Protein 6GAP (pdb70)

Foldseek 3Di:
DVVVVVVVVVVVVVVVVVVVVVVVVVVVVVVVVVVVVVVVVVVVVVVVVVVVVVVVVVVVVVVVVVVVVVVVVVVVVVVVVVVVVVVVVVVVVVVVVVVVVVVVVVVVVVVVVVVVVVVVVVVVCVVCCVVVVVVVVVCVVPPDDADDPLWGDDPNDIDGDDDQQWDDDPNDIDGDDPDCDQWDQDPNGIDGHDDPQQWDADPNDIDGDPCNCVVVVD/DVVVVVVVVVVVVVVVVVVVVVVVVVVVVVVVVVVVVVVVVVVVVVVVVVVVVVVVVVVVVVVVVVVVVVVVVVVVVVVVVVVVVVVVVVVVVVVVVVVVVVVVVVVVVVVVVVVVVVVVVVVVVVVCCVVVVVVVVVCVVPPDDADDPLWGDDPNDIDGDDDQQWDDDDNDIDGDDPDPDQWDQPPNGTDGHDDPVQWDADPNDIDGDPVVVD/DVVVVVVVVVVVVVVCVVVVVVVVVVVVVVVVVVVVVVVVVVVVVVVVVVVVVVVVVVVVVVVVVVVVVVVVVVVVVVVVVVVVVVVVVVVVVVVVVVVVVVVVVVVVVVVVVVVVVVVVVVVVVVVVCVVVVVVVVVCVVPPDDADDPLWGDDPNDIDGDDDQQWDDDPNDIDGDDPDCDQWDQPPPGIDGHDDPQQWDADPNDTDGDPPPD

B-factor: mean 48.28, std 22.19, range [15.74, 144.57]

Radius of gyration: 81.85 Å; Cα contacts (8 Å, |Δi|>4): 802; chains: 3; bounding box: 256×29×128 Å

InterPro domains:
  IPR002592 Outer capsid protein sigma-1, C-terminal domain [PF01664] (242-451)
  IPR008982 Adenovirus pIV-like, attachment domain [SSF49835] (313-455)
  IPR009013 Attachment protein shaft domain superfamily [SSF51225] (250-312)

Solvent-accessible surface area: 33181 Å² total; per-residue (Å²): 86,52,67,62,68,0,49,57,12,59,153,42,19,107,101,10,35,58,35,10,104,162,9,59,123,22,26,72,63,0,56,121,73,0,90,53,7,30,100,19,62,74,80,10,76,58,32,9,47,94,8,84,115,9,10,63,142,9,68,80,35,10,27,60,10,76,94,74,5,104,35,10,67,72,49,10,95,51,8,22,64,83,0,29,137,8,62,88,21,25,63,65,0,70,52,50,8,68,102,5,29,59,80,4,52,82,9,66,67,68,9,36,69,14,62,92,45,18,70,93,6,36,130,69,1,64,70,19,62,61,69,4,69,67,46,0,45,85,7,63,99,52,0,0,51,41,19,8,36,4,6,65,51,117,131,32,109,0,61,21,24,43,47,83,0,9,48,81,49,73,121,42,0,8,11,110,31,8,59,92,20,0,6,48,57,50,118,36,0,0,15,4,49,35,40,94,113,38,1,60,40,67,123,23,36,0,15,11,78,128,81,35,88,76,100,88,126,124,86,52,90,59,74,0,47,58,13,61,106,43,17,104,105,10,29,59,37,12,123,170,7,65,137,24,16,78,63,4,46,126,62,0,81,46,6,38,106,29,51,81,100,12,71,56,24,6,50,96,8,82,119,8,10,59,135,5,75,82,34,8,32,60,12,75,102,70,3,106,41,10,63,73,41,11,94,58,10,19,64,81,0,26,128,5,64,86,17,25,61,108,2,71,89,46,7,73,93,7,26,57,92,4,51,71,10,64,177,60,6,39,56,19,71,87,68,9,55,87,9,50,129,75,5,60,67,12,63,65,69,3,70,64,46,0,30,62,8,65,149,50,0,0,45,40,18,12,48,2,4,62,51,197,130,28,106,0,63,15,26,48,45,83,1,9,52,74,57,69,112,52,0,8,11,109,26,9,59,99,17,0,4,49,50,47,110,24,0,1,14,3,62,32,42,102,109,41,1,70,40,63,132,20,37,0,14,24,64,123,83,35,98,154,87,50,103,68,70,0,47,57,11,62,100,44,19,104,98,11,40,56,33,12,112,148,10,46,99,20,15,75,72,1,46,118,82,0,81,52,6,34,106,24,53,80,100,9,71,57,23,8,47,93,7,81,113,10,10,60,145,8,78,81,29,7,31,61,10,78,102,74,4,110,37,10,64,66,43,13,94,55,12,25,71,84,0,25,94,7,62,89,20,25,63,95,1,99,53,50,11,56,101,5,37,54,91,3,76,75,11,73,117,72,10,38,54,9,67,85,102,17,72,87,6,52,66,70,1,66,73,10,57,62,67,3,64,64,46,0,35,59,6,63,155,46,0,0,48,40,19,10,38,3,5,63,48,192,122,33,110,0,58,19,23,48,41,80,0,8,49,75,54,69,114,46,0,10,11,101,37,14,65,97,22,0,6,46,58,47,116,37,0,1,11,3,65,33,42,96,111,41,1,60,42,79,114,19,35,0,13,25,64,122,106,91,148

Sequence (645 aa):
GLESRVSALEKTSQIHSDTILRITQGLDDANKRIIALEQSRDDLVASVSDAQLAISRLESSIGALQTVVNGLDSSVTQLGARVGQLETGLAELRVDHDNLVARVDTAERNIGSLTTELSTLTLRVTSIQADFESRISTLERTAVTSAGAPLSIRNNRMTMGLNDGLTLSGNNLAIRRLPGNTGLNIQNGGLQFRFNTDQFQIVNNNLTLKTTVFDSINSGLESRVSALEKTSQIHSDTILRITQGLDDANKRIIALEQSRDDLVASVSDAQLAISRLESSIGALQTVVNGLDSSVTQLGARVGQLETGLAELRVDHDNLVARVDTAERNIGSLTTELSTLTLRVTSIQADFESRISTLERTAVTSAGAPLSIRNNRMTMGLNDGLTLSGNNLAIRLPGNTGLNIQNGGLQFRFNTDQFQIVNNNLTLKTTVFDGLESRVSALEKTSQIHSDTILRITQGLDDANKRIIALEQSRDDLVASVSDAQLAISRLESSIGALQTVVNGLDSSVTQLGARVGQLETGLAELRVDHDNLVARVDTAERNIGSLTTELSTLTLRVTSIQADFESRISTLERTAVTSAGAPLSIRNNRMTMGLNDGLTLSGNNLAIRLPGNTGLNIQNGGLQFRFNTDQFQIVNNNLTLKTTVF

Organism: Reovirus type 3 (strain Dearing) (NCBI:txid10886)

Nearest PDB structures (foldseek):
  6gap-assembly1_A  TM=1.005E+00  e=4.876E-28  Mammalian orthoreovirus 3 Dearing
  3s6y-assembly1_C  TM=9.859E-01  e=1.947E-11  Mammalian orthoreovirus 3 Dearing
  2vrs-assembly1_C  TM=7.709E-01  e=2.234E-01  Avian orthoreovirus
  6gap-assembly1_A  TM=9.789E-01  e=6.962E-26  Mammalian orthoreovirus 3 Dearing
  3s6y-assembly1_C  TM=9.889E-01  e=3.464E-10  Mammalian orthoreovirus 3 Dearing

Secondary structure (DSSP, 8-state):
-HHHHHHHHHHHHHHHHHHHHHHHHHHHHHHHHHHHHHHHHHHHHHHHHHHHHHHHHHHHHHHHHHHHHHHHHHHHHHHHHHHHHHHHHHHHHHHHHHHHHHHHHHHHHHHHHHHHHHHHHHHHHHHHHHHHHHHHHHHHHHS--EE-TTEEEETTEEEE-B-TTEEEETTEEEE---S-SSEEEETTEEEE-B-TTTEEEETTEEEE-TTTTHHHH-/-HHHHHHHHHHHHHHHHHHHHHHHHHHHHHHHHHHHHHHHHHHHHHHHHHHHHHHHHHHHHHHHHHHHHHHHHHHHHHHHHHHHHHHHHHHHHHHHHHHHHHHHHHHHHHHHHHHHHHHHHHHHHHHHHHHHHHHHHHHHHHS--EE-TTEEEETTEEEE-B-TTEEEETTEEEE---S-SSEEEETTEEEE-B-TTTEEEETTEEEE-GGGT-/-HHHHHHHHHHHHHHHHHHHHHHHHHHHHHHHHHHHHHHHHHHHHHHHHHHHHHHHHHHHHHHHHHHHHHHHHHHHHHHHHHHHHHHHHHHHHHHHHHHHHHHHHHHHHHHHHHHHHHHHHHHHHHHHHHHHHHHHHHHHHHS--EE-TTEEEETTEEEE-B-TTEEEETTEEEE---S-SSEEEETTEEEE-B-TTTEEEETTEEEE-S---

Structure (mmCIF, N/CA/C/O backbone):
data_6GAP
#
_entry.id   6GAP
#
_cell.length_a   350.710
_cell.length_b   41.530
_cell.length_c   63.320
_cell.angle_alpha   90.00
_cell.angle_beta   94.98
_cell.angle_gamma   90.00
#
_symmetry.space_group_name_H-M   'C 1 2 1'
#
loop_
_entity.id
_entity.type
_entity.pdbx_description
1 polymer 'Outer capsid protein sigma-1'
2 water water
#
loop_
_atom_site.group_PDB
_atom_site.id
_atom_site.type_symbol
_atom_site.label_atom_id
_atom_site.label_alt_id
_atom_site.label_comp_id
_a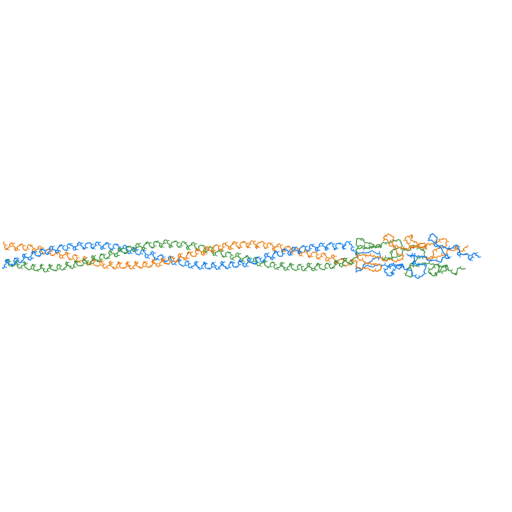tom_site.label_asym_id
_atom_site.label_entity_id
_atom_site.label_seq_id
_atom_site.pdbx_PDB_ins_code
_atom_site.Cartn_x
_atom_site.Cartn_y
_atom_site.Cartn_z
_atom_site.occupancy
_atom_site.B_iso_or_equiv
_atom_site.auth_seq_id
_atom_site.auth_comp_id
_atom_site.auth_asym_id
_atom_site.auth_atom_id
_atom_site.pdbx_PDB_model_num
ATOM 1 N N . GLY A 1 26 ? 204.234 33.904 86.236 1.00 70.03 27 GLY A N 1
ATOM 2 C CA . GLY A 1 26 ? 204.006 32.474 86.404 1.00 69.56 27 GLY A CA 1
ATOM 3 C C . GLY A 1 26 ? 205.236 31.657 86.070 1.00 72.52 27 GLY A C 1
ATOM 4 O O . GLY A 1 26 ? 206.240 31.733 86.784 1.00 71.38 27 GLY A O 1
ATOM 5 N N . LEU A 1 27 ? 205.163 30.879 84.967 1.00 68.58 28 LEU A N 1
ATOM 6 C CA . LEU A 1 27 ? 206.262 30.041 84.486 1.00 67.61 28 LEU A CA 1
ATOM 7 C C . LEU A 1 27 ? 207.343 30.901 83.854 1.00 69.90 28 LEU A C 1
ATOM 8 O O . LEU A 1 27 ? 208.528 30.567 83.970 1.00 69.63 28 LEU A O 1
ATOM 13 N N . GLU A 1 28 ? 206.937 32.013 83.195 1.00 64.51 29 GLU A N 1
ATOM 14 C CA . GLU A 1 28 ? 207.849 32.971 82.570 1.00 63.27 29 GLU A CA 1
ATOM 15 C C . GLU A 1 28 ? 208.696 33.640 83.662 1.00 64.46 29 GLU A C 1
ATOM 16 O O . GLU A 1 28 ? 209.899 33.827 83.464 1.00 63.85 29 GLU A O 1
ATOM 19 N N . SER A 1 29 ? 208.070 33.941 84.830 1.00 59.17 30 SER A N 1
ATOM 20 C CA . SER A 1 29 ? 208.707 34.545 86.006 1.00 58.06 30 SER A CA 1
ATOM 21 C C . SER A 1 29 ? 209.767 33.599 86.602 1.00 61.16 30 SER A C 1
ATOM 22 O O . SER A 1 29 ? 210.884 34.037 86.893 1.00 60.72 30 SER A O 1
ATOM 24 N N . ARG A 1 30 ? 209.416 32.300 86.750 1.00 56.66 31 ARG A N 1
ATOM 25 C CA . ARG A 1 30 ? 210.297 31.248 87.264 1.00 55.31 31 ARG A CA 1
ATOM 26 C C . ARG A 1 30 ? 211.501 31.013 86.343 1.00 56.32 31 ARG A C 1
ATOM 27 O O . ARG A 1 30 ? 212.612 30.853 86.847 1.00 55.23 31 ARG A O 1
ATOM 35 N N . VAL A 1 31 ? 211.292 31.051 85.005 1.00 50.86 32 VAL A N 1
ATOM 36 C CA . VAL A 1 31 ? 212.375 30.918 84.018 1.00 49.73 32 VAL A CA 1
ATOM 37 C C . VAL A 1 31 ? 213.317 32.132 84.124 1.00 54.20 32 VAL A C 1
ATOM 38 O O . VAL A 1 31 ? 214.530 31.952 84.228 1.00 53.59 32 VAL A O 1
ATOM 42 N N . SER A 1 32 ? 212.747 33.357 84.136 1.00 50.34 33 SER A N 1
ATOM 43 C CA . SER A 1 32 ? 213.498 34.610 84.241 1.00 49.37 33 SER A CA 1
ATOM 44 C C . SER A 1 32 ? 214.383 34.641 85.499 1.00 50.15 33 SER A C 1
ATOM 45 O O . SER A 1 32 ? 215.526 35.088 85.416 1.00 48.06 33 SER A O 1
ATOM 48 N N . ALA A 1 33 ? 213.870 34.106 86.630 1.00 46.20 34 ALA A N 1
ATOM 49 C CA . ALA A 1 33 ? 214.594 34.020 87.898 1.00 46.13 34 ALA A CA 1
ATOM 50 C C . ALA A 1 33 ? 215.766 33.042 87.778 1.00 49.84 34 ALA A C 1
ATOM 51 O O . ALA A 1 33 ? 216.831 33.314 88.332 1.00 50.47 34 ALA A O 1
ATOM 53 N N . LEU A 1 34 ? 215.582 31.940 87.009 1.00 44.92 35 LEU A N 1
ATOM 54 C CA . LEU A 1 34 ? 216.611 30.936 86.760 1.00 44.08 35 LEU A CA 1
ATOM 55 C C . LEU A 1 34 ? 217.729 31.499 85.894 1.00 47.41 35 LEU A C 1
ATOM 56 O O . LEU A 1 34 ? 218.904 31.254 86.186 1.00 46.65 35 LEU A O 1
ATOM 61 N N . GLU A 1 35 ? 217.362 32.253 84.836 1.00 42.91 36 GLU A N 1
ATOM 62 C CA . GLU A 1 35 ? 218.281 32.892 83.894 1.00 42.63 36 GLU A CA 1
ATOM 63 C C . GLU A 1 35 ? 219.146 33.905 84.615 1.00 45.28 36 GLU A C 1
ATOM 64 O O . GLU A 1 35 ? 220.342 34.000 84.334 1.00 44.10 36 GLU A O 1
ATOM 70 N N . LYS A 1 36 ? 218.537 34.633 85.567 1.00 41.76 37 LYS A N 1
ATOM 71 C CA . LYS A 1 36 ? 219.188 35.638 86.394 1.00 41.38 37 LYS A CA 1
ATOM 72 C C . LYS A 1 36 ? 220.244 34.955 87.275 1.00 44.61 37 LYS A C 1
ATOM 73 O O . LYS A 1 36 ? 221.394 35.397 87.293 1.00 44.99 37 LYS A O 1
ATOM 79 N N . THR A 1 37 ? 219.851 33.872 87.985 1.00 39.50 38 THR A N 1
ATOM 80 C CA . THR A 1 37 ? 220.729 33.105 88.868 1.00 38.89 38 THR A CA 1
ATOM 81 C C . THR A 1 37 ? 221.853 32.409 88.088 1.00 39.57 38 THR A C 1
ATOM 82 O O . THR A 1 37 ? 223.008 32.427 88.527 1.00 38.18 38 THR A O 1
ATOM 86 N N . SER A 1 38 ? 221.506 31.834 86.918 1.00 34.45 39 SER A N 1
ATOM 87 C CA . SER A 1 38 ? 222.422 31.118 86.035 1.00 32.83 39 SER A CA 1
ATOM 88 C C . SER A 1 38 ? 223.559 32.057 85.574 1.00 34.82 39 SER A C 1
ATOM 89 O O . SER A 1 38 ? 224.720 31.660 85.617 1.00 32.91 39 SER A O 1
ATOM 92 N N . GLN A 1 39 ? 223.231 33.310 85.215 1.00 31.37 40 GLN A N 1
ATOM 93 C CA . GLN A 1 39 ? 224.243 34.307 84.835 1.00 31.44 40 GLN A CA 1
ATOM 94 C C . GLN A 1 39 ? 225.224 34.601 86.015 1.00 34.42 40 GLN A C 1
ATOM 95 O O . GLN A 1 39 ? 226.434 34.671 85.796 1.00 32.90 40 GLN A O 1
ATOM 101 N N . ILE A 1 40 ? 224.682 34.753 87.253 1.00 31.00 41 ILE A N 1
ATOM 102 C CA . ILE A 1 40 ? 225.452 34.986 88.477 1.00 30.94 41 ILE A CA 1
ATOM 103 C C . ILE A 1 40 ? 226.389 33.777 88.731 1.00 33.87 41 ILE A C 1
ATOM 104 O O . ILE A 1 40 ? 227.581 33.958 89.009 1.00 32.52 41 ILE A O 1
ATOM 109 N N . HIS A 1 41 ? 225.835 32.555 88.615 1.00 30.12 42 HIS A N 1
ATOM 110 C CA . HIS A 1 41 ? 226.559 31.306 88.783 1.00 29.63 42 HIS A CA 1
ATOM 111 C C . HIS A 1 41 ? 227.715 31.229 87.806 1.00 32.10 42 HIS A C 1
ATOM 112 O O . HIS A 1 41 ? 228.838 30.956 88.219 1.00 30.77 42 HIS A O 1
ATOM 119 N N . SER A 1 42 ? 227.456 31.580 86.539 1.00 28.50 43 SER A N 1
ATOM 120 C CA . SER A 1 42 ? 228.438 31.583 85.468 1.00 28.56 43 SER A CA 1
ATOM 121 C C . SER A 1 42 ? 229.604 32.553 85.808 1.00 33.82 43 SER A C 1
ATOM 122 O O . SER A 1 42 ? 230.769 32.139 85.804 1.00 34.76 43 SER A O 1
ATOM 125 N N . ASP A 1 43 ? 229.277 33.818 86.181 1.00 29.51 44 ASP A N 1
ATOM 126 C CA . ASP A 1 43 ? 230.256 34.833 86.560 1.00 27.80 44 ASP A CA 1
ATOM 127 C C . ASP A 1 43 ? 231.060 34.436 87.798 1.00 29.30 44 ASP A C 1
ATOM 128 O O . ASP A 1 43 ? 232.278 34.608 87.803 1.00 27.73 44 ASP A O 1
ATOM 133 N N . THR A 1 44 ? 230.386 33.888 88.835 1.00 25.12 45 THR A N 1
ATOM 134 C CA . THR A 1 44 ? 231.057 33.421 90.045 1.00 24.90 45 THR A CA 1
ATOM 135 C C . THR A 1 44 ? 231.971 32.212 89.734 1.00 26.49 45 THR A C 1
ATOM 136 O O . THR A 1 44 ? 233.117 32.205 90.174 1.00 25.32 45 THR A O 1
ATOM 140 N N . ILE A 1 45 ? 231.505 31.250 88.923 1.00 23.74 46 ILE A N 1
ATOM 141 C CA . ILE A 1 45 ? 232.359 30.093 88.550 1.00 23.44 46 ILE A CA 1
ATOM 142 C C . ILE A 1 45 ? 233.687 30.585 87.884 1.00 26.87 46 ILE A C 1
ATOM 143 O O . ILE A 1 45 ? 234.761 30.133 88.272 1.00 25.47 46 ILE A O 1
ATOM 148 N N . LEU A 1 46 ? 233.595 31.551 86.925 1.00 25.14 47 LEU A N 1
ATOM 149 C CA . LEU A 1 46 ? 234.755 32.126 86.233 1.00 26.13 47 LEU A CA 1
ATOM 150 C C . LEU A 1 46 ? 235.712 32.841 87.177 1.00 28.79 47 LEU A C 1
ATOM 151 O O . LEU A 1 46 ? 236.917 32.755 86.991 1.00 26.93 47 LEU A O 1
ATOM 156 N N . ARG A 1 47 ? 235.176 33.522 88.207 1.00 25.95 48 ARG A N 1
ATOM 157 C CA . ARG A 1 47 ? 235.986 34.191 89.210 1.00 25.73 48 ARG A CA 1
ATOM 158 C C . ARG A 1 47 ? 236.708 33.163 90.090 1.00 28.19 48 ARG A C 1
ATOM 159 O O . ARG A 1 47 ? 237.918 33.298 90.320 1.00 27.71 48 ARG A O 1
ATOM 167 N N . ILE A 1 48 ? 235.982 32.109 90.537 1.00 24.17 49 ILE A N 1
ATOM 168 C CA . ILE A 1 48 ? 236.567 31.026 91.339 1.00 23.59 49 ILE A CA 1
ATOM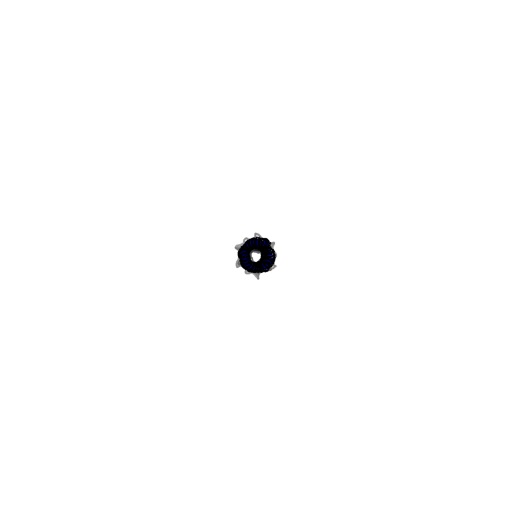 169 C C . ILE A 1 48 ? 237.698 30.363 90.532 1.00 26.33 49 ILE A C 1
ATOM 170 O O . ILE A 1 48 ? 238.766 30.110 91.087 1.00 26.75 49 ILE A O 1
ATOM 175 N N . THR A 1 49 ? 237.476 30.143 89.216 1.00 23.46 50 THR A N 1
ATOM 176 C CA . THR A 1 49 ? 238.466 29.518 88.323 1.00 23.51 50 THR A CA 1
ATOM 177 C C . THR A 1 49 ? 239.738 30.353 88.236 1.00 27.17 50 THR A C 1
ATOM 178 O O . THR A 1 49 ? 240.831 29.806 88.379 1.00 26.02 50 THR A O 1
ATOM 182 N N . GLN A 1 50 ? 239.599 31.687 88.051 1.00 24.63 51 GLN A N 1
ATOM 183 C CA . GLN A 1 50 ? 240.757 32.596 88.045 1.00 23.88 51 GLN A CA 1
ATOM 184 C C . GLN A 1 50 ? 241.481 32.542 89.404 1.00 26.55 51 GLN A C 1
ATOM 185 O O . GLN A 1 50 ? 242.709 32.473 89.434 1.00 25.26 51 GLN A O 1
ATOM 191 N N . GLY A 1 51 ? 240.718 32.555 90.510 1.00 23.88 52 GLY A N 1
ATOM 192 C CA . GLY A 1 51 ? 241.300 32.468 91.843 1.00 23.01 52 GLY A CA 1
ATOM 193 C C . GLY A 1 51 ? 242.020 31.152 92.097 1.00 27.20 52 GLY A C 1
ATOM 194 O O . GLY A 1 51 ? 243.095 31.131 92.700 1.00 25.57 52 GLY A O 1
ATOM 195 N N . LEU A 1 52 ? 241.436 30.036 91.630 1.00 26.61 53 LEU A N 1
ATOM 196 C CA . LEU A 1 52 ? 242.034 28.707 91.786 1.00 27.39 53 LEU A CA 1
ATOM 197 C C . LEU A 1 52 ? 243.316 28.582 90.971 1.00 29.24 53 LEU A C 1
ATOM 198 O O . LEU A 1 52 ? 244.297 28.008 91.457 1.00 26.90 53 LEU A O 1
ATOM 203 N N . ASP A 1 53 ? 243.338 29.203 89.772 1.00 27.70 54 ASP A N 1
ATOM 204 C CA . ASP A 1 53 ? 244.525 29.222 88.913 1.00 28.91 54 ASP A CA 1
ATOM 205 C C . ASP A 1 53 ? 245.682 29.987 89.639 1.00 32.35 54 ASP A C 1
ATOM 206 O O . ASP A 1 53 ? 246.807 29.478 89.697 1.00 30.48 54 ASP A O 1
ATOM 211 N N . ASP A 1 54 ? 245.370 31.178 90.225 1.00 28.69 55 ASP A N 1
ATOM 212 C CA . ASP A 1 54 ? 246.322 31.992 90.993 1.00 27.90 55 ASP A CA 1
ATOM 213 C C . ASP A 1 54 ? 246.863 31.193 92.199 1.00 25.62 55 ASP A C 1
ATOM 214 O O . ASP A 1 54 ? 248.072 31.174 92.425 1.00 25.73 55 ASP A O 1
ATOM 219 N N . ALA A 1 55 ? 245.980 30.509 92.938 1.00 20.68 56 ALA A N 1
ATOM 220 C CA . ALA A 1 55 ? 246.387 29.679 94.091 1.00 20.74 56 ALA A CA 1
ATOM 221 C C . ALA A 1 55 ? 247.360 28.545 93.681 1.00 25.20 56 ALA A C 1
ATOM 222 O O . ALA A 1 55 ? 248.378 28.343 94.347 1.00 23.79 56 ALA A O 1
ATOM 224 N N . ASN A 1 56 ? 247.078 27.864 92.540 1.00 23.96 57 ASN A N 1
ATOM 225 C CA . ASN A 1 56 ? 247.915 26.792 91.991 1.00 23.01 57 ASN A CA 1
ATOM 226 C C . ASN A 1 56 ? 249.317 27.282 91.651 1.00 26.32 57 ASN A C 1
ATOM 227 O O . ASN A 1 56 ? 250.284 26.596 91.975 1.00 25.78 57 ASN A O 1
ATOM 232 N N . LYS A 1 57 ? 249.437 28.476 91.034 1.00 24.32 58 LYS A N 1
ATOM 233 C CA . LYS A 1 57 ? 250.732 29.051 90.662 1.00 25.02 58 LYS A CA 1
ATOM 234 C C . LYS A 1 57 ? 251.565 29.383 91.881 1.00 29.70 58 LYS A C 1
ATOM 235 O O . LYS A 1 57 ? 252.765 29.083 91.922 1.00 28.90 58 LYS A O 1
ATOM 241 N N . ARG A 1 58 ? 250.899 29.950 92.901 1.00 25.64 59 ARG A N 1
ATOM 242 C CA . ARG A 1 58 ? 251.495 30.292 94.185 1.00 23.80 59 ARG A CA 1
ATOM 243 C C . ARG A 1 58 ? 251.925 29.033 94.945 1.00 24.94 59 ARG A C 1
ATOM 244 O O . ARG A 1 58 ? 252.979 29.046 95.566 1.00 24.46 59 ARG A O 1
ATOM 252 N N . ILE A 1 59 ? 251.174 27.928 94.823 1.00 21.60 60 ILE A N 1
ATOM 253 C CA . ILE A 1 59 ? 251.564 26.640 95.427 1.00 21.91 60 ILE A CA 1
ATOM 254 C C . ILE A 1 59 ? 252.853 26.097 94.767 1.00 27.00 60 ILE A C 1
ATOM 255 O O . ILE A 1 59 ? 253.785 25.746 95.475 1.00 25.78 60 ILE A O 1
ATOM 260 N N . ILE A 1 60 ? 252.936 26.133 93.418 1.00 27.28 61 ILE A N 1
ATOM 261 C CA . ILE A 1 60 ? 254.126 25.719 92.644 1.00 26.27 61 ILE A CA 1
ATOM 262 C C . ILE A 1 60 ? 255.353 26.553 93.059 1.00 28.66 61 ILE A C 1
ATOM 263 O O . ILE A 1 60 ? 256.433 25.996 93.263 1.00 27.65 61 ILE A O 1
ATOM 268 N N . ALA A 1 61 ? 255.185 27.882 93.186 1.00 24.91 62 ALA A N 1
ATOM 269 C CA . ALA A 1 61 ? 256.286 28.752 93.585 1.00 23.63 62 ALA A CA 1
ATOM 270 C C . ALA A 1 61 ? 256.765 28.350 94.984 1.00 25.06 62 ALA A C 1
ATOM 271 O O . ALA A 1 61 ? 257.970 28.262 95.209 1.00 24.92 62 ALA A O 1
ATOM 273 N N . LEU A 1 62 ? 255.814 28.049 95.897 1.00 22.19 63 LEU A N 1
ATOM 274 C CA . LEU A 1 62 ? 256.098 27.583 97.266 1.00 21.55 63 LEU A CA 1
ATOM 275 C C . LEU A 1 62 ? 256.819 26.239 97.325 1.00 25.86 63 LEU A C 1
ATOM 276 O O . LEU A 1 62 ? 257.713 26.061 98.149 1.00 25.06 63 LEU A O 1
ATOM 281 N N . GLU A 1 63 ? 256.484 25.320 96.410 1.00 24.78 64 GLU A N 1
ATOM 282 C CA . GLU A 1 63 ? 257.116 23.991 96.359 1.00 24.00 64 GLU A CA 1
ATOM 283 C C . GLU A 1 63 ? 258.530 24.099 95.823 1.00 26.31 64 GLU A C 1
ATOM 284 O O . GLU A 1 63 ? 259.391 23.336 96.239 1.00 26.06 64 GLU A O 1
ATOM 290 N N . GLN A 1 64 ? 258.781 25.090 94.946 1.00 23.50 65 GLN A N 1
ATOM 291 C CA . GLN A 1 64 ? 260.098 25.373 94.394 1.00 24.03 65 GLN A CA 1
ATOM 292 C C . GLN A 1 64 ? 260.968 25.953 95.510 1.00 27.32 65 GLN A C 1
ATOM 293 O O . GLN A 1 64 ? 262.117 25.537 95.655 1.00 27.47 65 GLN A O 1
ATOM 299 N N . SER A 1 65 ? 260.410 26.913 96.302 1.00 23.31 66 SER A N 1
ATOM 300 C CA . SER A 1 65 ? 261.128 27.519 97.419 1.00 23.53 66 SER A CA 1
ATOM 301 C C . SER A 1 65 ? 261.475 26.444 98.462 1.00 28.22 66 SER A C 1
ATOM 302 O O . SER A 1 65 ? 262.602 26.425 98.977 1.00 27.17 66 SER A O 1
ATOM 305 N N . ARG A 1 66 ? 260.515 25.530 98.724 1.00 24.95 67 ARG A N 1
ATOM 306 C CA . ARG A 1 66 ? 260.705 24.403 99.635 1.00 25.56 67 ARG A CA 1
ATOM 307 C C . ARG A 1 66 ? 261.930 23.555 99.202 1.00 28.96 67 ARG A C 1
ATOM 308 O O . ARG A 1 66 ? 262.818 23.316 100.013 1.00 27.56 67 ARG A O 1
ATOM 316 N N . ASP A 1 67 ? 261.995 23.166 97.913 1.00 27.16 68 ASP A N 1
ATOM 317 C CA . ASP A 1 67 ? 263.114 22.391 97.381 1.00 26.66 68 ASP A CA 1
ATOM 318 C C . ASP A 1 67 ? 264.432 23.162 97.524 1.00 29.25 68 ASP A C 1
ATOM 319 O O . ASP A 1 67 ? 265.413 22.581 97.963 1.00 27.68 68 ASP A O 1
ATOM 324 N N . ASP A 1 68 ? 264.446 24.479 97.203 1.00 26.66 69 ASP A N 1
ATOM 325 C CA . ASP A 1 68 ? 265.664 25.288 97.356 1.00 25.88 69 ASP A CA 1
ATOM 326 C C . ASP A 1 68 ? 266.117 25.345 98.829 0.85 26.27 69 ASP A C 1
ATOM 327 O O . ASP A 1 68 ? 267.310 25.221 99.106 1.00 23.76 69 ASP A O 1
ATOM 332 N N . LEU A 1 69 ? 265.157 25.537 99.758 1.00 22.42 70 LEU A N 1
ATOM 333 C CA . LEU A 1 69 ? 265.425 25.623 101.204 1.00 23.15 70 LEU A CA 1
ATOM 334 C C . LEU A 1 69 ? 265.931 24.321 101.759 1.00 26.77 70 LEU A C 1
ATOM 335 O O . LEU A 1 69 ? 266.936 24.322 102.460 1.00 26.54 70 LEU A O 1
ATOM 340 N N . VAL A 1 70 ? 265.331 23.192 101.341 1.00 24.54 71 VAL A N 1
ATOM 341 C CA . VAL A 1 70 ? 265.800 21.870 101.770 1.00 24.10 71 VAL A CA 1
ATOM 342 C C . VAL A 1 70 ? 267.302 21.664 101.353 1.00 26.34 71 VAL A C 1
ATOM 343 O O . VAL A 1 70 ? 268.124 21.286 102.191 1.00 23.90 71 VAL A O 1
ATOM 347 N N . ALA A 1 71 ? 267.655 21.997 100.092 1.00 23.78 72 ALA A N 1
ATOM 348 C CA . ALA A 1 71 ? 269.028 21.844 99.599 1.00 23.76 72 ALA A CA 1
ATOM 349 C C . ALA A 1 71 ? 270.034 22.755 100.337 1.00 29.30 72 ALA A C 1
ATOM 350 O O . ALA A 1 71 ? 271.146 22.323 100.655 1.00 29.28 72 ALA A O 1
ATOM 352 N N . SER A 1 72 ? 269.641 24.015 100.611 1.00 26.51 73 SER A N 1
ATOM 353 C CA . SER A 1 72 ? 270.504 24.986 101.295 1.00 26.08 73 SER A CA 1
ATOM 354 C C . SER A 1 72 ? 270.737 24.589 102.744 1.00 27.97 73 SER A C 1
ATOM 355 O O . SER A 1 72 ? 271.859 24.719 103.246 1.00 27.16 73 SER A O 1
ATOM 358 N N . VAL A 1 73 ? 269.665 24.137 103.416 1.00 23.86 74 VAL A N 1
ATOM 359 C CA . VAL A 1 73 ? 269.693 23.702 104.814 1.00 24.94 74 VAL A CA 1
ATOM 360 C C . VAL A 1 73 ? 270.520 22.410 104.930 1.00 27.87 74 VAL A C 1
ATOM 361 O O . VAL A 1 73 ? 271.379 22.330 105.798 1.00 27.68 74 VAL A O 1
ATOM 365 N N . SER A 1 74 ? 270.314 21.448 104.012 1.00 24.95 75 SER A N 1
ATOM 366 C CA . SER A 1 74 ? 271.075 20.191 103.977 1.00 25.60 75 SER A CA 1
ATOM 367 C C . SER A 1 74 ? 272.577 20.504 103.835 1.00 29.90 75 SER A C 1
ATOM 368 O O . SER A 1 74 ? 273.386 19.899 104.538 1.00 29.42 75 SER A O 1
ATOM 371 N N . ASP A 1 75 ? 272.936 21.478 102.961 1.00 27.25 76 ASP A N 1
ATOM 372 C CA . ASP A 1 75 ? 274.318 21.929 102.765 1.00 26.97 76 ASP A CA 1
ATOM 373 C C . ASP A 1 75 ? 274.862 22.617 104.019 1.00 29.29 76 ASP A C 1
ATOM 374 O O . ASP A 1 75 ? 276.018 22.394 104.381 1.00 28.25 76 ASP A O 1
ATOM 379 N N . ALA A 1 76 ? 274.031 23.469 104.668 1.00 25.28 77 ALA A N 1
ATOM 380 C CA . ALA A 1 76 ? 274.437 24.182 105.872 1.00 24.63 77 ALA A CA 1
ATOM 381 C C . ALA A 1 76 ? 274.710 23.179 107.013 1.00 29.08 77 ALA A C 1
ATOM 382 O O . ALA A 1 76 ? 275.709 23.337 107.730 1.00 25.42 77 ALA A O 1
ATOM 384 N N . GLN A 1 77 ? 273.845 22.144 107.148 1.00 27.23 78 GLN A N 1
ATOM 385 C CA . GLN A 1 77 ? 273.987 21.102 108.192 1.00 27.41 78 GLN A CA 1
ATOM 386 C C . GLN A 1 77 ? 275.318 20.348 108.050 1.00 30.22 78 GLN A C 1
ATOM 387 O O . GLN A 1 77 ? 276.000 20.172 109.054 1.00 29.35 78 GLN A O 1
ATOM 393 N N . LEU A 1 78 ? 275.697 19.939 106.812 1.00 26.47 79 LEU A N 1
ATOM 394 C CA . LEU A 1 78 ? 276.962 19.243 106.574 1.00 27.09 79 LEU A CA 1
ATOM 395 C C . LEU A 1 78 ? 278.165 20.143 106.881 1.00 30.81 79 LEU A C 1
ATOM 396 O O . LEU A 1 78 ? 279.141 19.665 107.464 1.00 31.95 79 LEU A O 1
ATOM 401 N N . ALA A 1 79 ? 278.083 21.438 106.506 1.00 25.85 80 ALA A N 1
ATOM 402 C CA . ALA A 1 79 ? 279.132 22.423 106.736 1.00 25.62 80 ALA A CA 1
ATOM 403 C C . ALA A 1 79 ? 279.312 22.650 108.234 1.00 29.02 80 ALA A C 1
ATOM 404 O O . ALA A 1 79 ? 280.452 22.681 108.715 1.00 28.70 80 ALA A O 1
ATOM 406 N N . ILE A 1 80 ? 278.198 22.755 108.974 1.00 25.87 81 ILE A N 1
ATOM 407 C CA . ILE A 1 80 ? 278.223 22.895 110.436 1.00 26.81 81 ILE A CA 1
ATOM 408 C C . ILE A 1 80 ? 278.933 21.681 111.070 1.00 34.80 81 ILE A C 1
ATOM 409 O O . ILE A 1 80 ? 279.761 21.871 111.964 1.00 35.20 81 ILE A O 1
ATOM 414 N N . SER A 1 81 ? 278.611 20.442 110.600 1.00 32.66 82 SER A N 1
ATOM 415 C CA . SER A 1 81 ? 279.229 19.211 111.123 1.00 32.56 82 SER A CA 1
ATOM 416 C C . SER A 1 81 ? 280.733 19.211 110.910 1.00 34.12 82 SER A C 1
ATOM 417 O O . SER A 1 81 ? 281.467 18.815 111.812 1.00 33.10 82 SER A O 1
ATOM 420 N N . ARG A 1 82 ? 281.191 19.679 109.738 1.00 30.47 83 ARG A N 1
ATOM 421 C CA . ARG A 1 82 ? 282.618 19.773 109.440 1.00 30.67 83 ARG A CA 1
ATOM 422 C C . ARG A 1 82 ? 283.297 20.771 110.381 1.00 35.68 83 ARG A C 1
ATOM 423 O O . ARG A 1 82 ? 284.394 20.496 110.858 1.00 36.23 83 ARG A O 1
ATOM 431 N N . LEU A 1 83 ? 282.628 21.903 110.675 1.00 32.43 84 LEU A N 1
ATOM 432 C CA . LEU A 1 83 ? 283.137 22.926 111.571 1.00 31.95 84 LEU A CA 1
ATOM 433 C C . LEU A 1 83 ? 283.300 22.419 113.011 1.00 36.38 84 LEU A C 1
ATOM 434 O O . LEU A 1 83 ? 284.281 22.772 113.671 1.00 35.53 84 LEU A O 1
ATOM 439 N N . GLU A 1 84 ? 282.349 21.593 113.483 1.00 33.85 85 GLU A N 1
ATOM 440 C CA . GLU A 1 84 ? 282.373 20.967 114.814 1.00 34.39 85 GLU A CA 1
ATOM 441 C C . GLU A 1 84 ? 283.545 19.957 114.911 1.00 40.89 85 GLU A C 1
ATOM 442 O O . GLU A 1 84 ? 284.182 19.873 115.963 1.00 41.29 85 GLU A O 1
ATOM 448 N N . SER A 1 85 ? 283.846 19.222 113.807 1.00 37.84 86 SER A N 1
ATOM 449 C CA . SER A 1 85 ? 284.984 18.290 113.761 1.00 38.63 86 SER A CA 1
ATOM 450 C C . SER A 1 85 ? 286.306 19.064 113.809 1.00 42.57 86 SER A C 1
ATOM 451 O O . SER A 1 85 ? 287.192 18.700 114.577 1.00 41.80 86 SER A O 1
ATOM 454 N N . SER A 1 86 ? 286.429 20.118 112.979 1.00 39.31 87 SER A N 1
ATOM 455 C CA . SER A 1 86 ? 287.594 20.980 112.896 1.00 39.35 87 SER A CA 1
ATOM 456 C C . SER A 1 86 ? 287.873 21.668 114.242 1.00 44.62 87 SER A C 1
ATOM 457 O O . SER A 1 86 ? 289.020 21.656 114.703 1.00 43.48 87 SER A O 1
ATOM 460 N N . ILE A 1 87 ? 286.825 22.233 114.878 1.00 42.60 88 ILE A N 1
ATOM 461 C CA . ILE A 1 87 ? 286.974 22.899 116.167 1.00 43.65 88 ILE A CA 1
ATOM 462 C C . ILE A 1 87 ? 287.378 21.942 117.300 1.00 48.93 88 ILE A C 1
ATOM 463 O O . ILE A 1 87 ? 288.279 22.278 118.072 1.00 48.88 88 ILE A O 1
ATOM 468 N N . GLY A 1 88 ? 286.761 20.756 117.332 1.00 45.46 89 GLY A N 1
ATOM 469 C CA . GLY A 1 88 ? 287.052 19.700 118.298 1.00 45.67 89 GLY A CA 1
ATOM 470 C C . GLY A 1 88 ? 288.482 19.199 118.202 1.00 50.62 89 GLY A C 1
ATOM 471 O O . GLY A 1 88 ? 289.131 18.996 119.230 1.00 50.04 89 GLY A O 1
ATOM 472 N N . ALA A 1 89 ? 288.993 19.041 116.959 1.00 47.69 90 ALA A N 1
ATOM 473 C CA . ALA A 1 89 ? 290.366 18.605 116.668 1.00 47.86 90 ALA A CA 1
ATOM 474 C C . ALA A 1 89 ? 291.371 19.699 117.072 1.00 52.91 90 ALA A C 1
ATOM 475 O O . ALA A 1 89 ? 292.463 19.374 117.543 1.00 52.58 90 ALA A O 1
ATOM 477 N N . LEU A 1 90 ? 290.992 20.993 116.883 1.00 49.10 91 LEU A N 1
ATOM 478 C CA . LEU A 1 90 ? 291.807 22.155 117.242 1.00 47.95 91 LEU A CA 1
ATOM 479 C C . LEU A 1 90 ? 291.966 22.259 118.755 1.00 50.25 91 LEU A C 1
ATOM 480 O O . LEU A 1 90 ? 293.075 22.489 119.226 1.00 48.48 91 LEU A O 1
ATOM 485 N N . GLN A 1 91 ? 290.852 22.116 119.503 1.00 46.60 92 GLN A N 1
ATOM 486 C CA . GLN A 1 91 ? 290.813 22.173 120.965 1.00 46.61 92 GLN A CA 1
ATOM 487 C C . GLN A 1 91 ? 291.786 21.162 121.596 1.00 52.78 92 GLN A C 1
ATOM 488 O O . GLN A 1 91 ? 292.500 21.532 122.528 1.00 52.18 92 GLN A O 1
ATOM 494 N N . THR A 1 92 ? 291.846 19.915 121.063 1.00 50.25 93 THR A N 1
ATOM 495 C CA . THR A 1 92 ? 292.749 18.873 121.569 1.00 51.11 93 THR A CA 1
ATOM 496 C C . THR A 1 92 ? 294.229 19.209 121.325 1.00 55.30 93 THR A C 1
ATOM 497 O O . THR A 1 92 ? 295.045 19.039 122.234 1.00 56.07 93 THR A O 1
ATOM 501 N N . VAL A 1 93 ? 294.562 19.708 120.112 1.00 50.72 94 VAL A N 1
ATOM 502 C CA . VAL A 1 93 ? 295.910 20.146 119.714 1.00 49.78 94 VAL A CA 1
ATOM 503 C C . VAL A 1 93 ? 296.364 21.304 120.631 1.00 54.93 94 VAL A C 1
ATOM 504 O O . VAL A 1 93 ? 297.497 21.286 121.115 1.00 54.79 94 VAL A O 1
ATOM 508 N N . VAL A 1 94 ? 295.459 22.276 120.889 1.00 51.08 95 VAL A N 1
ATOM 509 C CA . VAL A 1 94 ? 295.673 23.437 121.762 1.00 51.06 95 VAL A CA 1
ATOM 510 C C . VAL A 1 94 ? 295.864 23.004 123.233 1.00 56.93 95 VAL A C 1
ATOM 511 O O . VAL A 1 94 ? 296.745 23.542 123.913 1.00 56.42 95 VAL A O 1
ATOM 515 N N . ASN A 1 95 ? 295.071 22.011 123.696 1.00 54.78 96 ASN A N 1
ATOM 516 C CA . ASN A 1 95 ? 295.155 21.441 125.047 1.00 55.47 96 ASN A CA 1
ATOM 517 C C . ASN A 1 95 ? 296.549 20.806 125.277 1.00 60.17 96 ASN A C 1
ATOM 518 O O . ASN A 1 95 ? 297.134 20.991 126.350 1.00 59.47 96 ASN A O 1
ATOM 523 N N . GLY A 1 96 ? 297.050 20.097 124.254 1.00 56.67 97 GLY A N 1
ATOM 524 C CA . GLY A 1 96 ? 298.367 19.473 124.227 1.00 56.50 97 GLY A CA 1
ATOM 525 C C . GLY A 1 96 ? 299.445 20.533 124.291 1.00 62.00 97 GLY A C 1
ATOM 526 O O . GLY A 1 96 ? 300.331 20.464 125.150 1.00 62.38 97 GLY A O 1
ATOM 527 N N . LEU A 1 97 ? 299.327 21.569 123.429 1.00 58.46 98 LEU A N 1
ATOM 528 C CA . LEU A 1 97 ? 300.237 22.712 123.413 1.00 58.37 98 LEU A CA 1
ATOM 529 C C . LEU A 1 97 ? 300.281 23.416 124.769 1.00 62.99 98 LEU A C 1
ATOM 530 O O . LEU A 1 97 ? 301.363 23.815 125.185 1.00 62.57 98 LEU A O 1
ATOM 535 N N . ASP A 1 98 ? 299.130 23.527 125.471 1.00 60.19 99 ASP A N 1
ATOM 536 C CA . ASP A 1 98 ? 299.060 24.155 126.796 1.00 60.48 99 ASP A CA 1
ATOM 537 C C . ASP A 1 98 ? 299.885 23.388 127.843 1.00 65.64 99 ASP A C 1
ATOM 538 O O . ASP A 1 98 ? 300.609 24.014 128.615 1.00 65.06 99 ASP A O 1
ATOM 543 N N . SER A 1 99 ? 299.778 22.047 127.853 1.00 63.22 100 SER A N 1
ATOM 544 C CA . SER A 1 99 ? 300.510 21.182 128.774 1.00 64.07 100 SER A CA 1
ATOM 545 C C . SER A 1 99 ? 302.015 21.244 128.489 1.00 69.26 100 SER A C 1
ATOM 546 O O . SER A 1 99 ? 302.798 21.382 129.433 1.00 69.75 100 SER A O 1
ATOM 549 N N . SER A 1 100 ? 302.410 21.187 127.189 1.00 65.09 101 SER A N 1
ATOM 550 C CA . SER A 1 100 ? 303.804 21.265 126.743 1.00 64.61 101 SER A CA 1
ATOM 551 C C . SER A 1 100 ? 304.454 22.587 127.170 1.00 68.13 101 SER A C 1
ATOM 552 O O . SER A 1 100 ? 305.588 22.574 127.654 1.00 67.90 101 SER A O 1
ATOM 555 N N . VAL A 1 101 ? 303.715 23.712 127.037 1.00 63.68 102 VAL A N 1
ATOM 556 C CA . VAL A 1 101 ? 304.156 25.051 127.446 1.00 63.33 102 VAL A CA 1
ATOM 557 C C . VAL A 1 101 ? 304.283 25.132 128.986 1.00 67.76 102 VAL A C 1
ATOM 558 O O . VAL A 1 101 ? 305.204 25.786 129.480 1.00 67.17 102 VAL A O 1
ATOM 562 N N . THR A 1 102 ? 303.385 24.434 129.730 1.00 64.35 103 THR A N 1
ATOM 563 C CA . THR A 1 102 ? 303.409 24.357 131.196 1.00 64.27 103 THR A CA 1
ATOM 564 C C . THR A 1 102 ? 304.653 23.559 131.641 1.00 68.35 103 THR A C 1
ATOM 565 O O . THR A 1 102 ? 305.321 23.953 132.600 1.00 67.60 103 THR A O 1
ATOM 569 N N . GLN A 1 103 ? 304.973 22.471 130.912 1.00 65.58 104 GLN A N 1
ATOM 570 C CA . GLN A 1 103 ? 306.145 21.630 131.162 1.00 65.97 104 GLN A CA 1
ATOM 571 C C . GLN A 1 103 ? 307.435 22.415 130.867 1.00 70.85 104 GLN A C 1
ATOM 572 O O . GLN A 1 103 ? 308.369 22.363 131.667 1.00 70.73 104 GLN A O 1
ATOM 574 N N . LEU A 1 104 ? 307.463 23.173 129.748 1.00 67.59 105 LEU A N 1
ATOM 575 C CA . LEU A 1 104 ? 308.608 23.996 129.355 1.00 67.61 105 LEU A CA 1
ATOM 576 C C . LEU A 1 104 ? 308.816 25.184 130.297 1.00 72.37 105 LEU A C 1
ATOM 577 O O . LEU A 1 104 ? 309.948 25.625 130.469 1.00 72.25 105 LEU A O 1
ATOM 582 N N . GLY A 1 105 ? 307.734 25.665 130.906 1.00 68.95 106 GLY A N 1
ATOM 583 C CA . GLY A 1 105 ? 307.760 26.754 131.877 1.00 68.81 106 GLY A CA 1
ATOM 584 C C . GLY A 1 105 ? 308.379 26.312 133.189 1.00 72.77 106 GLY A C 1
ATOM 585 O O . GLY A 1 105 ? 309.018 27.113 133.876 1.00 73.16 106 GLY A O 1
ATOM 586 N N . ALA A 1 106 ? 308.199 25.025 133.536 1.00 68.36 107 ALA A N 1
ATOM 587 C CA . ALA A 1 106 ? 308.760 24.412 134.736 1.00 67.95 107 ALA A CA 1
ATOM 588 C C . ALA A 1 106 ? 310.238 24.096 134.485 1.00 72.78 107 ALA A C 1
ATOM 589 O O . ALA A 1 106 ? 311.068 24.302 135.375 1.00 72.51 107 ALA A O 1
ATOM 591 N N . ARG A 1 107 ? 310.560 23.620 133.260 1.00 68.97 108 ARG A N 1
ATOM 592 C CA . ARG A 1 107 ? 311.911 23.285 132.824 1.00 68.52 108 ARG A CA 1
ATOM 593 C C . ARG A 1 107 ? 312.817 24.517 132.690 1.00 74.22 108 ARG A C 1
ATOM 594 O O . ARG A 1 107 ? 313.996 24.425 133.029 1.00 74.70 108 ARG A O 1
ATOM 602 N N . VAL A 1 108 ? 312.271 25.667 132.240 1.00 71.21 109 VAL A N 1
ATOM 603 C CA . VAL A 1 108 ? 313.021 26.928 132.132 1.00 71.42 109 VAL A CA 1
ATOM 604 C C . VAL A 1 108 ? 313.228 27.510 133.543 1.00 77.61 109 VAL A C 1
ATOM 605 O O . VAL A 1 108 ? 314.305 28.027 133.840 1.00 77.52 109 VAL A O 1
ATOM 609 N N . GLY A 1 109 ? 312.210 27.372 134.395 1.00 75.31 110 GLY A N 1
ATOM 610 C CA . GLY A 1 109 ? 312.233 27.828 135.780 1.00 75.56 110 GLY A CA 1
ATOM 611 C C . GLY A 1 109 ? 313.331 27.187 136.610 1.00 79.97 110 GLY A C 1
ATOM 612 O O . GLY A 1 109 ? 313.958 27.864 137.431 1.00 79.63 110 GLY A O 1
ATOM 613 N N . GLN A 1 110 ? 313.570 25.873 136.392 1.00 76.25 111 GLN A N 1
ATOM 614 C CA . GLN A 1 110 ? 314.606 25.092 137.071 1.00 76.11 111 GLN A CA 1
ATOM 615 C C . GLN A 1 110 ? 315.982 25.397 136.477 1.00 80.70 111 GLN A C 1
ATOM 616 O O . GLN A 1 110 ? 316.961 25.481 137.228 1.00 80.71 111 GLN A O 1
ATOM 622 N N . LEU A 1 111 ? 316.051 25.581 135.134 1.00 76.49 112 LEU A N 1
ATOM 623 C CA . LEU A 1 111 ? 317.270 25.929 134.401 1.00 75.63 112 LEU A CA 1
ATOM 624 C C . LEU A 1 111 ? 317.820 27.288 134.836 1.00 79.41 112 LEU A C 1
ATOM 625 O O . LEU A 1 111 ? 319.035 27.464 134.850 1.00 79.39 112 LEU A O 1
ATOM 630 N N . GLU A 1 112 ? 316.931 28.245 135.172 1.00 75.47 113 GLU A N 1
ATOM 631 C CA . GLU A 1 112 ? 317.303 29.588 135.630 1.00 75.15 113 GLU A CA 1
ATOM 632 C C . GLU A 1 112 ? 317.825 29.546 137.073 1.00 79.88 113 GLU A C 1
ATOM 633 O O . GLU A 1 112 ? 318.699 30.339 137.430 1.00 79.45 113 GLU A O 1
ATOM 639 N N . THR A 1 113 ? 317.307 28.597 137.882 1.00 76.49 114 THR A N 1
ATOM 640 C CA . THR A 1 113 ? 317.707 28.363 139.272 1.00 76.26 114 THR A CA 1
ATOM 641 C C . THR A 1 113 ? 319.079 27.648 139.299 1.00 80.44 114 THR A C 1
ATOM 642 O O . THR A 1 113 ? 319.961 28.046 140.069 1.00 79.95 114 THR A O 1
ATOM 646 N N . GLY A 1 114 ? 319.227 26.626 138.446 1.00 76.57 115 GLY A N 1
ATOM 647 C CA . GLY A 1 114 ? 320.438 25.825 138.293 1.00 75.98 115 GLY A CA 1
ATOM 648 C C . GLY A 1 114 ? 321.637 26.619 137.810 1.00 79.04 115 GLY A C 1
ATOM 649 O O . GLY A 1 114 ? 322.743 26.438 138.329 1.00 78.44 115 GLY A O 1
ATOM 650 N N . LEU A 1 115 ? 321.419 27.516 136.822 1.00 74.96 116 LEU A N 1
ATOM 651 C CA . LEU A 1 115 ? 322.456 28.383 136.255 1.00 74.83 116 LEU A CA 1
ATOM 652 C C . LEU A 1 115 ? 322.875 29.460 137.253 1.00 79.68 116 LEU A C 1
ATOM 653 O O . LEU A 1 115 ? 324.044 29.841 137.267 1.00 79.45 116 LEU A O 1
ATOM 658 N N . ALA A 1 116 ? 321.930 29.934 138.091 1.00 76.87 117 ALA A N 1
ATOM 659 C CA . ALA A 1 116 ? 322.181 30.936 139.132 1.00 77.10 117 ALA A CA 1
ATOM 660 C C . ALA A 1 116 ? 323.065 30.342 140.236 1.00 81.84 117 ALA A C 1
ATOM 661 O O . ALA A 1 116 ? 323.941 31.039 140.750 1.00 81.36 117 ALA A O 1
ATOM 663 N N . GLU A 1 117 ? 322.835 29.053 140.579 1.00 79.01 118 GLU A N 1
ATOM 664 C CA . GLU A 1 117 ? 323.589 28.308 141.587 1.00 79.16 118 GLU A CA 1
ATOM 665 C C . GLU A 1 117 ? 325.016 28.015 141.109 1.00 84.08 118 GLU A C 1
ATOM 666 O O . GLU A 1 117 ? 325.962 28.241 141.867 1.00 83.99 118 GLU A O 1
ATOM 669 N N . LEU A 1 118 ? 325.170 27.544 139.850 1.00 80.60 119 LEU A N 1
ATOM 670 C CA . LEU A 1 118 ? 326.469 27.237 139.246 1.00 80.29 119 LEU A CA 1
ATOM 671 C C . LEU A 1 118 ? 327.332 28.489 139.056 1.00 84.13 119 LEU A C 1
ATOM 672 O O . LEU A 1 118 ? 328.554 28.380 139.100 1.00 84.22 119 LEU A O 1
ATOM 677 N N . ARG A 1 119 ? 326.704 29.671 138.885 1.00 80.19 120 ARG A N 1
ATOM 678 C CA . ARG A 1 119 ? 327.404 30.951 138.758 1.00 79.98 120 ARG A CA 1
ATOM 679 C C . ARG A 1 119 ? 327.967 31.357 140.128 1.00 84.33 120 ARG A C 1
ATOM 680 O O . ARG A 1 119 ? 329.113 31.804 140.199 1.00 83.84 120 ARG A O 1
ATOM 688 N N . VAL A 1 120 ? 327.168 31.182 141.205 1.00 80.92 121 VAL A N 1
ATOM 689 C CA . VAL A 1 120 ? 327.570 31.480 142.582 1.00 80.65 121 VAL A CA 1
ATOM 690 C C . VAL A 1 120 ? 328.718 30.554 142.992 1.00 84.58 121 VAL A C 1
ATOM 691 O O . VAL A 1 120 ? 329.698 31.021 143.572 1.00 84.36 121 VAL A O 1
ATOM 693 N N . ASP A 1 121 ? 328.608 29.253 142.640 1.00 80.59 122 ASP A N 1
ATOM 694 C CA . ASP A 1 121 ? 329.598 28.209 142.910 1.00 79.91 122 ASP A CA 1
ATOM 695 C C . ASP A 1 121 ? 330.919 28.432 142.158 1.00 83.11 122 ASP A C 1
ATOM 696 O O . ASP A 1 121 ? 331.982 28.176 142.724 1.00 82.82 122 ASP A O 1
ATOM 701 N N . HIS A 1 122 ? 330.852 28.916 140.899 1.00 78.93 123 HIS A N 1
ATOM 702 C CA . HIS A 1 122 ? 332.026 29.227 140.073 1.00 78.40 123 HIS A CA 1
ATOM 703 C C . HIS A 1 122 ? 332.747 30.456 140.623 1.00 82.58 123 HIS A C 1
ATOM 704 O O . HIS A 1 122 ? 333.975 30.471 140.650 1.00 82.34 123 HIS A O 1
ATOM 711 N N . ASP A 1 123 ? 331.986 31.494 141.020 1.00 79.01 124 ASP A N 1
ATOM 712 C CA . ASP A 1 123 ? 332.526 32.741 141.563 1.00 78.80 124 ASP A CA 1
ATOM 713 C C . ASP A 1 123 ? 333.224 32.532 142.914 1.00 82.37 124 ASP A C 1
ATOM 714 O O . ASP A 1 123 ? 334.220 33.201 143.193 1.00 81.77 124 ASP A O 1
ATOM 719 N N . ASN A 1 124 ? 332.713 31.587 143.732 1.00 78.43 125 ASN A N 1
ATOM 720 C CA . ASN A 1 124 ? 333.281 31.224 145.029 1.00 77.94 125 ASN A CA 1
ATOM 721 C C . ASN A 1 124 ? 334.590 30.442 144.832 1.00 81.46 125 ASN A C 1
ATOM 722 O O . ASN A 1 124 ? 335.505 30.568 145.647 1.00 81.22 125 ASN A O 1
ATOM 727 N N . LEU A 1 125 ? 334.674 29.656 143.736 1.00 77.33 126 LEU A N 1
ATOM 728 C CA . LEU A 1 125 ? 335.852 28.882 143.346 1.00 76.95 126 LEU A CA 1
ATOM 729 C C . LEU A 1 125 ? 336.899 29.816 142.732 1.00 81.29 126 LEU A C 1
ATOM 730 O O . LEU A 1 125 ? 338.090 29.617 142.968 1.00 81.36 126 LEU A O 1
ATOM 735 N N . VAL A 1 126 ? 336.457 30.839 141.966 1.00 77.45 127 VAL A N 1
ATOM 736 C CA . VAL A 1 126 ? 337.333 31.837 141.340 1.00 77.27 127 VAL A CA 1
ATOM 737 C C . VAL A 1 126 ? 338.042 32.673 142.409 1.00 81.71 127 VAL A C 1
ATOM 738 O O . VAL A 1 126 ? 339.196 33.061 142.217 1.00 81.34 127 VAL A O 1
ATOM 740 N N . ALA A 1 127 ? 337.353 32.918 143.545 1.00 78.42 128 ALA A N 1
ATOM 741 C CA . ALA A 1 127 ? 337.875 33.650 144.700 1.00 78.27 128 ALA A CA 1
ATOM 742 C C . ALA A 1 127 ? 338.958 32.814 145.397 1.00 81.75 128 ALA A C 1
ATOM 743 O O . ALA A 1 127 ? 339.961 33.372 145.847 1.00 81.18 128 ALA A O 1
ATOM 745 N N . ARG A 1 128 ? 338.751 31.475 145.462 1.00 77.61 129 ARG A N 1
ATOM 746 C CA . ARG A 1 128 ? 339.668 30.497 146.047 1.00 76.93 129 ARG A CA 1
ATOM 747 C C . ARG A 1 128 ? 340.936 30.349 145.195 1.00 80.98 129 ARG A C 1
ATOM 748 O O . ARG A 1 128 ? 342.020 30.178 145.753 1.00 80.90 129 ARG A O 1
ATOM 756 N N . VAL A 1 129 ? 340.797 30.417 143.851 1.00 77.25 130 VAL A N 1
ATOM 757 C CA . VAL A 1 129 ? 341.907 30.348 142.890 1.00 77.01 130 VAL A CA 1
ATOM 758 C C . VAL A 1 129 ? 342.706 31.659 142.972 1.00 82.71 130 VAL A C 1
ATOM 759 O O . VAL A 1 129 ? 343.935 31.629 142.899 1.00 82.73 130 VAL A O 1
ATOM 763 N N . ASP A 1 130 ? 342.008 32.794 143.186 1.00 80.25 131 ASP A N 1
ATOM 764 C CA . ASP A 1 130 ? 342.614 34.121 143.339 1.00 80.43 131 ASP A CA 1
ATOM 765 C C . ASP A 1 130 ? 343.530 34.150 144.581 1.00 84.92 131 ASP A C 1
ATOM 766 O O . ASP A 1 130 ? 344.624 34.714 144.521 1.00 84.54 131 ASP A O 1
ATOM 768 N N . THR A 1 131 ? 343.087 33.496 145.681 1.00 81.58 132 THR A N 1
ATOM 769 C CA . THR A 1 131 ? 343.818 33.358 146.943 1.00 81.39 132 THR A CA 1
ATOM 770 C C . THR A 1 131 ? 345.010 32.397 146.761 1.00 85.06 132 THR A C 1
ATOM 771 O O . THR A 1 131 ? 346.110 32.709 147.219 1.00 84.96 132 THR A O 1
ATOM 775 N N . ALA A 1 132 ? 344.790 31.248 146.080 1.00 80.91 133 ALA A N 1
ATOM 776 C CA . ALA A 1 132 ? 345.815 30.235 145.802 1.00 80.35 133 ALA A CA 1
ATOM 777 C C . ALA A 1 132 ? 346.941 30.765 144.913 1.00 83.79 133 ALA A C 1
ATOM 778 O O . ALA A 1 132 ? 348.092 30.400 145.139 1.00 83.54 133 ALA A O 1
ATOM 780 N N . GLU A 1 133 ? 346.616 31.632 143.921 1.00 79.53 134 GLU A N 1
ATOM 781 C CA . GLU A 1 133 ? 347.600 32.248 143.017 1.00 79.03 134 GLU A CA 1
ATOM 782 C C . GLU A 1 133 ? 348.503 33.212 143.797 1.00 82.86 134 GLU A C 1
ATOM 783 O O . GLU A 1 133 ? 349.706 33.278 143.534 1.00 81.93 134 GLU A O 1
ATOM 789 N N . ARG A 1 134 ? 347.909 33.947 144.764 1.00 79.79 135 ARG A N 1
ATOM 790 C CA . ARG A 1 134 ? 348.590 34.896 145.645 1.00 79.74 135 ARG A CA 1
ATOM 791 C C . ARG A 1 134 ? 349.509 34.147 146.610 1.00 83.96 135 ARG A C 1
ATOM 792 O O . ARG A 1 134 ? 350.615 34.617 146.871 1.00 84.00 135 ARG A O 1
ATOM 794 N N . ASN A 1 135 ? 349.053 32.982 147.126 1.00 79.93 136 ASN A N 1
ATOM 795 C CA . ASN A 1 135 ? 349.815 32.118 148.030 1.00 79.24 136 ASN A CA 1
ATOM 796 C C . ASN A 1 135 ? 350.968 31.420 147.305 1.00 82.62 136 ASN A C 1
ATOM 797 O O . ASN A 1 135 ? 352.027 31.239 147.906 1.00 82.24 136 ASN A O 1
ATOM 802 N N . ILE A 1 136 ? 350.771 31.046 146.017 1.00 78.66 137 ILE A N 1
ATOM 803 C CA . ILE A 1 136 ? 351.798 30.415 145.177 1.00 78.28 137 ILE A CA 1
ATOM 804 C C . ILE A 1 136 ? 352.936 31.416 144.914 1.00 81.64 137 ILE A C 1
ATOM 805 O O . ILE A 1 136 ? 354.102 31.073 145.123 1.00 81.43 137 ILE A O 1
ATOM 810 N N . GLY A 1 137 ? 352.575 32.639 144.509 1.00 77.41 138 GLY A N 1
ATOM 811 C CA . GLY A 1 137 ? 353.510 33.730 144.247 1.00 77.04 138 GLY A CA 1
ATOM 812 C C . GLY A 1 137 ? 354.309 34.133 145.474 1.00 80.70 138 GLY A C 1
ATOM 813 O O . GLY A 1 137 ? 355.498 34.454 145.365 1.00 79.81 138 GLY A O 1
ATOM 814 N N . SER A 1 138 ? 353.655 34.096 146.658 1.00 77.12 139 SER A N 1
ATOM 815 C CA . SER A 1 138 ? 354.245 34.406 147.958 1.00 76.86 139 SER A CA 1
ATOM 816 C C . SER A 1 138 ? 355.300 33.347 148.307 1.00 81.10 139 SER A C 1
ATOM 817 O O . SER A 1 138 ? 356.402 33.707 148.726 1.00 80.72 139 SER A O 1
ATOM 820 N N . LEU A 1 139 ? 354.968 32.047 148.100 1.00 77.38 140 LEU A N 1
ATOM 821 C CA . LEU A 1 139 ? 355.867 30.917 148.342 1.00 76.98 140 LEU A CA 1
ATOM 822 C C . LEU A 1 139 ? 357.049 30.931 147.370 1.00 80.63 140 LEU A C 1
ATOM 823 O O . LEU A 1 139 ? 358.154 30.568 147.767 1.00 80.11 140 LEU A O 1
ATOM 828 N N . THR A 1 140 ? 356.818 31.369 146.113 1.00 76.93 141 THR A N 1
ATOM 829 C CA . THR A 1 140 ? 357.837 31.457 145.062 1.00 76.84 141 THR A CA 1
ATOM 830 C C . THR A 1 140 ? 358.981 32.421 145.449 1.00 80.74 141 THR A C 1
ATOM 831 O O . THR A 1 140 ? 360.148 32.041 145.336 1.00 80.36 141 THR A O 1
ATOM 835 N N . THR A 1 141 ? 358.646 33.635 145.934 1.00 76.89 142 THR A N 1
ATOM 836 C CA . THR A 1 141 ? 359.647 34.623 146.362 1.00 76.35 142 THR A CA 1
ATOM 837 C C . THR A 1 141 ? 360.296 34.245 147.698 1.00 79.44 142 THR A C 1
ATOM 838 O O . THR A 1 141 ? 361.502 34.440 147.845 1.00 79.19 142 THR A O 1
ATOM 842 N N . GLU A 1 142 ? 359.502 33.710 148.663 1.00 75.08 143 GLU A N 1
ATOM 843 C CA . GLU A 1 142 ? 359.973 33.280 149.989 1.00 74.45 143 GLU A CA 1
ATOM 844 C C . GLU A 1 142 ? 361.019 32.167 149.875 1.00 77.94 143 GLU A C 1
ATOM 845 O O . GLU A 1 142 ? 362.012 32.192 150.606 1.00 77.53 143 GLU A O 1
ATOM 847 N N . LEU A 1 143 ? 360.805 31.213 148.937 1.00 73.60 144 LEU A N 1
ATOM 848 C CA . LEU A 1 143 ? 361.717 30.105 148.649 1.00 72.70 144 LEU A CA 1
ATOM 849 C C . LEU A 1 143 ? 362.954 30.633 147.917 1.00 75.13 144 LEU A C 1
ATOM 850 O O . LEU A 1 143 ? 364.055 30.149 148.179 1.00 74.90 144 LEU A O 1
ATOM 855 N N . SER A 1 144 ? 362.778 31.632 147.024 1.00 70.50 145 SER A N 1
ATOM 856 C CA . SER A 1 144 ? 363.878 32.255 146.279 1.00 70.14 145 SER A CA 1
ATOM 857 C C . SER A 1 144 ? 364.841 32.975 147.240 1.00 74.21 145 SER A C 1
ATOM 858 O O . SER A 1 144 ? 366.058 32.880 147.069 1.00 74.07 145 SER A O 1
ATOM 861 N N . THR A 1 145 ? 364.284 33.663 148.261 1.00 69.86 146 THR A N 1
ATOM 862 C CA . THR A 1 145 ? 365.026 34.369 149.306 1.00 69.14 146 THR A CA 1
ATOM 863 C C . THR A 1 145 ? 365.815 33.351 150.157 1.00 71.80 146 THR A C 1
ATOM 864 O O . THR A 1 145 ? 367.007 33.560 150.404 1.00 71.13 146 THR A O 1
ATOM 868 N N . LEU A 1 146 ? 365.152 32.243 150.563 1.00 67.11 147 LEU A N 1
ATOM 869 C CA . LEU A 1 146 ? 365.751 31.174 151.362 1.00 66.40 147 LEU A CA 1
ATOM 870 C C . LEU A 1 146 ? 366.837 30.392 150.597 1.00 71.27 147 LEU A C 1
ATOM 871 O O . LEU A 1 146 ? 367.839 30.026 151.207 1.00 71.11 147 LEU A O 1
ATOM 876 N N . THR A 1 147 ? 366.657 30.161 149.278 1.00 67.91 148 THR A N 1
ATOM 877 C CA . THR A 1 147 ? 367.644 29.468 148.441 1.00 67.71 148 THR A CA 1
ATOM 878 C C . THR A 1 147 ? 368.906 30.324 148.294 1.00 71.83 148 THR A C 1
ATOM 879 O O . THR A 1 147 ? 370.017 29.788 148.302 1.00 71.56 148 THR A O 1
ATOM 881 N N . LEU A 1 148 ? 368.728 31.658 148.196 1.00 68.07 149 LEU A N 1
ATOM 882 C CA . LEU A 1 148 ? 369.815 32.635 148.088 1.00 67.76 149 LEU A CA 1
ATOM 883 C C . LEU A 1 148 ? 370.567 32.770 149.428 1.00 68.98 149 LEU A C 1
ATOM 884 O O . LEU A 1 148 ? 371.788 32.932 149.421 1.00 68.88 149 LEU A O 1
ATOM 889 N N . ARG A 1 149 ? 369.830 32.691 150.563 1.00 62.80 150 ARG A N 1
ATOM 890 C CA . ARG A 1 149 ? 370.349 32.758 151.930 1.00 61.61 150 ARG A CA 1
ATOM 891 C C . ARG A 1 149 ? 371.259 31.555 152.194 1.00 64.11 150 ARG A C 1
ATOM 892 O O . ARG A 1 149 ? 372.369 31.737 152.687 1.00 63.94 150 ARG A O 1
ATOM 900 N N . VAL A 1 150 ? 370.797 30.340 151.832 1.00 59.46 151 VAL A N 1
ATOM 901 C CA . VAL A 1 150 ? 371.531 29.074 151.972 1.00 58.76 151 VAL A CA 1
ATOM 902 C C . VAL A 1 150 ? 372.852 29.111 151.172 1.00 62.51 151 VAL A C 1
ATOM 903 O O . VAL A 1 150 ? 373.859 28.591 151.648 1.00 61.88 151 VAL A O 1
ATOM 907 N N . THR A 1 151 ? 372.850 29.782 150.001 1.00 58.61 152 THR A N 1
ATOM 908 C CA . THR A 1 151 ? 374.022 29.964 149.142 1.00 57.90 152 THR A CA 1
ATOM 909 C C . THR A 1 151 ? 375.011 30.935 149.805 1.00 61.36 152 THR A C 1
ATOM 910 O O . THR A 1 151 ? 376.224 30.694 149.782 1.00 60.61 152 THR A O 1
ATOM 914 N N . SER A 1 152 ? 374.478 32.005 150.418 1.00 57.51 153 SER A N 1
ATOM 915 C CA . SER A 1 152 ? 375.243 33.033 151.118 1.00 57.09 153 SER A CA 1
ATOM 916 C C . SER A 1 152 ? 375.940 32.466 152.370 1.00 60.04 153 SER A C 1
ATOM 917 O O . SER A 1 152 ? 377.124 32.735 152.575 1.00 58.73 153 SER A O 1
ATOM 920 N N . ILE A 1 153 ? 375.213 31.657 153.177 1.00 56.30 154 ILE A N 1
ATOM 921 C CA . ILE A 1 153 ? 375.754 31.036 154.386 1.00 55.71 154 ILE A CA 1
ATOM 922 C C . ILE A 1 153 ? 376.778 29.940 154.055 1.00 58.47 154 ILE A C 1
ATOM 923 O O . ILE A 1 153 ? 377.829 29.886 154.703 1.00 58.17 154 ILE A O 1
ATOM 928 N N . GLN A 1 154 ? 376.485 29.098 153.030 1.00 52.99 155 GLN A N 1
ATOM 929 C CA . GLN A 1 154 ? 377.364 28.019 152.582 1.00 52.19 155 GLN A CA 1
ATOM 930 C C . GLN A 1 154 ? 378.707 28.572 152.137 1.00 53.93 155 GLN A C 1
ATOM 931 O O . GLN A 1 154 ? 379.734 28.029 152.539 1.00 53.24 155 GLN A O 1
ATOM 937 N N . ALA A 1 155 ? 378.693 29.656 151.328 1.00 49.54 156 ALA A N 1
ATOM 938 C CA . ALA A 1 155 ? 379.885 30.331 150.800 1.00 49.14 156 ALA A CA 1
ATOM 939 C C . ALA A 1 155 ? 380.736 30.943 151.919 1.00 51.85 156 ALA A C 1
ATOM 940 O O . ALA A 1 155 ? 381.924 30.644 151.995 1.00 51.72 156 ALA A O 1
ATOM 942 N N . ASP A 1 156 ? 380.126 31.775 152.791 1.00 47.03 157 ASP A N 1
ATOM 943 C CA . ASP A 1 156 ? 380.804 32.421 153.911 1.00 46.50 157 ASP A CA 1
ATOM 944 C C . ASP A 1 156 ? 381.440 31.396 154.859 1.00 50.14 157 ASP A C 1
ATOM 945 O O . ASP A 1 156 ? 382.605 31.555 155.223 1.00 50.00 157 ASP A O 1
ATOM 950 N N . PHE A 1 157 ? 380.679 30.352 155.242 1.00 45.06 158 PHE A N 1
ATOM 951 C CA . PHE A 1 157 ? 381.154 29.298 156.131 1.00 44.21 158 PHE A CA 1
ATOM 952 C C . PHE A 1 157 ? 382.189 28.387 155.450 1.00 48.36 158 PHE A C 1
ATOM 953 O O . PHE A 1 157 ? 383.114 27.932 156.124 1.00 46.60 158 PHE A O 1
ATOM 961 N N . GLU A 1 158 ? 382.073 28.162 154.115 1.00 45.39 159 GLU A N 1
ATOM 962 C CA . GLU A 1 158 ? 383.055 27.352 153.376 1.00 44.91 159 GLU A CA 1
ATOM 963 C C . GLU A 1 158 ? 384.424 28.021 153.438 1.00 47.92 159 GLU A C 1
ATOM 964 O O . GLU A 1 158 ? 385.415 27.349 153.709 1.00 47.40 159 GLU A O 1
ATOM 970 N N . SER A 1 159 ? 384.458 29.339 153.189 1.00 43.68 160 SER A N 1
ATOM 971 C CA . SER A 1 159 ? 385.658 30.166 153.190 1.00 43.03 160 SER A CA 1
ATOM 972 C C . SER A 1 159 ? 386.282 30.217 154.589 1.00 47.00 160 SER A C 1
ATOM 973 O O . SER A 1 159 ? 387.492 30.020 154.726 1.00 46.70 160 SER A O 1
ATOM 976 N N . ARG A 1 160 ? 385.453 30.458 155.620 1.00 43.11 161 ARG A N 1
ATOM 977 C CA . ARG A 1 160 ? 385.890 30.555 157.012 1.00 42.39 161 ARG A CA 1
ATOM 978 C C . ARG A 1 160 ? 386.389 29.233 157.591 1.00 45.87 161 ARG A C 1
ATOM 979 O O . ARG A 1 160 ? 387.454 29.227 158.226 1.00 45.70 161 ARG A O 1
ATOM 987 N N . ILE A 1 161 ? 385.655 28.114 157.347 1.00 40.51 162 ILE A N 1
ATOM 988 C CA . ILE A 1 161 ? 386.073 26.775 157.793 1.00 39.58 162 ILE A CA 1
ATOM 989 C C . ILE A 1 161 ? 387.394 26.415 157.107 1.00 42.53 162 ILE A C 1
ATOM 990 O O . ILE A 1 161 ? 388.324 25.995 157.791 1.00 41.77 162 ILE A O 1
ATOM 995 N N . SER A 1 162 ? 387.481 26.643 155.775 1.00 38.94 163 SER A N 1
ATOM 996 C CA . SER A 1 162 ? 388.659 26.362 154.947 1.00 38.63 163 SER A CA 1
ATOM 997 C C . SER A 1 162 ? 389.912 27.093 155.395 1.00 41.58 163 SER A C 1
ATOM 998 O O . SER A 1 162 ? 390.973 26.470 155.415 1.00 41.09 163 SER A O 1
ATOM 1001 N N . THR A 1 163 ? 389.794 28.401 155.734 1.00 38.28 164 THR A N 1
ATOM 1002 C CA . THR A 1 163 ? 390.892 29.235 156.230 1.00 38.48 164 THR A CA 1
ATOM 1003 C C . THR A 1 163 ? 391.433 28.601 157.524 1.00 41.52 164 THR A C 1
ATOM 1004 O O . THR A 1 163 ? 392.643 28.391 157.641 1.00 40.20 164 THR A O 1
ATOM 1008 N N . LEU A 1 164 ? 390.515 28.234 158.449 1.00 36.67 165 LEU A N 1
ATOM 1009 C CA . LEU A 1 164 ? 390.865 27.577 159.701 1.00 35.35 165 LEU A CA 1
ATOM 1010 C C . LEU A 1 164 ? 391.562 26.235 159.484 1.00 37.68 165 LEU A C 1
ATOM 1011 O O . LEU A 1 164 ? 392.519 25.946 160.182 1.00 35.99 165 LEU A O 1
ATOM 1016 N N . GLU A 1 165 ? 391.115 25.435 158.501 1.00 35.65 166 GLU A N 1
ATOM 1017 C CA . GLU A 1 165 ? 391.674 24.102 158.209 1.00 34.93 166 GLU A CA 1
ATOM 1018 C C . GLU A 1 165 ? 393.098 24.131 157.657 1.00 38.46 166 GLU A C 1
ATOM 1019 O O . GLU A 1 165 ? 393.870 23.195 157.879 1.00 37.14 166 GLU A O 1
ATOM 1025 N N . ARG A 1 166 ? 393.418 25.182 156.908 1.00 35.45 167 ARG A N 1
ATOM 1026 C CA . ARG A 1 166 ? 394.706 25.374 156.264 1.00 35.80 167 ARG A CA 1
ATOM 1027 C C . ARG A 1 166 ? 395.749 25.957 157.225 1.00 40.15 167 ARG A C 1
ATOM 1028 O O . ARG A 1 166 ? 396.926 25.611 157.119 1.00 41.43 167 ARG A O 1
ATOM 1031 N N . THR A 1 167 ? 395.313 26.831 158.156 1.00 35.55 168 THR A N 1
ATOM 1032 C CA . THR A 1 167 ? 396.163 27.587 159.088 1.00 35.45 168 THR A CA 1
ATOM 1033 C C . THR A 1 167 ? 396.188 27.140 160.584 1.00 37.93 168 THR A C 1
ATOM 1034 O O . THR A 1 167 ? 397.155 27.461 161.282 1.00 36.05 168 THR A O 1
ATOM 1038 N N . ALA A 1 168 ? 395.119 26.488 161.095 1.00 33.84 169 ALA A N 1
ATOM 1039 C CA . ALA A 1 168 ? 395.101 26.072 162.511 1.00 33.56 169 ALA A CA 1
ATOM 1040 C C . ALA A 1 168 ? 396.184 25.034 162.822 1.00 36.01 169 ALA A C 1
ATOM 1041 O O . ALA A 1 168 ? 396.554 24.258 161.941 1.00 34.66 169 ALA A O 1
ATOM 1043 N N . VAL A 1 169 ? 396.706 25.045 164.067 1.00 32.17 170 VAL A N 1
ATOM 1044 C CA . VAL A 1 169 ? 397.728 24.091 164.508 1.00 30.95 170 VAL A CA 1
ATOM 1045 C C . VAL A 1 169 ? 397.011 22.873 165.061 1.00 34.40 170 VAL A C 1
ATOM 1046 O O . VAL A 1 169 ? 396.177 23.010 165.965 1.00 35.14 170 VAL A O 1
ATOM 1050 N N . THR A 1 170 ? 397.330 21.680 164.517 1.00 28.98 171 THR A N 1
ATOM 1051 C CA . THR A 1 170 ? 396.686 20.431 164.916 1.00 28.64 171 THR A CA 1
ATOM 1052 C C . THR A 1 170 ? 397.656 19.336 165.363 1.00 31.20 171 THR A C 1
ATOM 1053 O O . THR A 1 170 ? 397.226 18.301 165.867 1.00 30.07 171 THR A O 1
ATOM 1057 N N . SER A 1 171 ? 398.969 19.577 165.197 1.00 27.20 172 SER A N 1
ATOM 1058 C CA . SER A 1 171 ? 400.016 18.645 165.608 1.00 26.34 172 SER A CA 1
ATOM 1059 C C . SER A 1 171 ? 401.247 19.466 165.950 1.00 29.87 172 SER A C 1
ATOM 1060 O O . SER A 1 171 ? 401.313 20.649 165.612 1.00 29.73 172 SER A O 1
ATOM 1063 N N . ALA A 1 172 ? 402.195 18.865 166.647 1.00 27.00 173 ALA A N 1
ATOM 1064 C CA . ALA A 1 172 ? 403.431 19.538 167.041 1.00 27.33 173 ALA A CA 1
ATOM 1065 C C . ALA A 1 172 ? 404.517 18.530 167.237 1.00 31.80 173 ALA A C 1
ATOM 1066 O O . ALA A 1 172 ? 404.229 17.396 167.595 1.00 33.34 173 ALA A O 1
ATOM 1068 N N . GLY A 1 173 ? 405.757 18.941 167.017 1.00 26.31 174 GLY A N 1
ATOM 1069 C CA . GLY A 1 173 ? 406.902 18.078 167.255 1.00 25.24 174 GLY A CA 1
ATOM 1070 C C . GLY A 1 173 ? 407.589 18.404 168.564 1.00 28.70 174 GLY A C 1
ATOM 1071 O O . GLY A 1 173 ? 407.580 19.566 168.995 1.00 27.17 174 GLY A O 1
ATOM 1072 N N . ALA A 1 174 ? 408.227 17.392 169.192 1.00 26.01 175 ALA A N 1
ATOM 1073 C CA . ALA A 1 174 ? 409.016 17.553 170.437 1.00 26.43 175 ALA A CA 1
ATOM 1074 C C . ALA A 1 174 ? 409.951 18.791 170.340 1.00 30.49 175 ALA A C 1
ATOM 1075 O O . ALA A 1 174 ? 410.502 19.030 169.261 1.00 29.54 175 ALA A O 1
ATOM 1077 N N . PRO A 1 175 ? 410.037 19.673 171.375 1.00 28.66 176 PRO A N 1
ATOM 1078 C CA . PRO A 1 175 ? 409.527 19.520 172.756 1.00 27.80 176 PRO A CA 1
ATOM 1079 C C . PRO A 1 175 ? 408.076 19.930 172.997 1.00 30.34 176 PRO A C 1
ATOM 1080 O O . PRO A 1 175 ? 407.626 19.947 174.151 1.00 29.77 176 PRO A O 1
ATOM 1084 N N . LEU A 1 176 ? 407.338 20.226 171.916 1.00 26.10 177 LEU A N 1
ATOM 1085 C CA . LEU A 1 176 ? 405.935 20.616 172.022 1.00 25.78 177 LEU A CA 1
ATOM 1086 C C . LEU A 1 176 ? 405.012 19.399 171.956 1.00 29.95 177 LEU A C 1
ATOM 1087 O O . LEU A 1 176 ? 405.304 18.429 171.247 1.00 29.07 177 LEU A O 1
ATOM 1092 N N . SER A 1 177 ? 403.908 19.441 172.721 1.00 26.96 178 SER A N 1
ATOM 1093 C CA . SER A 1 177 ? 402.869 18.409 172.697 1.00 26.50 178 SER A CA 1
ATOM 1094 C C . SER A 1 177 ? 401.514 19.029 172.898 1.00 30.47 178 SER A C 1
ATOM 1095 O O . SER A 1 177 ? 401.408 20.090 173.510 1.00 30.80 178 SER A O 1
ATOM 1098 N N . ILE A 1 178 ? 400.477 18.393 172.341 1.00 28.75 179 ILE A N 1
ATOM 1099 C CA . ILE A 1 178 ? 399.082 18.851 172.404 1.00 28.24 179 ILE A CA 1
ATOM 1100 C C . ILE A 1 178 ? 398.197 17.773 173.051 1.00 35.26 179 ILE A C 1
ATOM 1101 O O . ILE A 1 178 ? 398.195 16.613 172.639 1.00 33.76 179 ILE A O 1
ATOM 1106 N N . ARG A 1 179 ? 397.441 18.185 174.055 1.00 35.34 180 ARG A N 1
ATOM 1107 C CA . ARG A 1 179 ? 396.447 17.372 174.748 1.00 35.91 180 ARG A CA 1
ATOM 1108 C C . ARG A 1 179 ? 395.259 18.293 174.944 1.00 38.26 180 ARG A C 1
ATOM 1109 O O . ARG A 1 179 ? 395.437 19.410 175.439 1.00 35.56 180 ARG A O 1
ATOM 1113 N N . ASN A 1 180 ? 394.065 17.858 174.473 1.00 36.90 181 ASN A N 1
ATOM 1114 C CA . ASN A 1 180 ? 392.787 18.576 174.595 1.00 36.45 181 ASN A CA 1
ATOM 1115 C C . ASN A 1 180 ? 392.877 20.077 174.276 1.00 38.33 181 ASN A C 1
ATOM 1116 O O . ASN A 1 180 ? 392.606 20.931 175.134 1.00 37.26 181 ASN A O 1
ATOM 1121 N N . ASN A 1 181 ? 393.289 20.387 173.034 1.00 33.74 182 ASN A N 1
ATOM 1122 C CA . ASN A 1 181 ? 393.431 21.754 172.504 1.00 33.30 182 ASN A CA 1
ATOM 1123 C C . ASN A 1 181 ? 394.491 22.608 173.217 1.00 35.27 182 ASN A C 1
ATOM 1124 O O . ASN A 1 181 ? 394.595 23.800 172.929 1.00 33.73 182 ASN A O 1
ATOM 1129 N N . ARG A 1 182 ? 395.267 22.008 174.146 1.00 31.76 183 ARG A N 1
ATOM 1130 C CA . ARG A 1 182 ? 396.268 22.743 174.909 1.00 32.12 183 ARG A CA 1
ATOM 1131 C C . ARG A 1 182 ? 397.677 22.318 174.537 1.00 33.06 183 ARG A C 1
ATOM 1132 O O . ARG A 1 182 ? 397.983 21.131 174.549 1.00 32.07 183 ARG A O 1
ATOM 1140 N N . MET A 1 183 ? 398.540 23.292 174.230 1.00 29.94 184 MET A N 1
ATOM 1141 C CA . MET A 1 183 ? 399.938 22.996 173.907 1.00 28.79 184 MET A CA 1
ATOM 1142 C C . MET A 1 183 ? 400.861 23.272 175.084 1.00 33.15 184 MET A C 1
ATOM 1143 O O . MET A 1 183 ? 400.835 24.360 175.653 1.00 33.38 184 MET A O 1
ATOM 1148 N N . THR A 1 184 ? 401.694 22.285 175.430 1.00 30.85 185 THR A N 1
ATOM 1149 C CA . THR A 1 184 ? 402.689 22.414 176.497 1.00 30.19 185 THR A CA 1
ATOM 1150 C C . THR A 1 184 ? 404.085 22.094 175.962 1.00 32.57 185 THR A C 1
ATOM 1151 O O . THR A 1 184 ? 404.231 21.418 174.949 1.00 30.19 185 THR A O 1
ATOM 1155 N N . MET A 1 185 ? 405.105 22.588 176.660 1.00 29.74 186 MET A N 1
ATOM 1156 C CA . MET A 1 185 ? 406.497 22.385 176.311 1.00 29.25 186 MET A CA 1
ATOM 1157 C C . MET A 1 185 ? 407.190 21.596 177.421 1.00 31.24 186 MET A C 1
ATOM 1158 O O . MET A 1 185 ? 407.190 22.022 178.577 1.00 29.60 186 MET A O 1
ATOM 1163 N N . GLY A 1 186 ? 407.756 20.452 177.043 1.00 26.87 187 GLY A N 1
ATOM 1164 C CA . GLY A 1 186 ? 408.522 19.582 177.925 1.00 25.72 187 GLY A CA 1
ATOM 1165 C C . GLY A 1 186 ? 409.959 20.051 178.046 1.00 26.70 187 GLY A C 1
ATOM 1166 O O . GLY A 1 186 ? 410.630 20.291 177.036 1.00 26.23 187 GLY A O 1
ATOM 1167 N N . LEU A 1 187 ? 410.429 20.206 179.288 1.00 22.51 188 LEU A N 1
ATOM 1168 C CA . LEU A 1 187 ? 411.775 20.686 179.601 1.00 21.84 188 LEU A CA 1
ATOM 1169 C C . LEU A 1 187 ? 412.539 19.708 180.411 1.00 26.30 188 LEU A C 1
ATOM 1170 O O . LEU A 1 187 ? 412.021 19.149 181.378 1.00 25.71 188 LEU A O 1
ATOM 1175 N N . ASN A 1 188 ? 413.817 19.571 180.095 1.00 24.62 189 ASN A N 1
ATOM 1176 C CA . ASN A 1 188 ? 414.691 18.742 180.912 1.00 23.62 189 ASN A CA 1
ATOM 1177 C C . ASN A 1 188 ? 415.414 19.627 181.915 1.00 26.55 189 ASN A C 1
ATOM 1178 O O . ASN A 1 188 ? 415.460 20.839 181.718 1.00 25.74 189 ASN A O 1
ATOM 1183 N N . ASP A 1 189 ? 415.962 19.031 183.004 1.00 22.25 190 ASP A N 1
ATOM 1184 C CA . ASP A 1 189 ? 416.763 19.724 184.009 1.00 20.93 190 ASP A CA 1
ATOM 1185 C C . ASP A 1 189 ? 417.799 20.560 183.281 1.00 24.59 190 ASP A C 1
ATOM 1186 O O . ASP A 1 189 ? 418.418 20.060 182.342 1.00 23.73 190 ASP A O 1
ATOM 1191 N N . GLY A 1 190 ? 417.931 21.822 183.682 1.00 20.51 191 GLY A N 1
ATOM 1192 C CA . GLY A 1 190 ? 418.827 22.790 183.053 1.00 19.94 191 GLY A CA 1
ATOM 1193 C C . GLY A 1 190 ? 418.031 23.935 182.464 1.00 26.22 191 GLY A C 1
ATOM 1194 O O . GLY A 1 190 ? 418.526 25.055 182.353 1.00 25.93 191 GLY A O 1
ATOM 1195 N N . LEU A 1 191 ? 416.777 23.637 182.084 1.00 23.55 192 LEU A N 1
ATOM 1196 C CA . LEU A 1 191 ? 415.814 24.576 181.538 1.00 24.26 192 LEU A CA 1
ATOM 1197 C C . LEU A 1 191 ? 414.594 24.622 182.447 1.00 28.55 192 LEU A C 1
ATOM 1198 O O . LEU A 1 191 ? 414.117 23.592 182.912 1.00 28.78 192 LEU A O 1
ATOM 1203 N N . THR A 1 192 ? 414.109 25.818 182.718 1.00 26.04 193 THR A N 1
ATOM 1204 C CA . THR A 1 192 ? 412.980 26.020 183.622 1.00 25.75 193 THR A CA 1
ATOM 1205 C C . THR A 1 192 ? 412.164 27.245 183.223 1.00 29.71 193 THR A C 1
ATOM 1206 O O . THR A 1 192 ? 412.514 27.957 182.276 1.00 26.59 193 THR A O 1
ATOM 1210 N N . LEU A 1 193 ? 411.085 27.496 183.982 1.00 31.76 194 LEU A N 1
ATOM 1211 C CA . LEU A 1 193 ? 410.238 28.676 183.859 1.00 32.63 194 LEU A CA 1
ATOM 1212 C C . LEU A 1 193 ? 410.659 29.676 184.916 1.00 37.99 194 LEU A C 1
ATOM 1213 O O . LEU A 1 193 ? 410.758 29.342 186.098 1.00 38.32 194 LEU A O 1
ATOM 1218 N N . SER A 1 194 ? 410.929 30.893 184.483 1.00 35.31 195 SER A N 1
ATOM 1219 C CA . SER A 1 194 ? 411.227 32.009 185.360 1.00 35.24 195 SER A CA 1
ATOM 1220 C C . SER A 1 194 ? 410.224 33.051 184.939 1.00 36.96 195 SER A C 1
ATOM 1221 O O . SER A 1 194 ? 410.307 33.593 183.833 1.00 34.33 195 SER A O 1
ATOM 1224 N N . GLY A 1 195 ? 409.225 33.240 185.788 1.00 35.66 196 GLY A N 1
ATOM 1225 C CA . GLY A 1 195 ? 408.133 34.169 185.531 1.00 35.83 196 GLY A CA 1
ATOM 1226 C C . GLY A 1 195 ? 407.229 33.601 184.465 1.00 38.10 196 GLY A C 1
ATOM 1227 O O . GLY A 1 195 ? 406.573 32.589 184.693 1.00 37.38 196 GLY A O 1
ATOM 1228 N N . ASN A 1 196 ? 407.261 34.193 183.269 1.00 35.69 197 ASN A N 1
ATOM 1229 C CA . ASN A 1 196 ? 406.464 33.706 182.138 1.00 36.18 197 ASN A CA 1
ATOM 1230 C C . ASN A 1 196 ? 407.374 33.141 181.024 1.00 37.05 197 ASN A C 1
ATOM 1231 O O . ASN A 1 196 ? 406.883 32.726 179.978 1.00 38.19 197 ASN A O 1
ATOM 1236 N N . ASN A 1 197 ? 408.686 33.123 181.266 1.00 28.97 198 ASN A N 1
ATOM 1237 C CA . ASN A 1 197 ? 409.719 32.824 180.290 1.00 27.40 198 ASN A CA 1
ATOM 1238 C C . ASN A 1 197 ? 410.550 31.592 180.511 1.00 30.19 198 ASN A C 1
ATOM 1239 O O . ASN A 1 197 ? 410.738 31.144 181.644 1.00 28.99 198 ASN A O 1
ATOM 1244 N N . LEU A 1 198 ? 411.167 31.130 179.408 1.00 26.52 199 LEU A N 1
ATOM 1245 C CA . LEU A 1 198 ? 412.128 30.043 179.412 1.00 24.97 199 LEU A CA 1
ATOM 1246 C C . LEU A 1 198 ? 413.434 30.604 179.944 1.00 26.91 199 LEU A C 1
ATOM 1247 O O . LEU A 1 198 ? 413.861 31.689 179.531 1.00 27.74 199 LEU A O 1
ATOM 1252 N N . ALA A 1 199 ? 414.049 29.886 180.892 1.00 20.45 200 ALA A N 1
ATOM 1253 C CA . ALA A 1 199 ? 415.288 30.304 181.509 1.00 19.90 200 ALA A CA 1
ATOM 1254 C C . ALA A 1 199 ? 416.229 29.152 181.676 1.00 23.67 200 ALA A C 1
ATOM 1255 O O . ALA A 1 199 ? 415.817 27.984 181.620 1.00 25.92 200 ALA A O 1
ATOM 1257 N N . ILE A 1 200 ? 417.499 29.473 181.886 1.00 20.10 201 ILE A N 1
ATOM 1258 C CA . ILE A 1 200 ? 418.538 28.483 182.195 1.00 20.76 201 ILE A CA 1
ATOM 1259 C C . ILE A 1 200 ? 418.589 28.339 183.727 1.00 25.75 201 ILE A C 1
ATOM 1260 O O . ILE A 1 200 ? 418.734 29.350 184.426 1.00 25.39 201 ILE A O 1
ATOM 1265 N N . ARG A 1 201 ? 418.437 27.089 184.234 1.00 23.03 202 ARG A N 1
ATOM 1266 C CA A ARG A 1 201 ? 418.507 26.783 185.663 0.50 22.42 202 ARG A CA 1
ATOM 1267 C CA B ARG A 1 201 ? 418.507 26.785 185.666 0.50 22.58 202 ARG A CA 1
ATOM 1268 C C . ARG A 1 201 ? 419.957 26.498 186.065 1.00 24.23 202 ARG A C 1
ATOM 1269 O O . ARG A 1 201 ? 420.590 25.599 185.519 1.00 23.33 202 ARG A O 1
ATOM 1284 N N . LEU A 1 202 ? 420.472 27.259 187.025 1.00 20.75 203 LEU A N 1
ATOM 1285 C CA . LEU A 1 202 ? 421.834 27.175 187.541 1.00 20.46 203 LEU A CA 1
ATOM 1286 C C . LEU A 1 202 ? 421.797 26.930 189.055 1.00 25.62 203 LEU A C 1
ATOM 1287 O O . LEU A 1 202 ? 421.933 27.885 189.819 1.00 25.24 203 LEU A O 1
ATOM 1292 N N . PRO A 1 203 ? 421.587 25.674 189.523 1.00 22.16 204 PRO A N 1
ATOM 1293 C CA . PRO A 1 203 ? 421.508 25.449 190.981 1.00 20.71 204 PRO A CA 1
ATOM 1294 C C . PRO A 1 203 ? 422.827 25.650 191.717 1.00 24.10 204 PRO A C 1
ATOM 1295 O O . PRO A 1 203 ? 423.906 25.393 191.162 1.00 23.69 204 PRO A O 1
ATOM 1299 N N . GLY A 1 204 ? 422.727 26.138 192.957 1.00 19.80 205 GLY A N 1
ATOM 1300 C CA . GLY A 1 204 ? 423.871 26.441 193.819 1.00 19.12 205 GLY A CA 1
ATOM 1301 C C . GLY A 1 204 ? 424.765 27.535 193.263 1.00 23.30 205 GLY A C 1
ATOM 1302 O O . GLY A 1 204 ? 424.296 28.422 192.555 1.00 21.94 205 GLY A O 1
ATOM 1303 N N . ASN A 1 205 ? 426.061 27.459 193.557 1.00 21.80 206 ASN A N 1
ATOM 1304 C CA . ASN A 1 205 ? 427.057 28.419 193.094 1.00 22.24 206 ASN A CA 1
ATOM 1305 C C . ASN A 1 205 ? 428.262 27.665 192.609 1.00 23.52 206 ASN A C 1
ATOM 1306 O O . ASN A 1 205 ? 429.030 27.172 193.418 1.00 24.08 206 ASN A O 1
ATOM 1311 N N . THR A 1 206 ? 428.389 27.497 191.288 1.00 20.89 207 THR A N 1
ATOM 1312 C CA . THR A 1 206 ? 429.513 26.752 190.690 1.00 19.44 207 THR A CA 1
ATOM 1313 C C . THR A 1 206 ? 430.340 27.610 189.730 1.00 23.50 207 THR A C 1
ATOM 1314 O O . THR A 1 206 ? 431.159 27.081 188.982 1.00 23.63 207 THR A O 1
ATOM 1318 N N . GLY A 1 207 ? 430.120 28.917 189.752 1.00 21.60 208 GLY A N 1
ATOM 1319 C CA . GLY A 1 207 ? 430.810 29.850 188.868 1.00 21.20 208 GLY A CA 1
ATOM 1320 C C . GLY A 1 207 ? 429.997 30.287 187.665 1.00 25.51 208 GLY A C 1
ATOM 1321 O O . GLY A 1 207 ? 430.499 31.050 186.844 1.00 26.23 208 GLY A O 1
ATOM 1322 N N . LEU A 1 208 ? 428.742 29.804 187.529 1.00 21.88 209 LEU A N 1
ATOM 1323 C CA . LEU A 1 208 ? 427.852 30.182 186.429 1.00 21.81 209 LEU A CA 1
ATOM 1324 C C . LEU A 1 208 ? 426.781 31.151 186.895 1.00 25.55 209 LEU A C 1
ATOM 1325 O O . LEU A 1 208 ? 426.229 31.004 187.994 1.00 24.01 209 LEU A O 1
ATOM 1330 N N . ASN A 1 209 ? 426.496 32.152 186.059 1.00 22.46 210 ASN A N 1
ATOM 1331 C CA . ASN A 1 209 ? 425.476 33.144 186.362 1.00 22.12 210 ASN A CA 1
ATOM 1332 C C . ASN A 1 209 ? 424.866 33.742 185.133 1.00 25.56 210 ASN A C 1
ATOM 1333 O O . ASN A 1 209 ? 425.526 33.905 184.100 1.00 25.50 210 ASN A O 1
ATOM 1338 N N . ILE A 1 210 ? 423.601 34.121 185.271 1.00 21.10 211 ILE A N 1
ATOM 1339 C CA . ILE A 1 210 ? 422.909 34.917 184.301 1.00 20.28 211 ILE A CA 1
ATOM 1340 C C . ILE A 1 210 ? 423.195 36.369 184.730 1.00 23.84 211 ILE A C 1
ATOM 1341 O O . ILE A 1 210 ? 422.827 36.800 185.841 1.00 21.23 211 ILE A O 1
ATOM 1346 N N . GLN A 1 211 ? 423.919 37.086 183.867 1.00 20.51 212 GLN A N 1
ATOM 1347 C CA . GLN A 1 211 ? 424.306 38.484 184.045 1.00 20.36 212 GLN A CA 1
ATOM 1348 C C . GLN A 1 211 ? 424.761 39.064 182.689 1.00 25.31 212 GLN A C 1
ATOM 1349 O O . GLN A 1 211 ? 425.164 38.308 181.783 1.00 23.07 212 GLN A O 1
ATOM 1355 N N . ASN A 1 212 ? 424.744 40.417 182.572 1.00 23.42 213 ASN A N 1
ATOM 1356 C CA . ASN A 1 212 ? 425.206 41.134 181.369 1.00 22.51 213 ASN A CA 1
ATOM 1357 C C . ASN A 1 212 ? 424.496 40.670 180.112 1.00 26.12 213 ASN A C 1
ATOM 1358 O O . ASN A 1 212 ? 425.080 40.675 179.033 1.00 25.74 213 ASN A O 1
ATOM 1363 N N . GLY A 1 213 ? 423.235 40.260 180.272 1.00 22.74 214 GLY A N 1
ATOM 1364 C CA . GLY A 1 213 ? 422.404 39.836 179.166 1.00 23.66 214 GLY A CA 1
ATOM 1365 C C . GLY A 1 213 ? 422.438 38.363 178.812 1.00 28.73 214 GLY A C 1
ATOM 1366 O O . GLY A 1 213 ? 421.858 37.988 177.796 1.00 28.63 214 GLY A O 1
ATOM 1367 N N . GLY A 1 214 ? 423.084 37.526 179.628 1.00 25.13 215 GLY A N 1
ATOM 1368 C CA . GLY A 1 214 ? 423.107 36.089 179.344 1.00 24.27 215 GLY A CA 1
ATOM 1369 C C . GLY A 1 214 ? 423.955 35.232 180.250 1.00 25.59 215 GLY A C 1
ATOM 1370 O O . GLY A 1 214 ? 424.238 35.635 181.378 1.00 25.17 215 GLY A O 1
ATOM 1371 N N . LEU A 1 215 ? 424.375 34.033 179.750 1.00 20.63 216 LEU A N 1
ATOM 1372 C CA . LEU A 1 215 ? 425.182 33.081 180.510 1.00 20.47 216 LEU A CA 1
ATOM 1373 C C . LEU A 1 215 ? 426.660 33.417 180.532 1.00 23.59 216 LEU A C 1
ATOM 1374 O O . LEU A 1 215 ? 427.310 33.484 179.477 1.00 22.28 216 LEU A O 1
ATOM 1379 N N . GLN A 1 216 ? 427.195 33.615 181.755 1.00 19.40 217 GLN A N 1
ATOM 1380 C CA . GLN A 1 216 ? 428.600 33.917 181.967 1.00 18.47 217 GLN A CA 1
ATOM 1381 C C . GLN A 1 216 ? 429.233 33.022 183.021 1.00 26.79 217 GLN A C 1
ATOM 1382 O O . GLN A 1 216 ? 428.556 32.537 183.927 1.00 28.81 217 GLN A O 1
ATOM 1388 N N . PHE A 1 217 ? 430.549 32.801 182.875 1.00 23.17 218 PHE A N 1
ATOM 1389 C CA . PHE A 1 217 ? 431.396 32.097 183.809 1.00 22.73 218 PHE A CA 1
ATOM 1390 C C . PHE A 1 217 ? 432.122 33.161 184.627 1.00 25.74 218 PHE A C 1
ATOM 1391 O O . PHE A 1 217 ? 432.455 34.225 184.110 1.00 24.36 218 PHE A O 1
ATOM 1399 N N . ARG A 1 218 ? 432.336 32.867 185.900 1.00 23.05 219 ARG A N 1
ATOM 1400 C CA . ARG A 1 218 ? 432.906 33.767 186.907 1.00 23.42 219 ARG A CA 1
ATOM 1401 C C . ARG A 1 218 ? 434.117 33.171 187.573 1.00 25.94 219 ARG A C 1
ATOM 1402 O O . ARG A 1 218 ? 434.141 31.983 187.895 1.00 26.72 219 ARG A O 1
ATOM 1410 N N . PHE A 1 219 ? 435.119 33.999 187.789 1.00 22.26 220 PHE A N 1
ATOM 1411 C CA . PHE A 1 219 ? 436.407 33.582 188.357 1.00 22.31 220 PHE A CA 1
ATOM 1412 C C . PHE A 1 219 ? 437.019 34.733 189.153 1.00 27.20 220 PHE A C 1
ATOM 1413 O O . PHE A 1 219 ? 436.689 35.894 188.909 1.00 27.05 220 PHE A O 1
ATOM 1421 N N . ASN A 1 220 ? 437.953 34.412 190.059 1.00 25.46 221 ASN A N 1
ATOM 1422 C CA . ASN A 1 220 ? 438.692 35.399 190.840 1.00 25.69 221 ASN A CA 1
ATOM 1423 C C . ASN A 1 220 ? 439.632 36.086 189.832 1.00 30.75 221 ASN A C 1
ATOM 1424 O O . ASN A 1 220 ? 440.395 35.399 189.128 1.00 29.02 221 ASN A O 1
ATOM 1429 N N . THR A 1 221 ? 439.508 37.432 189.710 1.00 27.89 222 THR A N 1
ATOM 1430 C CA . THR A 1 221 ? 440.268 38.241 188.747 1.00 28.65 222 THR A CA 1
ATOM 1431 C C . THR A 1 221 ? 441.744 38.501 189.121 1.00 35.20 222 THR A C 1
ATOM 1432 O O . THR A 1 221 ? 442.493 38.995 188.277 1.00 35.56 222 THR A O 1
ATOM 1436 N N . ASP A 1 222 ? 442.169 38.138 190.353 1.00 33.39 223 ASP A N 1
ATOM 1437 C CA . ASP A 1 222 ? 443.573 38.250 190.775 1.00 34.50 223 ASP A CA 1
ATOM 1438 C C . ASP A 1 222 ? 444.288 36.936 190.449 1.00 38.65 223 ASP A C 1
ATOM 1439 O O . ASP A 1 222 ? 445.524 36.884 190.421 1.00 38.63 223 ASP A O 1
ATOM 1444 N N . GLN A 1 223 ? 443.509 35.859 190.288 1.00 33.51 224 GLN A N 1
ATOM 1445 C CA . GLN A 1 223 ? 444.054 34.522 190.067 1.00 32.27 224 GLN A CA 1
ATOM 1446 C C . GLN A 1 223 ? 443.943 34.025 188.634 1.00 34.13 224 GLN A C 1
ATOM 1447 O O . GLN A 1 223 ? 444.781 33.249 188.187 1.00 33.69 224 GLN A O 1
ATOM 1453 N N . PHE A 1 224 ? 442.870 34.428 187.945 1.00 30.33 225 PHE A N 1
ATOM 1454 C CA . PHE A 1 224 ? 442.520 34.000 186.605 1.00 28.19 225 PHE A CA 1
ATOM 1455 C C . PHE A 1 224 ? 442.268 35.152 185.662 1.00 32.88 225 PHE A C 1
ATOM 1456 O O . PHE A 1 224 ? 441.814 36.225 186.071 1.00 33.22 225 PHE A O 1
ATOM 1464 N N . GLN A 1 225 ? 442.494 34.889 184.375 1.00 28.92 226 GLN A N 1
ATOM 1465 C CA . GLN A 1 225 ? 442.189 35.819 183.289 1.00 28.84 226 GLN A CA 1
ATOM 1466 C C . GLN A 1 225 ? 441.649 35.009 182.099 1.00 32.09 226 GLN A C 1
ATOM 1467 O O . GLN A 1 225 ? 441.766 33.779 182.075 1.00 32.93 226 GLN A O 1
ATOM 1473 N N . ILE A 1 226 ? 441.070 35.694 181.125 1.00 28.49 227 ILE A N 1
ATOM 1474 C CA . ILE A 1 226 ? 440.551 35.070 179.919 1.00 28.62 227 ILE A CA 1
ATOM 1475 C C . ILE A 1 226 ? 441.433 35.528 178.752 1.00 34.42 227 ILE A C 1
ATOM 1476 O O . ILE A 1 226 ? 441.636 36.729 178.565 1.00 34.41 227 ILE A O 1
ATOM 1481 N N . VAL A 1 227 ? 442.004 34.570 178.021 1.00 31.23 228 VAL A N 1
ATOM 1482 C CA . VAL A 1 227 ? 442.889 34.834 176.875 1.00 31.14 228 VAL A CA 1
ATOM 1483 C C . VAL A 1 227 ? 442.425 33.905 175.758 1.00 33.12 228 VAL A C 1
ATOM 1484 O O . VAL A 1 227 ? 442.387 32.698 175.983 1.00 32.14 228 VAL A O 1
ATOM 1488 N N . ASN A 1 228 ? 442.037 34.460 174.583 1.00 30.15 229 ASN A N 1
ATOM 1489 C CA . ASN A 1 228 ? 441.484 33.719 173.419 1.00 30.72 229 ASN A CA 1
ATOM 1490 C C . ASN A 1 228 ? 440.239 32.922 173.845 1.00 33.50 229 ASN A C 1
ATOM 1491 O O . ASN A 1 228 ? 440.023 31.782 173.398 1.00 32.69 229 ASN A O 1
ATOM 1496 N N . ASN A 1 229 ? 439.432 33.544 174.737 1.00 27.88 230 ASN A N 1
ATOM 1497 C CA . ASN A 1 229 ? 438.245 32.967 175.347 1.00 26.12 230 ASN A CA 1
ATOM 1498 C C . ASN A 1 229 ? 438.554 31.649 176.128 1.00 26.74 230 ASN A C 1
ATOM 1499 O O . ASN A 1 229 ? 437.716 30.758 176.227 1.00 25.50 230 ASN A O 1
ATOM 1504 N N . ASN A 1 230 ? 439.770 31.543 176.666 1.00 23.08 231 ASN A N 1
ATOM 1505 C CA . ASN A 1 230 ? 440.209 30.381 177.434 1.00 23.31 231 ASN A CA 1
ATOM 1506 C C . ASN A 1 230 ? 440.553 30.823 178.828 1.00 29.68 231 ASN A C 1
ATOM 1507 O O . ASN A 1 230 ? 441.281 31.807 178.997 1.00 30.12 231 ASN A O 1
ATOM 1512 N N . LEU A 1 231 ? 440.129 30.033 179.826 1.00 27.15 232 LEU A N 1
ATOM 1513 C CA . LEU A 1 231 ? 440.490 30.255 181.227 1.00 25.16 232 LEU A CA 1
ATOM 1514 C C . LEU A 1 231 ? 442.007 30.059 181.381 1.00 31.51 232 LEU A C 1
ATOM 1515 O O . LEU A 1 231 ? 442.557 29.032 180.971 1.00 29.47 232 LEU A O 1
ATOM 1520 N N . THR A 1 232 ? 442.674 31.063 181.977 1.00 30.87 233 THR A N 1
ATOM 1521 C CA . THR A 1 232 ? 444.117 31.098 182.122 1.00 31.46 233 THR A CA 1
ATOM 1522 C C . THR A 1 232 ? 444.474 31.582 183.529 1.00 38.50 233 THR A C 1
ATOM 1523 O O . THR A 1 232 ? 443.855 32.529 184.025 1.00 37.51 233 THR A O 1
ATOM 1527 N N . LEU A 1 233 ? 445.498 30.958 184.142 1.00 38.23 234 LEU A N 1
ATOM 1528 C CA . LEU A 1 233 ? 446.069 31.389 185.418 1.00 39.75 234 LEU A CA 1
ATOM 1529 C C . LEU A 1 233 ? 446.814 32.703 185.161 1.00 44.33 234 LEU A C 1
ATOM 1530 O O . LEU A 1 233 ? 447.562 32.793 184.182 1.00 44.04 234 LEU A O 1
ATOM 1535 N N . LYS A 1 234 ? 446.604 33.716 186.017 1.00 41.30 235 LYS A N 1
ATOM 1536 C CA . LYS A 1 234 ? 447.283 35.010 185.895 1.00 41.73 235 LYS A CA 1
ATOM 1537 C C . LYS A 1 234 ? 448.807 34.865 186.082 1.00 49.66 235 LYS A C 1
ATOM 1538 O O . LYS A 1 234 ? 449.262 33.968 186.804 1.00 46.77 235 LYS A O 1
ATOM 1544 N N . THR A 1 235 ? 449.590 35.727 185.399 1.00 51.99 236 THR A N 1
ATOM 1545 C CA . THR A 1 235 ? 451.060 35.701 185.453 1.00 54.86 236 THR A CA 1
ATOM 1546 C C . THR A 1 235 ? 451.588 35.960 186.880 1.00 62.94 236 THR A C 1
ATOM 1547 O O . THR A 1 235 ? 452.569 35.340 187.297 1.00 63.04 236 THR A O 1
ATOM 1551 N N . THR A 1 236 ? 450.892 36.844 187.623 1.00 61.46 237 THR A N 1
ATOM 1552 C CA . THR A 1 236 ? 451.205 37.293 188.984 1.00 62.04 237 THR A CA 1
ATOM 1553 C C . THR A 1 236 ? 450.770 36.344 190.131 1.00 68.47 237 THR A C 1
ATOM 1554 O O . THR A 1 236 ? 451.073 36.637 191.291 1.00 68.17 237 THR A O 1
ATOM 1558 N N . VAL A 1 237 ? 450.073 35.227 189.816 1.00 66.87 238 VAL A N 1
ATOM 1559 C CA . VAL A 1 237 ? 449.550 34.233 190.777 1.00 67.88 238 VAL A CA 1
ATOM 1560 C C . VAL A 1 237 ? 450.556 33.759 191.828 1.00 74.85 238 VAL A C 1
ATOM 1561 O O . VAL A 1 237 ? 450.242 33.772 193.018 1.00 74.91 238 VAL A O 1
ATOM 1565 N N . PHE A 1 238 ? 451.752 33.348 191.386 1.00 73.61 239 PHE A N 1
ATOM 1566 C CA . PHE A 1 238 ? 452.794 32.811 192.255 1.00 74.55 239 PHE A CA 1
ATOM 1567 C C . PHE A 1 238 ? 453.891 33.820 192.668 1.00 79.52 239 PHE A C 1
ATOM 1568 O O . PHE A 1 238 ? 454.921 33.399 193.205 1.00 79.29 239 PHE A O 1
ATOM 1576 N N . ASP A 1 239 ? 453.665 35.140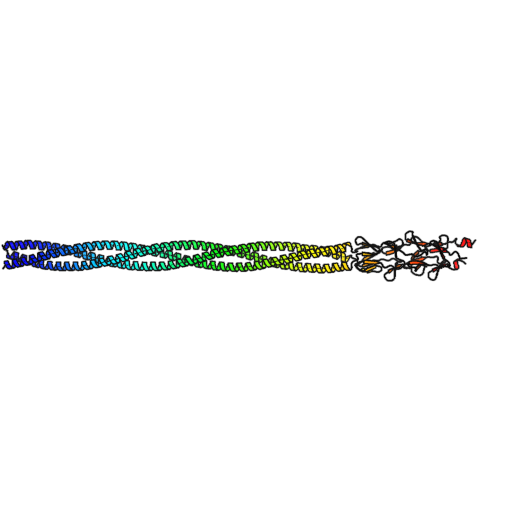 192.449 1.00 76.56 240 ASP A N 1
ATOM 1577 C CA . ASP A 1 239 ? 454.615 36.212 192.789 1.00 76.58 240 ASP A CA 1
ATOM 1578 C C . ASP A 1 239 ? 455.062 36.214 194.259 1.00 81.92 240 ASP A C 1
ATOM 1579 O O . ASP A 1 239 ? 456.251 36.400 194.532 1.00 81.25 240 ASP A O 1
ATOM 1584 N N . SER A 1 240 ? 454.118 35.967 195.192 1.00 79.88 241 SER A N 1
ATOM 1585 C CA . SER A 1 240 ? 454.370 35.884 196.638 1.00 80.12 241 SER A CA 1
ATOM 1586 C C . SER A 1 240 ? 455.179 34.624 196.994 1.00 85.01 241 SER A C 1
ATOM 1587 O O . SER A 1 240 ? 455.935 34.642 197.968 1.00 84.51 241 SER A O 1
ATOM 1589 N N . ILE A 1 241 ? 455.013 33.540 196.203 1.00 82.43 242 ILE A N 1
ATOM 1590 C CA . ILE A 1 241 ? 455.718 32.270 196.375 1.00 82.77 242 ILE A CA 1
ATOM 1591 C C . ILE A 1 241 ? 457.129 32.350 195.790 1.00 88.08 242 ILE A C 1
ATOM 1592 O O . ILE A 1 241 ? 458.058 31.778 196.367 1.00 87.98 242 ILE A O 1
ATOM 1594 N N . ASN A 1 242 ? 457.289 33.058 194.651 1.00 85.13 243 ASN A N 1
ATOM 1595 C CA . ASN A 1 242 ? 458.584 33.246 193.987 1.00 85.25 243 ASN A CA 1
ATOM 1596 C C . ASN A 1 242 ? 459.490 34.235 194.748 1.00 89.49 243 ASN A C 1
ATOM 1597 O O . ASN A 1 242 ? 460.713 34.147 194.633 1.00 89.17 243 ASN A O 1
ATOM 1602 N N . SER A 1 243 ? 458.889 35.163 195.527 1.00 85.92 244 SER A N 1
ATOM 1603 C CA . SER A 1 243 ? 459.612 36.152 196.329 1.00 109.19 244 SER A CA 1
ATOM 1604 C C . SER A 1 243 ? 460.100 35.521 197.627 1.00 144.57 244 SER A C 1
ATOM 1605 O O . SER A 1 243 ? 461.303 35.355 197.817 1.00 109.55 244 SER A O 1
ATOM 1607 N N . GLY B 1 26 ? 210.448 29.375 71.963 1.00 69.01 27 GLY B N 1
ATOM 1608 C CA . GLY B 1 26 ? 210.094 30.441 72.897 1.00 68.81 27 GLY B CA 1
ATOM 1609 C C . GLY B 1 26 ? 210.551 30.168 74.315 1.00 71.87 27 GLY B C 1
ATOM 1610 O O . GLY B 1 26 ? 211.756 30.202 74.593 1.00 71.43 27 GLY B O 1
ATOM 1611 N N . LEU B 1 27 ? 209.586 29.872 75.217 1.00 67.48 28 LEU B N 1
ATOM 1612 C CA . LEU B 1 27 ? 209.837 29.558 76.631 1.00 66.94 28 LEU B CA 1
ATOM 1613 C C . LEU B 1 27 ? 210.558 28.211 76.788 1.00 70.83 28 LEU B C 1
ATOM 1614 O O . LEU B 1 27 ? 211.394 28.068 77.684 1.00 70.16 28 LEU B O 1
ATOM 1619 N N . GLU B 1 28 ? 210.259 27.245 75.886 1.00 66.83 29 GLU B N 1
ATOM 1620 C CA . GLU B 1 28 ? 210.884 25.920 75.836 1.00 66.16 29 GLU B CA 1
ATOM 1621 C C . GLU B 1 28 ? 212.346 26.058 75.379 1.00 68.25 29 GLU B C 1
ATOM 1622 O O . GLU B 1 28 ? 213.202 25.319 75.869 1.00 67.28 29 GLU B O 1
ATOM 1628 N N . SER B 1 29 ? 212.622 26.999 74.440 1.00 64.09 30 SER B N 1
ATOM 1629 C CA . SER B 1 29 ? 213.968 27.287 73.927 1.00 63.51 30 SER B CA 1
ATOM 1630 C C . SER B 1 29 ? 214.849 27.864 75.049 1.00 66.63 30 SER B C 1
ATOM 1631 O O . SER B 1 29 ? 216.041 27.557 75.115 1.00 66.83 30 SER B O 1
ATOM 1633 N N . ARG B 1 30 ? 214.237 28.677 75.942 1.00 61.17 31 ARG B N 1
ATOM 1634 C CA . ARG B 1 30 ? 214.868 29.288 77.108 1.00 59.67 31 ARG B CA 1
ATOM 1635 C C . ARG B 1 30 ? 215.184 28.224 78.165 1.00 61.26 31 ARG B C 1
ATOM 1636 O O . ARG B 1 30 ? 216.257 28.283 78.778 1.00 60.35 31 ARG B O 1
ATOM 1644 N N . VAL B 1 31 ? 214.257 27.248 78.358 1.00 55.67 32 VAL B N 1
ATOM 1645 C CA . VAL B 1 31 ? 214.400 26.123 79.291 1.00 54.69 32 VAL B CA 1
ATOM 1646 C C . VAL B 1 31 ? 215.569 25.224 78.854 1.00 57.72 32 VAL B C 1
ATOM 1647 O O . VAL B 1 31 ? 216.411 24.889 79.686 1.00 57.30 32 VAL B O 1
ATOM 1651 N N . SER B 1 32 ? 215.643 24.896 77.550 1.00 53.16 33 SER B N 1
ATOM 1652 C CA . SER B 1 32 ? 216.710 24.088 76.955 1.00 52.82 33 SER B CA 1
ATOM 1653 C C . SER B 1 32 ? 218.087 24.776 77.044 1.00 55.03 33 SER B C 1
ATOM 1654 O O . SER B 1 32 ? 219.107 24.091 77.131 1.00 54.92 33 SER B O 1
ATOM 1657 N N . ALA B 1 33 ? 218.105 26.120 77.005 1.00 49.66 34 ALA B N 1
ATOM 1658 C CA . ALA B 1 33 ? 219.318 26.930 77.106 1.00 48.79 34 ALA B CA 1
ATOM 1659 C C . ALA B 1 33 ? 219.828 26.874 78.552 1.00 50.63 34 ALA B C 1
ATOM 1660 O O . ALA B 1 33 ? 221.035 26.787 78.780 1.00 50.29 34 ALA B O 1
ATOM 1662 N N . LEU B 1 34 ? 218.887 26.880 79.512 1.00 45.08 35 LEU B N 1
ATOM 1663 C CA . LEU B 1 34 ? 219.143 26.799 80.940 1.00 44.50 35 LEU B CA 1
ATOM 1664 C C . LEU B 1 34 ? 219.670 25.424 81.332 1.00 48.07 35 LEU B C 1
ATOM 1665 O O . LEU B 1 34 ? 220.583 25.342 82.161 1.00 45.78 35 LEU B O 1
ATOM 1670 N N . GLU B 1 35 ? 219.107 24.349 80.719 1.00 44.66 36 GLU B N 1
ATOM 1671 C CA . GLU B 1 35 ? 219.498 22.954 80.965 1.00 43.62 36 GLU B CA 1
ATOM 1672 C C . GLU B 1 35 ? 220.934 22.684 80.528 1.00 44.34 36 GLU B C 1
ATOM 1673 O O . GLU B 1 35 ? 221.706 22.111 81.302 1.00 43.90 36 GLU B O 1
ATOM 1679 N N . LYS B 1 36 ? 221.304 23.168 79.324 1.00 38.94 37 LYS B N 1
ATOM 1680 C CA . LYS B 1 36 ? 222.645 23.057 78.758 1.00 38.51 37 LYS B CA 1
ATOM 1681 C C . LYS B 1 36 ? 223.681 23.766 79.686 1.00 43.98 37 LYS B C 1
ATOM 1682 O O . LYS B 1 36 ? 224.733 23.191 79.998 1.00 45.34 37 LYS B O 1
ATOM 1686 N N . THR B 1 37 ? 223.350 24.990 80.146 1.00 38.45 38 THR B N 1
ATOM 1687 C CA . THR B 1 37 ? 224.180 25.790 81.046 1.00 36.83 38 THR B CA 1
ATOM 1688 C C . THR B 1 37 ? 224.283 25.096 82.406 1.00 37.20 38 THR B C 1
ATOM 1689 O O . THR B 1 37 ? 225.375 25.033 82.973 1.00 36.09 38 THR B O 1
ATOM 1693 N N . SER B 1 38 ? 223.161 24.548 82.906 1.00 33.26 39 SER B N 1
ATOM 1694 C CA . SER B 1 38 ? 223.123 23.851 84.196 1.00 33.93 39 SER B CA 1
ATOM 1695 C C . SER B 1 38 ? 224.094 22.660 84.250 1.00 38.45 39 SER B C 1
ATOM 1696 O O . SER B 1 38 ? 224.748 22.470 85.274 1.00 38.11 39 SER B O 1
ATOM 1699 N N . GLN B 1 39 ? 224.201 21.888 83.141 1.00 34.94 40 GLN B N 1
ATOM 1700 C CA . GLN B 1 39 ? 225.109 20.744 83.029 1.00 34.71 40 GLN B CA 1
ATOM 1701 C C . GLN B 1 39 ? 226.568 21.207 83.002 1.00 36.45 40 GLN B C 1
ATOM 1702 O O . GLN B 1 39 ? 227.389 20.606 83.689 1.00 34.89 40 GLN B O 1
ATOM 1708 N N . ILE B 1 40 ? 226.883 22.277 82.223 1.00 33.05 41 ILE B N 1
ATOM 1709 C CA . ILE B 1 40 ? 228.223 22.881 82.169 1.00 32.82 41 ILE B CA 1
ATOM 1710 C C . ILE B 1 40 ? 228.616 23.348 83.593 1.00 36.53 41 ILE B C 1
ATOM 1711 O O . ILE B 1 40 ? 229.749 23.096 84.022 1.00 36.30 41 ILE B O 1
ATOM 1716 N N . HIS B 1 41 ? 227.664 23.978 84.332 1.00 31.69 42 HIS B N 1
ATOM 1717 C CA . HIS B 1 41 ? 227.906 24.421 85.712 1.00 31.03 42 HIS B CA 1
ATOM 1718 C C . HIS B 1 41 ? 228.229 23.241 86.632 1.00 35.21 42 HIS B C 1
ATOM 1719 O O . HIS B 1 41 ? 229.189 23.327 87.381 1.00 34.45 42 HIS B O 1
ATOM 1726 N N . SER B 1 42 ? 227.471 22.135 86.534 1.00 33.43 43 SER B N 1
ATOM 1727 C CA . SER B 1 42 ? 227.684 20.907 87.326 1.00 33.31 43 SER B CA 1
ATOM 1728 C C . SER B 1 42 ? 229.073 20.299 87.079 1.00 35.90 43 SER B C 1
ATOM 1729 O O . SER B 1 42 ? 229.750 19.922 88.030 1.00 35.18 43 SER B O 1
ATOM 1732 N N . ASP B 1 43 ? 229.490 20.230 85.804 1.00 32.61 44 ASP B N 1
ATOM 1733 C CA . ASP B 1 43 ? 230.786 19.694 85.400 1.00 32.70 44 ASP B CA 1
ATOM 1734 C C . ASP B 1 43 ? 231.954 20.546 85.902 1.00 35.41 44 ASP B C 1
ATOM 1735 O O . ASP B 1 43 ? 232.910 19.993 86.458 1.00 34.62 44 ASP B O 1
ATOM 1740 N N . THR B 1 44 ? 231.871 21.891 85.716 1.00 30.98 45 THR B N 1
ATOM 1741 C CA . THR B 1 44 ? 232.901 22.829 86.171 1.00 29.90 45 THR B CA 1
ATOM 1742 C C . THR B 1 44 ? 232.962 22.828 87.701 1.00 31.10 45 THR B C 1
ATOM 1743 O O . THR B 1 44 ? 234.062 22.833 88.261 1.00 28.71 45 THR B O 1
ATOM 1747 N N . ILE B 1 45 ? 231.794 22.793 88.372 1.00 27.34 46 ILE B N 1
ATOM 1748 C CA . ILE B 1 45 ? 231.789 22.752 89.845 1.00 28.11 46 ILE B CA 1
ATOM 1749 C C . ILE B 1 45 ? 232.620 21.530 90.341 1.00 33.43 46 ILE B C 1
ATOM 1750 O O . ILE B 1 45 ? 233.496 21.689 91.204 1.00 32.31 46 ILE B O 1
ATOM 1755 N N . LEU B 1 46 ? 232.374 20.340 89.745 1.00 31.68 47 LEU B N 1
ATOM 1756 C CA . LEU B 1 46 ? 233.099 19.108 90.079 1.00 32.48 47 LEU B CA 1
ATOM 1757 C C . LEU B 1 46 ? 234.574 19.243 89.809 1.00 35.59 47 LEU B C 1
ATOM 1758 O O . LEU B 1 46 ? 235.352 18.796 90.639 1.00 35.62 47 LEU B O 1
ATOM 1763 N N . ARG B 1 47 ? 234.971 19.850 88.657 1.00 32.75 48 ARG B N 1
ATOM 1764 C CA . ARG B 1 47 ? 236.390 20.046 88.323 1.00 32.99 48 ARG B CA 1
ATOM 1765 C C . ARG B 1 47 ? 237.055 21.004 89.332 1.00 37.27 48 ARG B C 1
ATOM 1766 O O . ARG B 1 47 ? 238.184 20.745 89.762 1.00 38.15 48 ARG B O 1
ATOM 1774 N N . ILE B 1 48 ? 236.334 22.080 89.734 1.00 31.97 49 ILE B N 1
ATOM 1775 C CA . ILE B 1 48 ? 236.816 23.054 90.727 1.00 30.71 49 ILE B CA 1
ATOM 1776 C C . ILE B 1 48 ? 236.986 22.369 92.080 1.00 32.99 49 ILE B C 1
ATOM 1777 O O . ILE B 1 48 ? 237.983 22.614 92.755 1.00 31.93 49 ILE B O 1
ATOM 1782 N N . THR B 1 49 ? 236.046 21.470 92.438 1.00 29.81 50 THR B N 1
ATOM 1783 C CA . THR B 1 49 ? 236.092 20.700 93.690 1.00 30.36 50 THR B CA 1
ATOM 1784 C C . THR B 1 49 ? 237.355 19.813 93.715 1.00 33.19 50 THR B C 1
ATOM 1785 O O . THR B 1 49 ? 238.045 19.776 94.724 1.00 31.31 50 THR B O 1
ATOM 1789 N N . GLN B 1 50 ? 237.660 19.141 92.587 1.00 31.50 51 GLN B N 1
ATOM 1790 C CA . GLN B 1 50 ? 238.847 18.303 92.427 1.00 31.73 51 GLN B CA 1
ATOM 1791 C C . GLN B 1 50 ? 240.119 19.177 92.530 1.00 35.27 51 GLN B C 1
ATOM 1792 O O . GLN B 1 50 ? 241.067 18.791 93.223 1.00 35.18 51 GLN B O 1
ATOM 1798 N N . GLY B 1 51 ? 240.100 20.348 91.874 1.00 31.21 52 GLY B N 1
ATOM 1799 C CA . GLY B 1 51 ? 241.212 21.297 91.895 1.00 30.36 52 GLY B CA 1
ATOM 1800 C C . GLY B 1 51 ? 241.501 21.838 93.283 1.00 32.54 52 GLY B C 1
ATOM 1801 O O . GLY B 1 51 ? 242.662 21.899 93.708 1.00 30.84 52 GLY B O 1
ATOM 1802 N N . LEU B 1 52 ? 240.437 22.235 94.000 1.00 29.26 53 LEU B N 1
ATOM 1803 C CA . LEU B 1 52 ? 240.539 22.761 95.356 1.00 29.82 53 LEU B CA 1
ATOM 1804 C C . LEU B 1 52 ? 241.046 21.681 96.325 1.00 35.30 53 LEU B C 1
ATOM 1805 O O . LEU B 1 52 ? 241.853 21.985 97.205 1.00 35.70 53 LEU B O 1
ATOM 1810 N N . ASP B 1 53 ? 240.617 20.414 96.131 1.00 32.31 54 ASP B N 1
ATOM 1811 C CA . ASP B 1 53 ? 241.085 19.295 96.948 1.00 31.60 54 ASP B CA 1
ATOM 1812 C C . ASP B 1 53 ? 242.588 19.080 96.722 1.00 33.69 54 ASP B C 1
ATOM 1813 O O . ASP B 1 53 ? 243.313 18.891 97.696 1.00 31.88 54 ASP B O 1
ATOM 1818 N N . ASP B 1 54 ? 243.055 19.136 95.442 1.00 31.60 55 ASP B N 1
ATOM 1819 C CA . ASP B 1 54 ? 244.473 19.002 95.094 1.00 31.49 55 ASP B CA 1
ATOM 1820 C C . ASP B 1 54 ? 245.284 20.091 95.813 1.00 34.98 55 ASP B C 1
ATOM 1821 O O . ASP B 1 54 ? 246.332 19.790 96.403 1.00 34.40 55 ASP B O 1
ATOM 1826 N N . ALA B 1 55 ? 244.780 21.350 95.762 1.00 30.78 56 ALA B N 1
ATOM 1827 C CA . ALA B 1 55 ? 245.382 22.524 96.408 1.00 30.28 56 ALA B CA 1
ATOM 1828 C C . ALA B 1 55 ? 245.516 22.320 97.923 1.00 30.65 56 ALA B C 1
ATOM 1829 O O . ALA B 1 55 ? 246.587 22.563 98.466 1.00 30.11 56 ALA B O 1
ATOM 1831 N N . ASN B 1 56 ? 244.459 21.837 98.589 1.00 26.98 57 ASN B N 1
ATOM 1832 C CA . ASN B 1 56 ? 244.473 21.610 100.038 1.00 27.51 57 ASN B CA 1
ATOM 1833 C C . ASN B 1 56 ? 245.487 20.567 100.478 1.00 32.41 57 ASN B C 1
ATOM 1834 O O . ASN B 1 56 ? 246.209 20.817 101.440 1.00 32.32 57 ASN B O 1
ATOM 1839 N N . LYS B 1 57 ? 245.598 19.435 99.737 1.00 28.57 58 LYS B N 1
ATOM 1840 C CA . LYS B 1 57 ? 246.585 18.385 100.029 1.00 28.24 58 LYS B CA 1
ATOM 1841 C C . LYS B 1 57 ? 248.010 18.959 99.959 1.00 29.73 58 LYS B C 1
ATOM 1842 O O . LYS B 1 57 ? 248.837 18.682 100.829 1.00 27.86 58 LYS B O 1
ATOM 1848 N N . ARG B 1 58 ? 248.281 19.756 98.898 1.00 26.84 59 ARG B N 1
ATOM 1849 C CA . ARG B 1 58 ? 249.574 20.372 98.655 1.00 26.84 59 ARG B CA 1
ATOM 1850 C C . ARG B 1 58 ? 249.903 21.453 99.699 1.00 28.71 59 ARG B C 1
ATOM 1851 O O . ARG B 1 58 ? 251.070 21.578 100.064 1.00 25.86 59 ARG B O 1
ATOM 1859 N N . ILE B 1 59 ? 248.869 22.167 100.228 1.00 26.17 60 ILE B N 1
ATOM 1860 C CA . ILE B 1 59 ? 249.027 23.195 101.274 1.00 25.91 60 ILE B CA 1
ATOM 1861 C C . ILE B 1 59 ? 249.461 22.533 102.593 1.00 31.42 60 ILE B C 1
ATOM 1862 O O . ILE B 1 59 ? 250.409 23.003 103.222 1.00 30.62 60 ILE B O 1
ATOM 1867 N N . ILE B 1 60 ? 248.775 21.428 102.984 1.00 29.88 61 ILE B N 1
ATOM 1868 C CA . ILE B 1 60 ? 249.041 20.642 104.197 1.00 29.83 61 ILE B CA 1
ATOM 1869 C C . ILE B 1 60 ? 250.484 20.161 104.164 1.00 30.57 61 ILE B C 1
ATOM 1870 O O . ILE B 1 60 ? 251.200 20.393 105.127 1.00 29.90 61 ILE B O 1
ATOM 1875 N N . ALA B 1 61 ? 250.925 19.573 103.030 1.00 25.87 62 ALA B N 1
ATOM 1876 C CA . ALA B 1 61 ? 252.304 19.109 102.870 1.00 25.04 62 ALA B CA 1
ATOM 1877 C C . ALA B 1 61 ? 253.328 20.267 103.021 1.00 26.60 62 ALA B C 1
ATOM 1878 O O . ALA B 1 61 ? 254.329 20.098 103.707 1.00 26.90 62 ALA B O 1
ATOM 1880 N N . LEU B 1 62 ? 253.042 21.452 102.442 1.00 20.62 63 LEU B N 1
ATOM 1881 C CA . LEU B 1 62 ? 253.925 22.626 102.529 1.00 19.05 63 LEU B CA 1
ATOM 1882 C C . LEU B 1 62 ? 254.045 23.138 103.960 1.00 22.85 63 LEU B C 1
ATOM 1883 O O . LEU B 1 62 ? 255.143 23.477 104.404 1.00 22.76 63 LEU B O 1
ATOM 1888 N N . GLU B 1 63 ? 252.930 23.137 104.687 1.00 21.73 64 GLU B N 1
ATOM 1889 C CA . GLU B 1 63 ? 252.864 23.530 106.099 1.00 23.17 64 GLU B CA 1
ATOM 1890 C C . GLU B 1 63 ? 253.734 22.634 106.965 1.00 28.20 64 GLU B C 1
ATOM 1891 O O . GLU B 1 63 ? 254.448 23.141 107.821 1.00 28.08 64 GLU B O 1
ATOM 1897 N N . GLN B 1 64 ? 253.720 21.308 106.691 1.00 25.17 65 GLN B N 1
ATOM 1898 C CA . GLN B 1 64 ? 254.511 20.339 107.429 1.00 25.08 65 GLN B CA 1
ATOM 1899 C C . GLN B 1 64 ? 255.982 20.458 107.077 1.00 27.75 65 GLN B C 1
ATOM 1900 O O . GLN B 1 64 ? 256.824 20.328 107.973 1.00 25.32 65 GLN B O 1
ATOM 1906 N N . SER B 1 65 ? 256.285 20.728 105.784 1.00 25.18 66 SER B N 1
ATOM 1907 C CA . SER B 1 65 ? 257.660 20.945 105.330 1.00 26.16 66 SER B CA 1
ATOM 1908 C C . SER B 1 65 ? 258.198 22.234 105.954 1.00 27.69 66 SER B C 1
ATOM 1909 O O . SER B 1 65 ? 259.364 22.297 106.303 1.00 27.40 66 SER B O 1
ATOM 1912 N N . ARG B 1 66 ? 257.353 23.255 106.065 1.00 23.87 67 ARG B N 1
ATOM 1913 C CA . ARG B 1 66 ? 257.721 24.531 106.663 1.00 23.52 67 ARG B CA 1
ATOM 1914 C C . ARG B 1 66 ? 258.063 24.298 108.155 1.00 27.27 67 ARG B C 1
ATOM 1915 O O . ARG B 1 66 ? 259.099 24.797 108.626 1.00 25.76 67 ARG B O 1
ATOM 1923 N N . ASP B 1 67 ? 257.221 23.518 108.881 1.00 24.18 68 ASP B N 1
ATOM 1924 C CA . ASP B 1 67 ? 257.488 23.225 110.303 1.00 24.19 68 ASP B CA 1
ATOM 1925 C C . ASP B 1 67 ? 258.833 22.524 110.510 1.00 26.23 68 ASP B C 1
ATOM 1926 O O . ASP B 1 67 ? 259.598 22.897 111.394 1.00 24.52 68 ASP B O 1
ATOM 1931 N N . ASP B 1 68 ? 259.146 21.559 109.640 1.00 23.14 69 ASP B N 1
ATOM 1932 C CA . ASP B 1 68 ? 260.406 20.828 109.691 1.00 22.71 69 ASP B CA 1
ATOM 1933 C C . ASP B 1 68 ? 261.610 21.719 109.406 1.00 26.57 69 ASP B C 1
ATOM 1934 O O . ASP B 1 68 ? 262.640 21.583 110.070 1.00 25.46 69 ASP B O 1
ATOM 1939 N N . LEU B 1 69 ? 261.450 22.668 108.461 1.00 25.03 70 LEU B N 1
ATOM 1940 C CA . LEU B 1 69 ? 262.497 23.633 108.089 1.00 25.59 70 LEU B CA 1
ATOM 1941 C C . LEU B 1 69 ? 262.746 24.618 109.229 1.00 27.70 70 LEU B C 1
ATOM 1942 O O . LEU B 1 69 ? 263.897 24.908 109.540 1.00 26.51 70 LEU B O 1
ATOM 1947 N N . VAL B 1 70 ? 261.678 25.067 109.903 1.00 25.31 71 VAL B N 1
ATOM 1948 C CA . VAL B 1 70 ? 261.812 25.969 111.055 1.00 25.85 71 VAL B CA 1
ATOM 1949 C C . VAL B 1 70 ? 262.647 25.258 112.131 1.00 29.64 71 VAL B C 1
ATOM 1950 O O . VAL B 1 70 ? 263.639 25.815 112.586 1.00 31.29 71 VAL B O 1
ATOM 1954 N N . ALA B 1 71 ? 262.308 23.994 112.437 1.00 25.29 72 ALA B N 1
ATOM 1955 C CA . ALA B 1 71 ? 263.017 23.176 113.427 1.00 24.49 72 ALA B CA 1
ATOM 1956 C C . ALA B 1 71 ? 264.476 22.942 113.011 1.00 28.26 72 ALA B C 1
ATOM 1957 O O . ALA B 1 71 ? 265.375 23.129 113.820 1.00 29.59 72 ALA B O 1
ATOM 1959 N N . SER B 1 72 ? 264.718 22.598 111.740 1.00 23.57 73 SER B N 1
ATOM 1960 C CA . SER B 1 72 ? 266.070 22.362 111.274 1.00 23.19 73 SER B CA 1
ATOM 1961 C C . SER B 1 72 ? 266.915 23.655 111.211 1.00 29.00 73 SER B C 1
ATOM 1962 O O . SER B 1 72 ? 268.115 23.625 111.525 1.00 29.11 73 SER B O 1
ATOM 1965 N N . VAL B 1 73 ? 266.301 24.781 110.809 1.00 27.07 74 VAL B N 1
ATOM 1966 C CA . VAL B 1 73 ? 267.013 26.070 110.777 1.00 27.12 74 VAL B CA 1
ATOM 1967 C C . VAL B 1 73 ? 267.366 26.501 112.201 1.00 30.44 74 VAL B C 1
ATOM 1968 O O . VAL B 1 73 ? 268.523 26.828 112.459 1.00 29.09 74 VAL B O 1
ATOM 1972 N N . SER B 1 74 ? 266.400 26.399 113.136 1.00 28.40 75 SER B N 1
ATOM 1973 C CA . SER B 1 74 ? 266.610 26.713 114.567 1.00 28.47 75 SER B CA 1
ATOM 1974 C C . SER B 1 74 ? 267.760 25.889 115.169 1.00 32.31 75 SER B C 1
ATOM 1975 O O . SER B 1 74 ? 268.556 26.455 115.925 1.00 31.35 75 SER B O 1
ATOM 1978 N N . ASP B 1 75 ? 267.860 24.570 114.817 1.00 29.92 76 ASP B N 1
ATOM 1979 C CA . ASP B 1 75 ? 268.945 23.695 115.288 1.00 31.28 76 ASP B CA 1
ATOM 1980 C C . ASP B 1 75 ? 270.272 24.171 114.716 1.00 34.59 76 ASP B C 1
ATOM 1981 O O . ASP B 1 75 ? 271.276 24.198 115.431 1.00 35.15 76 ASP B O 1
ATOM 1986 N N . ALA B 1 76 ? 270.278 24.548 113.429 1.00 29.92 77 ALA B N 1
ATOM 1987 C CA . ALA B 1 76 ? 271.483 25.049 112.768 1.00 29.22 77 ALA B CA 1
ATOM 1988 C C . ALA B 1 76 ? 271.937 26.397 113.379 1.00 32.65 77 ALA B C 1
ATOM 1989 O O . ALA B 1 76 ? 273.134 26.578 113.583 1.00 31.22 77 ALA B O 1
ATOM 1991 N N . GLN B 1 77 ? 270.985 27.297 113.745 1.00 29.74 78 GLN B N 1
ATOM 1992 C CA . GLN B 1 77 ? 271.309 28.602 114.357 1.00 29.55 78 GLN B CA 1
ATOM 1993 C C . GLN B 1 77 ? 271.922 28.431 115.735 1.00 35.36 78 GLN B C 1
ATOM 1994 O O . GLN B 1 77 ? 272.828 29.177 116.096 1.00 33.53 78 GLN B O 1
ATOM 2000 N N . LEU B 1 78 ? 271.382 27.479 116.518 1.00 34.88 79 LEU B N 1
ATOM 2001 C CA . LEU B 1 78 ? 271.859 27.125 117.854 1.00 35.13 79 LEU B CA 1
ATOM 2002 C C . LEU B 1 78 ? 273.275 26.531 117.761 1.00 35.68 79 LEU B C 1
ATOM 2003 O O . LEU B 1 78 ? 274.142 26.879 118.564 1.00 35.37 79 LEU B O 1
ATOM 2008 N N . ALA B 1 79 ? 273.517 25.674 116.740 1.00 30.38 80 ALA B N 1
ATOM 2009 C CA . ALA B 1 79 ? 274.814 25.062 116.513 1.00 29.26 80 ALA B CA 1
ATOM 2010 C C . ALA B 1 79 ? 275.835 26.114 116.073 1.00 32.65 80 ALA B C 1
ATOM 2011 O O . ALA B 1 79 ? 276.999 26.045 116.501 1.00 31.65 80 ALA B O 1
ATOM 2013 N N . ILE B 1 80 ? 275.395 27.105 115.260 1.00 27.42 81 ILE B N 1
ATOM 2014 C CA . ILE B 1 80 ? 276.258 28.198 114.809 1.00 27.81 81 ILE B CA 1
ATOM 2015 C C . ILE B 1 80 ? 276.702 29.086 115.998 1.00 35.62 81 ILE B C 1
ATOM 2016 O O . ILE B 1 80 ? 277.891 29.413 116.100 1.00 34.22 81 ILE B O 1
ATOM 2021 N N . SER B 1 81 ? 275.751 29.471 116.887 1.00 34.14 82 SER B N 1
ATOM 2022 C CA . SER B 1 81 ? 276.080 30.316 118.037 1.00 35.18 82 SER B CA 1
ATOM 2023 C C . SER B 1 81 ? 277.034 29.591 119.025 1.00 41.30 82 SER B C 1
ATOM 2024 O O . SER B 1 81 ? 277.917 30.235 119.592 1.00 41.53 82 SER B O 1
ATOM 2027 N N . ARG B 1 82 ? 276.898 28.248 119.154 1.00 38.56 83 ARG B N 1
ATOM 2028 C CA . ARG B 1 82 ? 277.792 27.416 119.967 1.00 38.29 83 ARG B CA 1
ATOM 2029 C C . ARG B 1 82 ? 279.199 27.452 119.372 1.00 41.17 83 ARG B C 1
ATOM 2030 O O . ARG B 1 82 ? 280.148 27.663 120.120 1.00 40.27 83 ARG B O 1
ATOM 2038 N N . LEU B 1 83 ? 279.342 27.263 118.030 1.00 36.97 84 LEU B N 1
ATOM 2039 C CA . LEU B 1 83 ? 280.656 27.315 117.362 1.00 36.14 84 LEU B CA 1
ATOM 2040 C C . LEU B 1 83 ? 281.316 28.697 117.528 1.00 38.32 84 LEU B C 1
ATOM 2041 O O . LEU B 1 83 ? 282.512 28.773 117.765 1.00 37.10 84 LEU B O 1
ATOM 2046 N N . GLU B 1 84 ? 280.528 29.772 117.443 1.00 35.24 85 GLU B N 1
ATOM 2047 C CA . GLU B 1 84 ? 280.993 31.151 117.602 1.00 35.50 85 GLU B CA 1
ATOM 2048 C C . GLU B 1 84 ? 281.609 31.385 118.987 1.00 41.48 85 GLU B C 1
ATOM 2049 O O . GLU B 1 84 ? 282.631 32.059 119.087 1.00 40.60 85 GLU B O 1
ATOM 2055 N N . SER B 1 85 ? 280.988 30.815 120.041 1.00 40.44 86 SER B N 1
ATOM 2056 C CA . SER B 1 85 ? 281.454 30.887 121.426 1.00 41.02 86 SER B CA 1
ATOM 2057 C C . SER B 1 85 ? 282.756 30.085 121.597 1.00 46.09 86 SER B C 1
ATOM 2058 O O . SER B 1 85 ? 283.711 30.602 122.187 1.00 45.75 86 SER B O 1
ATOM 2061 N N . SER B 1 86 ? 282.804 28.851 121.034 1.00 42.47 87 SER B N 1
ATOM 2062 C CA . SER B 1 86 ? 283.971 27.964 121.044 1.00 42.33 87 SER B CA 1
ATOM 2063 C C . SER B 1 86 ? 285.171 28.603 120.339 1.00 46.44 87 SER B C 1
ATOM 2064 O O . SER B 1 86 ? 286.280 28.503 120.865 1.00 45.91 87 SER B O 1
ATOM 2067 N N . ILE B 1 87 ? 284.962 29.222 119.144 1.00 43.25 88 ILE B N 1
ATOM 2068 C CA . ILE B 1 87 ? 286.015 29.908 118.373 1.00 43.95 88 ILE B CA 1
ATOM 2069 C C . ILE B 1 87 ? 286.544 31.138 119.133 1.00 48.59 88 ILE B C 1
ATOM 2070 O O . ILE B 1 87 ? 287.757 31.334 119.201 1.00 48.61 88 ILE B O 1
ATOM 2075 N N . GLY B 1 88 ? 285.636 31.914 119.717 1.00 45.42 89 GLY B N 1
ATOM 2076 C CA . GLY B 1 88 ? 285.976 33.072 120.535 1.00 45.75 89 GLY B CA 1
ATOM 2077 C C . GLY B 1 88 ? 286.834 32.699 121.736 1.00 49.34 89 GLY B C 1
ATOM 2078 O O . GLY B 1 88 ? 287.839 33.363 122.007 1.00 49.08 89 GLY B O 1
ATOM 2079 N N . ALA B 1 89 ? 286.463 31.601 122.435 1.00 44.62 90 ALA B N 1
ATOM 2080 C CA . ALA B 1 89 ? 287.168 31.085 123.607 1.00 43.87 90 ALA B CA 1
ATOM 2081 C C . ALA B 1 89 ? 288.531 30.493 123.234 1.00 49.99 90 ALA B C 1
ATOM 2082 O O . ALA B 1 89 ? 289.499 30.702 123.969 1.00 51.03 90 ALA B O 1
ATOM 2084 N N . LEU B 1 90 ? 288.607 29.768 122.100 1.00 45.99 91 LEU B N 1
ATOM 2085 C CA . LEU B 1 90 ? 289.841 29.165 121.613 1.00 45.57 91 LEU B CA 1
ATOM 2086 C C . LEU B 1 90 ? 290.836 30.235 121.198 1.00 51.14 91 LEU B C 1
ATOM 2087 O O . LEU B 1 90 ? 292.001 30.138 121.584 1.00 51.47 91 LEU B O 1
ATOM 2092 N N . GLN B 1 91 ? 290.374 31.291 120.496 1.00 48.09 92 GLN B N 1
ATOM 2093 C CA . GLN B 1 91 ? 291.213 32.429 120.088 1.00 48.70 92 GLN B CA 1
ATOM 2094 C C . GLN B 1 91 ? 291.857 33.104 121.318 1.00 54.86 92 GLN B C 1
ATOM 2095 O O . GLN B 1 91 ? 293.029 33.472 121.255 1.00 53.86 92 GLN B O 1
ATOM 2101 N N . THR B 1 92 ? 291.089 33.225 122.439 1.00 52.93 93 THR B N 1
ATOM 2102 C CA . THR B 1 92 ? 291.534 33.802 123.713 1.00 53.19 93 THR B CA 1
ATOM 2103 C C . THR B 1 92 ? 292.719 32.993 124.280 1.00 57.09 93 THR B C 1
ATOM 2104 O O . THR B 1 92 ? 293.750 33.583 124.610 1.00 56.19 93 THR B O 1
ATOM 2108 N N . VAL B 1 93 ? 292.562 31.646 124.350 1.00 53.51 94 VAL B N 1
ATOM 2109 C CA . VAL B 1 93 ? 293.555 30.683 124.838 1.00 53.14 94 VAL B CA 1
ATOM 2110 C C . VAL B 1 93 ? 294.811 30.712 123.952 1.00 57.60 94 VAL B C 1
ATOM 2111 O O . VAL B 1 93 ? 295.918 30.823 124.479 1.00 57.86 94 VAL B O 1
ATOM 2115 N N . VAL B 1 94 ? 294.631 30.648 122.621 1.00 53.35 95 VAL B N 1
ATOM 2116 C CA . VAL B 1 94 ? 295.716 30.663 121.630 1.00 53.06 95 VAL B CA 1
ATOM 2117 C C . VAL B 1 94 ? 296.582 31.933 121.731 1.00 57.66 95 VAL B C 1
ATOM 2118 O O . VAL B 1 94 ? 297.808 31.827 121.684 1.00 56.87 95 VAL B O 1
ATOM 2122 N N . ASN B 1 95 ? 295.948 33.110 121.909 1.00 55.01 96 ASN B N 1
ATOM 2123 C CA . ASN B 1 95 ? 296.639 34.393 122.068 1.00 55.29 96 ASN B CA 1
ATOM 2124 C C . ASN B 1 95 ? 297.452 34.415 123.384 1.00 59.40 96 ASN B C 1
ATOM 2125 O O . ASN B 1 95 ? 298.549 34.974 123.414 1.00 58.96 96 ASN B O 1
ATOM 2130 N N . GLY B 1 96 ? 296.910 33.780 124.426 1.00 55.61 97 GLY B N 1
ATOM 2131 C CA . GLY B 1 96 ? 297.556 33.628 125.724 1.00 55.33 97 GLY B CA 1
ATOM 2132 C C . GLY B 1 96 ? 298.754 32.702 125.619 1.00 59.18 97 GLY B C 1
ATOM 2133 O O . GLY B 1 96 ? 299.815 33.006 126.165 1.00 58.88 97 GLY B O 1
ATOM 2134 N N . LEU B 1 97 ? 298.599 31.583 124.871 1.00 55.40 98 LEU B N 1
ATOM 2135 C CA . LEU B 1 97 ? 299.659 30.605 124.619 1.00 54.87 98 LEU B CA 1
ATOM 2136 C C . LEU B 1 97 ? 300.789 31.225 123.811 1.00 58.86 98 LEU B C 1
ATOM 2137 O O . LEU B 1 97 ? 301.954 30.953 124.098 1.00 58.07 98 LEU B O 1
ATOM 2142 N N . ASP B 1 98 ? 300.442 32.066 122.814 1.00 55.44 99 ASP B N 1
ATOM 2143 C CA . ASP B 1 98 ? 301.386 32.777 121.946 1.00 55.55 99 ASP B CA 1
ATOM 2144 C C . ASP B 1 98 ? 302.230 33.750 122.771 1.00 60.47 99 ASP B C 1
ATOM 2145 O O . ASP B 1 98 ? 303.438 33.871 122.541 1.00 60.03 99 ASP B O 1
ATOM 2150 N N . SER B 1 99 ? 301.583 34.420 123.745 1.00 57.21 100 SER B N 1
ATOM 2151 C CA . SER B 1 99 ? 302.195 35.362 124.674 1.00 57.06 100 SER B CA 1
ATOM 2152 C C . SER B 1 99 ? 303.161 34.604 125.611 1.00 61.54 100 SER B C 1
ATOM 2153 O O . SER B 1 99 ? 304.257 35.090 125.896 1.00 60.46 100 SER B O 1
ATOM 2156 N N . SER B 1 100 ? 302.752 33.389 126.043 1.00 58.92 101 SER B N 1
ATOM 2157 C CA . SER B 1 100 ? 303.503 32.492 126.915 1.00 59.15 101 SER B CA 1
ATOM 2158 C C . SER B 1 100 ? 304.761 31.927 126.216 1.00 64.10 101 SER B C 1
ATOM 2159 O O . SER B 1 100 ? 305.829 31.908 126.825 1.00 64.60 101 SER B O 1
ATOM 2162 N N . VAL B 1 101 ? 304.640 31.511 124.939 1.00 60.37 102 VAL B N 1
ATOM 2163 C CA . VAL B 1 101 ? 305.741 30.991 124.116 1.00 60.22 102 VAL B CA 1
ATOM 2164 C C . VAL B 1 101 ? 306.773 32.100 123.819 1.00 66.17 102 VAL B C 1
ATOM 2165 O O . VAL B 1 101 ? 307.974 31.819 123.810 1.00 65.37 102 VAL B O 1
ATOM 2169 N N . THR B 1 102 ? 306.306 33.355 123.611 1.00 64.40 103 THR B N 1
ATOM 2170 C CA . THR B 1 102 ? 307.175 34.509 123.330 1.00 64.96 103 THR B CA 1
ATOM 2171 C C . THR B 1 102 ? 308.074 34.835 124.534 1.00 69.71 103 THR B C 1
ATOM 2172 O O . THR B 1 102 ? 309.280 35.027 124.353 1.00 68.86 103 THR B O 1
ATOM 2176 N N . GLN B 1 103 ? 307.488 34.878 125.751 1.00 66.96 104 GLN B N 1
ATOM 2177 C CA . GLN B 1 103 ? 308.209 35.145 126.996 1.00 67.07 104 GLN B CA 1
ATOM 2178 C C . GLN B 1 103 ? 309.222 34.020 127.276 1.00 71.49 104 GLN B C 1
ATOM 2179 O O . GLN B 1 103 ? 310.351 34.299 127.691 1.00 70.87 104 GLN B O 1
ATOM 2181 N N . LEU B 1 104 ? 308.822 32.761 127.001 1.00 67.87 105 LEU B N 1
ATOM 2182 C CA . LEU B 1 104 ? 309.644 31.564 127.153 1.00 67.78 105 LEU B CA 1
ATOM 2183 C C . LEU B 1 104 ? 310.844 31.598 126.195 1.00 72.83 105 LEU B C 1
ATOM 2184 O O . LEU B 1 104 ? 311.966 31.334 126.621 1.00 72.04 105 LEU B O 1
ATOM 2189 N N . GLY B 1 105 ? 310.597 31.970 124.936 1.00 70.24 106 GLY B N 1
ATOM 2190 C CA . GLY B 1 105 ? 311.622 32.104 123.905 1.00 70.38 106 GLY B CA 1
ATOM 2191 C C . GLY B 1 105 ? 312.679 33.139 124.249 1.00 75.20 106 GLY B C 1
ATOM 2192 O O . GLY B 1 105 ? 313.839 32.994 123.854 1.00 75.09 106 GLY B O 1
ATOM 2193 N N . ALA B 1 106 ? 312.279 34.186 125.008 1.00 72.04 107 ALA B N 1
ATOM 2194 C CA . ALA B 1 106 ? 313.152 35.264 125.480 1.00 71.89 107 ALA B CA 1
ATOM 2195 C C . ALA B 1 106 ? 313.988 34.778 126.665 1.00 75.52 107 ALA B C 1
ATOM 2196 O O . ALA B 1 106 ? 315.166 35.117 126.748 1.00 75.34 107 ALA B O 1
ATOM 2198 N N . ARG B 1 107 ? 313.377 33.984 127.572 1.00 71.72 108 ARG B N 1
ATOM 2199 C CA . ARG B 1 107 ? 314.039 33.401 128.738 1.00 71.61 108 ARG B CA 1
ATOM 2200 C C . ARG B 1 107 ? 315.085 32.382 128.272 1.00 77.24 108 ARG B C 1
ATOM 2201 O O . ARG B 1 107 ? 316.219 32.418 128.759 1.00 77.40 108 ARG B O 1
ATOM 2209 N N . VAL B 1 108 ? 314.713 31.519 127.289 1.00 73.74 109 VAL B N 1
ATOM 2210 C CA . VAL B 1 108 ? 315.567 30.494 126.673 1.00 73.63 109 VAL B CA 1
ATOM 2211 C C . VAL B 1 108 ? 316.839 31.126 126.074 1.00 78.81 109 VAL B C 1
ATOM 2212 O O . VAL B 1 108 ? 317.936 30.603 126.287 1.00 78.44 109 VAL B O 1
ATOM 2216 N N . GLY B 1 109 ? 316.674 32.256 125.383 1.00 76.08 110 GLY B N 1
ATOM 2217 C CA . GLY B 1 109 ? 317.761 33.011 124.767 1.00 76.28 110 GLY B CA 1
ATOM 2218 C C . GLY B 1 109 ? 318.724 33.614 125.774 1.00 80.92 110 GLY B C 1
ATOM 2219 O O . GLY B 1 109 ? 319.919 33.738 125.488 1.00 80.27 110 GLY B O 1
ATOM 2220 N N . GLN B 1 110 ? 318.199 33.997 126.962 1.00 78.04 111 GLN B N 1
ATOM 2221 C CA . GLN B 1 110 ? 318.982 34.557 128.068 1.00 78.00 111 GLN B CA 1
ATOM 2222 C C . GLN B 1 110 ? 319.779 33.441 128.756 1.00 82.20 111 GLN B C 1
ATOM 2223 O O . GLN B 1 110 ? 320.911 33.675 129.181 1.00 82.13 111 GLN B O 1
ATOM 2229 N N . LEU B 1 111 ? 319.186 32.229 128.851 1.00 78.24 112 LEU B N 1
ATOM 2230 C CA . LEU B 1 111 ? 319.821 31.042 129.424 1.00 77.70 112 LEU B CA 1
ATOM 2231 C C . LEU B 1 111 ? 320.976 30.580 128.539 1.00 81.43 112 LEU B C 1
ATOM 2232 O O . LEU B 1 111 ? 322.016 30.183 129.062 1.00 80.76 112 LEU B O 1
ATOM 2237 N N . GLU B 1 112 ? 320.794 30.651 127.203 1.00 78.05 113 GLU B N 1
ATOM 2238 C CA . GLU B 1 112 ? 321.801 30.279 126.206 1.00 78.17 113 GLU B CA 1
ATOM 2239 C C . GLU B 1 112 ? 323.011 31.212 126.265 1.00 83.74 113 GLU B C 1
ATOM 2240 O O . GLU B 1 112 ? 324.143 30.727 126.259 1.00 83.18 113 GLU B O 1
ATOM 2246 N N . THR B 1 113 ? 322.773 32.543 126.362 1.00 81.33 114 THR B N 1
ATOM 2247 C CA . THR B 1 113 ? 323.836 33.547 126.466 1.00 81.40 114 THR B CA 1
ATOM 2248 C C . THR B 1 113 ? 324.540 33.504 127.837 1.00 86.21 114 THR B C 1
ATOM 2249 O O . THR B 1 113 ? 325.688 33.936 127.948 1.00 86.26 114 THR B O 1
ATOM 2253 N N . GLY B 1 114 ? 323.840 32.972 128.843 1.00 82.50 115 GLY B N 1
ATOM 2254 C CA . GLY B 1 114 ? 324.341 32.802 130.202 1.00 81.97 115 GLY B CA 1
ATOM 2255 C C . GLY B 1 114 ? 325.238 31.587 130.333 1.00 84.80 115 GLY B C 1
ATOM 2256 O O . GLY B 1 114 ? 326.324 31.681 130.914 1.00 84.30 115 GLY B O 1
ATOM 2257 N N . LEU B 1 115 ? 324.785 30.434 129.785 1.00 80.50 116 LEU B N 1
ATOM 2258 C CA . LEU B 1 115 ? 325.517 29.160 129.775 1.00 80.02 116 LEU B CA 1
ATOM 2259 C C . LEU B 1 115 ? 326.797 29.264 128.917 1.00 84.10 116 LEU B C 1
ATOM 2260 O O . LEU B 1 115 ? 327.809 28.651 129.263 1.00 83.74 116 LEU B O 1
ATOM 2265 N N . ALA B 1 116 ? 326.756 30.060 127.827 1.00 80.36 117 ALA B N 1
ATOM 2266 C CA . ALA B 1 116 ? 327.906 30.302 126.950 1.00 80.12 117 ALA B CA 1
ATOM 2267 C C . ALA B 1 116 ? 328.926 31.211 127.651 1.00 83.77 117 ALA B C 1
ATOM 2268 O O . ALA B 1 116 ? 330.123 31.104 127.382 1.00 83.23 117 ALA B O 1
ATOM 2270 N N . GLU B 1 117 ? 328.443 32.094 128.552 1.00 80.17 118 GLU B N 1
ATOM 2271 C CA . GLU B 1 117 ? 329.256 33.014 129.348 1.00 79.94 118 GLU B CA 1
ATOM 2272 C C . GLU B 1 117 ? 329.946 32.244 130.489 1.00 83.73 118 GLU B C 1
ATOM 2273 O O . GLU B 1 117 ? 331.112 32.519 130.782 1.00 83.29 118 GLU B O 1
ATOM 2279 N N . LEU B 1 118 ? 329.231 31.278 131.119 1.00 79.64 119 LEU B N 1
ATOM 2280 C CA . LEU B 1 118 ? 329.774 30.450 132.200 1.00 79.13 119 LEU B CA 1
ATOM 2281 C C . LEU B 1 118 ? 330.814 29.458 131.662 1.00 83.18 119 LEU B C 1
ATOM 2282 O O . LEU B 1 118 ? 331.837 29.262 132.315 1.00 83.23 119 LEU B O 1
ATOM 2287 N N . ARG B 1 119 ? 330.561 28.849 130.478 1.00 79.31 120 ARG B N 1
ATOM 2288 C CA . ARG B 1 119 ? 331.477 27.909 129.814 1.00 79.04 120 ARG B CA 1
ATOM 2289 C C . ARG B 1 119 ? 332.831 28.586 129.523 1.00 82.51 120 ARG B C 1
ATOM 2290 O O . ARG B 1 119 ? 333.873 27.978 129.770 1.00 81.91 120 ARG B O 1
ATOM 2298 N N . VAL B 1 120 ? 332.802 29.847 129.028 1.00 78.62 121 VAL B N 1
ATOM 2299 C CA . VAL B 1 120 ? 333.987 30.663 128.735 1.00 78.14 121 VAL B CA 1
ATOM 2300 C C . VAL B 1 120 ? 334.751 30.942 130.040 1.00 81.41 121 VAL B C 1
ATOM 2301 O O . VAL B 1 120 ? 335.958 30.698 130.100 1.00 80.86 121 VAL B O 1
ATOM 2305 N N . ASP B 1 121 ? 334.023 31.391 131.086 1.00 77.59 122 ASP B N 1
ATOM 2306 C CA . ASP B 1 121 ? 334.542 31.692 132.421 1.00 77.26 122 ASP B CA 1
ATOM 2307 C C . ASP B 1 121 ? 335.151 30.476 133.123 1.00 82.16 122 ASP B C 1
ATOM 2308 O O . ASP B 1 121 ? 336.172 30.621 133.801 1.00 82.30 122 ASP B O 1
ATOM 2313 N N . HIS B 1 122 ? 334.535 29.289 132.959 1.00 78.39 123 HIS B N 1
ATOM 2314 C CA . HIS B 1 122 ? 335.026 28.043 133.547 1.00 78.39 123 HIS B CA 1
ATOM 2315 C C . HIS B 1 122 ? 336.306 27.571 132.851 1.00 83.55 123 HIS B C 1
ATOM 2316 O O . HIS B 1 122 ? 337.253 27.186 133.536 1.00 83.46 123 HIS B O 1
ATOM 2323 N N . ASP B 1 123 ? 336.327 27.588 131.500 1.00 80.54 124 ASP B N 1
ATOM 2324 C CA . ASP B 1 123 ? 337.481 27.169 130.696 1.00 80.64 124 ASP B CA 1
ATOM 2325 C C . ASP B 1 123 ? 338.722 28.062 130.882 1.00 85.83 124 ASP B C 1
ATOM 2326 O O . ASP B 1 123 ? 339.849 27.587 130.702 1.00 85.30 124 ASP B O 1
ATOM 2331 N N . ASN B 1 124 ? 338.507 29.335 131.276 1.00 82.96 125 ASN B N 1
ATOM 2332 C CA . ASN B 1 124 ? 339.557 30.307 131.574 1.00 82.88 125 ASN B CA 1
ATOM 2333 C C . ASN B 1 124 ? 340.122 30.068 132.978 1.00 86.97 125 ASN B C 1
ATOM 2334 O O . ASN B 1 124 ? 341.279 30.407 133.241 1.00 86.46 125 ASN B O 1
ATOM 2339 N N . LEU B 1 125 ? 339.300 29.483 133.874 1.00 83.63 126 LEU B N 1
ATOM 2340 C CA . LEU B 1 125 ? 339.697 29.136 135.240 1.00 83.52 126 LEU B CA 1
ATOM 2341 C C . LEU B 1 125 ? 340.419 27.792 135.219 1.00 88.04 126 LEU B C 1
ATOM 2342 O O . LEU B 1 125 ? 341.340 27.589 136.010 1.00 87.79 126 LEU B O 1
ATOM 2347 N N . VAL B 1 126 ? 340.019 26.889 134.290 1.00 84.84 127 VAL B N 1
ATOM 2348 C CA . VAL B 1 126 ? 340.633 25.573 134.085 1.00 84.71 127 VAL B CA 1
ATOM 2349 C C . VAL B 1 126 ? 342.088 25.746 133.629 1.00 88.89 127 VAL B C 1
ATOM 2350 O O . VAL B 1 126 ? 342.954 24.971 134.039 1.00 88.40 127 VAL B O 1
ATOM 2352 N N . ALA B 1 127 ? 342.348 26.794 132.812 1.00 85.38 128 ALA B N 1
ATOM 2353 C CA . ALA B 1 127 ? 343.669 27.177 132.310 1.00 85.00 128 ALA B CA 1
ATOM 2354 C C . ALA B 1 127 ? 344.541 27.739 133.450 1.00 87.88 128 ALA B C 1
ATOM 2355 O O . ALA B 1 127 ? 345.747 27.487 133.472 1.00 87.65 128 ALA B O 1
ATOM 2357 N N . ARG B 1 128 ? 343.921 28.490 134.391 1.00 83.19 129 ARG B N 1
ATOM 2358 C CA . ARG B 1 128 ? 344.566 29.079 135.569 1.00 82.30 129 ARG B CA 1
ATOM 2359 C C . ARG B 1 128 ? 344.951 28.010 136.594 1.00 85.98 129 ARG B C 1
ATOM 2360 O O . ARG B 1 128 ? 345.974 28.155 137.262 1.00 86.03 129 ARG B O 1
ATOM 2368 N N . VAL B 1 129 ? 344.129 26.951 136.729 1.00 81.64 130 VAL B N 1
ATOM 2369 C CA . VAL B 1 129 ? 344.384 25.826 137.635 1.00 81.33 130 VAL B CA 1
ATOM 2370 C C . VAL B 1 129 ? 345.468 24.921 137.012 1.00 85.70 130 VAL B C 1
ATOM 2371 O O . VAL B 1 129 ? 346.296 24.376 137.743 1.00 84.88 130 VAL B O 1
ATOM 2375 N N . ASP B 1 130 ? 345.487 24.815 135.661 1.00 82.93 131 ASP B N 1
ATOM 2376 C CA . ASP B 1 130 ? 346.461 24.031 134.890 1.00 82.91 131 ASP B CA 1
ATOM 2377 C C . ASP B 1 130 ? 347.895 24.558 135.091 1.00 87.08 131 ASP B C 1
ATOM 2378 O O . ASP B 1 130 ? 348.830 23.761 135.197 1.00 86.73 131 ASP B O 1
ATOM 2380 N N . THR B 1 131 ? 348.053 25.894 135.160 1.00 83.46 132 THR B N 1
ATOM 2381 C CA . THR B 1 131 ? 349.344 26.543 135.376 1.00 83.21 132 THR B CA 1
ATOM 2382 C C . THR B 1 131 ? 349.716 26.520 136.860 1.00 86.85 132 THR B C 1
ATOM 2383 O O . THR B 1 131 ? 350.889 26.324 137.180 1.00 86.95 132 THR B O 1
ATOM 2387 N N . ALA B 1 132 ? 348.723 26.708 137.759 1.00 82.62 133 ALA B N 1
ATOM 2388 C CA . ALA B 1 132 ? 348.920 26.697 139.212 1.00 82.53 133 ALA B CA 1
ATOM 2389 C C . ALA B 1 132 ? 349.388 25.328 139.738 1.00 87.26 133 ALA B C 1
ATOM 2390 O O . ALA B 1 132 ? 350.222 25.285 140.645 1.00 86.82 133 ALA B O 1
ATOM 2392 N N . GLU B 1 133 ? 348.863 24.222 139.161 1.00 84.11 134 GLU B N 1
ATOM 2393 C CA . GLU B 1 133 ? 349.228 22.844 139.522 1.00 83.99 134 GLU B CA 1
ATOM 2394 C C . GLU B 1 133 ? 350.678 22.549 139.112 1.00 87.74 134 GLU B C 1
ATOM 2395 O O . GLU B 1 133 ? 351.387 21.830 139.821 1.00 86.97 134 GLU B O 1
ATOM 2401 N N . ARG B 1 134 ? 351.096 23.110 137.956 1.00 84.22 135 ARG B N 1
ATOM 2402 C CA . ARG B 1 134 ? 352.431 23.009 137.369 1.00 83.83 135 ARG B CA 1
ATOM 2403 C C . ARG B 1 134 ? 353.412 23.828 138.227 1.00 87.08 135 ARG B C 1
ATOM 2404 O O . ARG B 1 134 ? 354.567 23.425 138.385 1.00 86.74 135 ARG B O 1
ATOM 2412 N N . ASN B 1 135 ? 352.937 24.969 138.781 1.00 82.74 136 ASN B N 1
ATOM 2413 C CA . ASN B 1 135 ? 353.704 25.847 139.667 1.00 82.07 136 ASN B CA 1
ATOM 2414 C C . ASN B 1 135 ? 353.924 25.170 141.015 1.00 85.53 136 ASN B C 1
ATOM 2415 O O . ASN B 1 135 ? 355.041 25.208 141.526 1.00 85.37 136 ASN B O 1
ATOM 2420 N N . ILE B 1 136 ? 352.874 24.523 141.571 1.00 81.20 137 ILE B N 1
ATOM 2421 C CA . ILE B 1 136 ? 352.936 23.793 142.840 1.00 80.68 137 ILE B CA 1
ATOM 2422 C C . ILE B 1 136 ? 353.888 22.590 142.750 1.00 84.60 137 ILE B C 1
ATOM 2423 O O . ILE B 1 136 ? 354.611 22.316 143.708 1.00 84.14 137 ILE B O 1
ATOM 2425 N N . GLY B 1 137 ? 353.891 21.915 141.596 1.00 80.89 138 GLY B N 1
ATOM 2426 C CA . GLY B 1 137 ? 354.751 20.767 141.317 1.00 80.53 138 GLY B CA 1
ATOM 2427 C C . GLY B 1 137 ? 356.219 21.138 141.220 1.00 83.85 138 GLY B C 1
ATOM 2428 O O . GLY B 1 137 ? 357.080 20.398 141.707 1.00 83.11 138 GLY B O 1
ATOM 2429 N N . SER B 1 138 ? 356.510 22.300 140.594 1.00 80.01 139 SER B N 1
ATOM 2430 C CA . SER B 1 138 ? 357.863 22.843 140.435 1.00 79.64 139 SER B CA 1
ATOM 2431 C C . SER B 1 138 ? 358.388 23.338 141.790 1.00 83.45 139 SER B C 1
ATOM 2432 O O . SER B 1 138 ? 359.582 23.200 142.073 1.00 83.28 139 SER B O 1
ATOM 2434 N N . LEU B 1 139 ? 357.483 23.900 142.623 1.00 78.86 140 LEU B N 1
ATOM 2435 C CA . LEU B 1 139 ? 357.785 24.400 143.961 1.00 78.10 140 LEU B CA 1
ATOM 2436 C C . LEU B 1 139 ? 358.028 23.257 144.947 1.00 81.97 140 LEU B C 1
ATOM 2437 O O . LEU B 1 139 ? 358.797 23.440 145.889 1.00 82.06 140 LEU B O 1
ATOM 2442 N N . THR B 1 140 ? 357.393 22.080 144.726 1.00 77.61 141 THR B N 1
ATOM 2443 C CA . THR B 1 140 ? 357.572 20.883 145.562 1.00 76.97 141 THR B CA 1
ATOM 2444 C C . THR B 1 140 ? 358.969 20.297 145.300 1.00 79.93 141 THR B C 1
ATOM 2445 O O . THR B 1 140 ? 359.604 19.802 146.228 1.00 79.06 141 THR B O 1
ATOM 2449 N N . THR B 1 141 ? 359.436 20.374 144.036 1.00 76.40 142 THR B N 1
ATOM 2450 C CA . THR B 1 141 ? 360.741 19.901 143.575 1.00 76.13 142 THR B CA 1
ATOM 2451 C C . THR B 1 141 ? 361.857 20.797 144.140 1.00 79.96 142 THR B C 1
ATOM 2452 O O . THR B 1 141 ? 362.786 20.281 144.763 1.00 80.06 142 THR B O 1
ATOM 2456 N N . GLU B 1 142 ? 361.750 22.132 143.937 1.00 75.64 143 GLU B N 1
ATOM 2457 C CA . GLU B 1 142 ? 362.724 23.122 144.410 1.00 74.89 143 GLU B CA 1
ATOM 2458 C C . GLU B 1 142 ? 362.892 23.111 145.935 1.00 78.24 143 GLU B C 1
ATOM 2459 O O . GLU B 1 142 ? 364.020 23.247 146.411 1.00 78.30 143 GLU B O 1
ATOM 2462 N N . LEU B 1 143 ? 361.793 22.905 146.691 1.00 73.82 144 LEU B N 1
ATOM 2463 C CA . LEU B 1 143 ? 361.828 22.820 148.155 1.00 73.36 144 LEU B CA 1
ATOM 2464 C C . LEU B 1 143 ? 362.478 21.500 148.609 1.00 76.90 144 LEU B C 1
ATOM 2465 O O . LEU B 1 143 ? 363.205 21.503 149.600 1.00 76.66 144 LEU B O 1
ATOM 2470 N N . SER B 1 144 ? 362.235 20.390 147.876 1.00 73.09 145 SER B N 1
ATOM 2471 C CA . SER B 1 144 ? 362.812 19.071 148.173 1.00 72.85 145 SER B CA 1
ATOM 2472 C C . SER B 1 144 ? 364.328 19.053 147.921 1.00 76.40 145 SER B C 1
ATOM 2473 O O . SER B 1 144 ? 365.060 18.438 148.696 1.00 75.86 145 SER B O 1
ATOM 2475 N N . THR B 1 145 ? 364.786 19.735 146.847 1.00 72.57 146 THR B N 1
ATOM 2476 C CA . THR B 1 145 ? 366.194 19.861 146.460 1.00 72.00 146 THR B CA 1
ATOM 2477 C C . THR B 1 145 ? 366.960 20.664 147.528 1.00 75.12 146 THR B C 1
ATOM 2478 O O . THR B 1 145 ? 368.023 20.219 147.977 1.00 75.25 146 THR B O 1
ATOM 2482 N N . LEU B 1 146 ? 366.397 21.822 147.950 1.00 69.81 147 LEU B N 1
ATOM 2483 C CA . LEU B 1 146 ? 366.974 22.696 148.971 1.00 68.66 147 LEU B CA 1
ATOM 2484 C C . LEU B 1 146 ? 367.059 22.000 150.335 1.00 70.77 147 LEU B C 1
ATOM 2485 O O . LEU B 1 146 ? 368.048 22.193 151.038 1.00 70.17 147 LEU B O 1
ATOM 2490 N N . THR B 1 147 ? 366.046 21.180 150.696 1.00 65.99 148 THR B N 1
ATOM 2491 C CA . THR B 1 147 ? 366.014 20.438 151.966 1.00 65.34 148 THR B CA 1
ATOM 2492 C C . THR B 1 147 ? 367.188 19.449 152.050 1.00 68.42 148 THR B C 1
ATOM 2493 O O . THR B 1 147 ? 367.845 19.377 153.093 1.00 67.29 148 THR B O 1
ATOM 2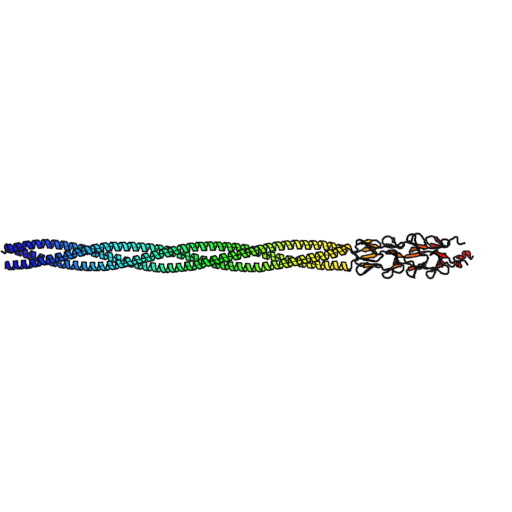497 N N . LEU B 1 148 ? 367.464 18.726 150.944 1.00 64.71 149 LEU B N 1
ATOM 2498 C CA . LEU B 1 148 ? 368.573 17.776 150.853 1.00 64.63 149 LEU B CA 1
ATOM 2499 C C . LEU B 1 148 ? 369.920 18.507 150.890 1.00 66.85 149 LEU B C 1
ATOM 2500 O O . LEU B 1 148 ? 370.841 18.037 151.558 1.00 66.82 149 LEU B O 1
ATOM 2505 N N . ARG B 1 149 ? 370.016 19.667 150.193 1.00 61.18 150 ARG B N 1
ATOM 2506 C CA . ARG B 1 149 ? 371.205 20.528 150.127 1.00 60.03 150 ARG B CA 1
ATOM 2507 C C . ARG B 1 149 ? 371.557 21.071 151.517 1.00 61.83 150 ARG B C 1
ATOM 2508 O O . ARG B 1 149 ? 372.726 21.006 151.898 1.00 62.32 150 ARG B O 1
ATOM 2516 N N . VAL B 1 150 ? 370.548 21.569 152.275 1.00 55.76 151 VAL B N 1
ATOM 2517 C CA . VAL B 1 150 ? 370.696 22.087 153.642 1.00 55.15 151 VAL B CA 1
ATOM 2518 C C . VAL B 1 150 ? 371.258 20.986 154.560 1.00 60.55 151 VAL B C 1
ATOM 2519 O O . VAL B 1 150 ? 372.242 21.233 155.261 1.00 60.17 151 VAL B O 1
ATOM 2523 N N . THR B 1 151 ? 370.673 19.763 154.489 1.00 57.21 152 THR B N 1
ATOM 2524 C CA . THR B 1 151 ? 371.092 18.574 155.246 1.00 56.88 152 THR B CA 1
ATOM 2525 C C . THR B 1 151 ? 372.557 18.217 154.923 1.00 59.77 152 THR B C 1
ATOM 2526 O O . THR B 1 151 ? 373.316 17.886 155.837 1.00 58.49 152 THR B O 1
ATOM 2530 N N . SER B 1 152 ? 372.939 18.301 153.631 1.00 56.01 153 SER B N 1
ATOM 2531 C CA . SER B 1 152 ? 374.287 18.014 153.144 1.00 56.18 153 SER B CA 1
ATOM 2532 C C . SER B 1 152 ? 375.321 19.009 153.706 1.00 59.82 153 SER B C 1
ATOM 2533 O O . SER B 1 152 ? 376.376 18.591 154.183 1.00 59.21 153 SER B O 1
ATOM 2536 N N . ILE B 1 153 ? 374.982 20.314 153.684 1.00 55.97 154 ILE B N 1
ATOM 2537 C CA . ILE B 1 153 ? 375.774 21.433 154.201 1.00 54.92 154 ILE B CA 1
ATOM 2538 C C . ILE B 1 153 ? 375.904 21.289 155.721 1.00 57.68 154 ILE B C 1
ATOM 2539 O O . ILE B 1 153 ? 377.012 21.429 156.247 1.00 57.36 154 ILE B O 1
ATOM 2544 N N . GLN B 1 154 ? 374.787 20.973 156.415 1.00 52.43 155 GLN B N 1
ATOM 2545 C CA . GLN B 1 154 ? 374.767 20.782 157.869 1.00 51.96 155 GLN B CA 1
ATOM 2546 C C . GLN B 1 154 ? 375.667 19.609 158.296 1.00 54.15 155 GLN B C 1
ATOM 2547 O O . GLN B 1 154 ? 376.396 19.740 159.282 1.00 53.59 155 GLN B O 1
ATOM 2553 N N . ALA B 1 155 ? 375.621 18.484 157.545 1.00 48.44 156 ALA B N 1
ATOM 2554 C CA . ALA B 1 155 ? 376.414 17.283 157.818 1.00 46.79 156 ALA B CA 1
ATOM 2555 C C . ALA B 1 155 ? 377.905 17.491 157.516 1.00 47.56 156 ALA B C 1
ATOM 2556 O O . ALA B 1 155 ? 378.744 16.990 158.260 1.00 46.72 156 ALA B O 1
ATOM 2558 N N . ASP B 1 156 ? 378.230 18.203 156.425 1.00 42.53 157 ASP B N 1
ATOM 2559 C CA . ASP B 1 156 ? 379.613 18.464 156.030 1.00 42.09 157 ASP B CA 1
ATOM 2560 C C . ASP B 1 156 ? 380.275 19.442 156.987 1.00 45.53 157 ASP B C 1
ATOM 2561 O O . ASP B 1 156 ? 381.384 19.175 157.451 1.00 45.82 157 ASP B O 1
ATOM 2566 N N . PHE B 1 157 ? 379.591 20.561 157.286 1.00 40.69 158 PHE B N 1
ATOM 2567 C CA . PHE B 1 157 ? 380.093 21.583 158.188 1.00 39.95 158 PHE B CA 1
ATOM 2568 C C . PHE B 1 157 ? 380.194 21.081 159.617 1.00 45.19 158 PHE B C 1
ATOM 2569 O O . PHE B 1 157 ? 381.224 21.317 160.243 1.00 45.37 158 PHE B O 1
ATOM 2577 N N . GLU B 1 158 ? 379.177 20.332 160.112 1.00 41.01 159 GLU B N 1
ATOM 2578 C CA . GLU B 1 158 ? 379.202 19.765 161.465 1.00 40.47 159 GLU B CA 1
ATOM 2579 C C . GLU B 1 158 ? 380.472 18.939 161.680 1.00 46.32 159 GLU B C 1
ATOM 2580 O O . GLU B 1 158 ? 381.162 19.142 162.683 1.00 46.51 159 GLU B O 1
ATOM 2586 N N . SER B 1 159 ? 380.783 18.032 160.721 1.00 42.75 160 SER B N 1
ATOM 2587 C CA . SER B 1 159 ? 381.955 17.165 160.771 1.00 42.82 160 SER B CA 1
ATOM 2588 C C . SER B 1 159 ? 383.239 17.988 160.798 1.00 45.87 160 SER B C 1
ATOM 2589 O O . SER B 1 159 ? 384.059 17.802 161.696 1.00 46.08 160 SER B O 1
ATOM 2592 N N . ARG B 1 160 ? 383.388 18.915 159.837 1.00 41.42 161 ARG B N 1
ATOM 2593 C CA . ARG B 1 160 ? 384.550 19.787 159.709 1.00 41.32 161 ARG B CA 1
ATOM 2594 C C . ARG B 1 160 ? 384.777 20.702 160.921 1.00 44.78 161 ARG B C 1
ATOM 2595 O O . ARG B 1 160 ? 385.917 20.812 161.383 1.00 44.64 161 ARG B O 1
ATOM 2603 N N . ILE B 1 161 ? 383.698 21.319 161.451 1.00 39.97 162 ILE B N 1
ATOM 2604 C CA . ILE B 1 161 ? 383.769 22.194 162.623 1.00 39.93 162 ILE B CA 1
ATOM 2605 C C . ILE B 1 161 ? 384.194 21.407 163.864 1.00 44.76 162 ILE B C 1
ATOM 2606 O O . ILE B 1 161 ? 385.156 21.809 164.523 1.00 45.12 162 ILE B O 1
ATOM 2611 N N . SER B 1 162 ? 383.520 20.272 164.149 1.00 41.36 163 SER B N 1
ATOM 2612 C CA . SER B 1 162 ? 383.839 19.438 165.314 1.00 40.91 163 SER B CA 1
ATOM 2613 C C . SER B 1 162 ? 385.233 18.785 165.241 1.00 43.05 163 SER B C 1
ATOM 2614 O O . SER B 1 162 ? 385.802 18.469 166.278 1.00 42.46 163 SER B O 1
ATOM 2617 N N . THR B 1 163 ? 385.784 18.619 164.033 1.00 39.08 164 THR B N 1
ATOM 2618 C CA . THR B 1 163 ? 387.147 18.111 163.836 1.00 38.71 164 THR B CA 1
ATOM 2619 C C . THR B 1 163 ? 388.129 19.214 164.287 1.00 41.50 164 THR B C 1
ATOM 2620 O O . THR B 1 163 ? 389.059 18.929 165.035 1.00 41.63 164 THR B O 1
ATOM 2624 N N . LEU B 1 164 ? 387.871 20.475 163.886 1.00 37.89 165 LEU B N 1
ATOM 2625 C CA . LEU B 1 164 ? 388.679 21.633 164.285 1.00 37.39 165 LEU B CA 1
ATOM 2626 C C . LEU B 1 164 ? 388.563 21.889 165.790 1.00 40.89 165 LEU B C 1
ATOM 2627 O O . LEU B 1 164 ? 389.563 22.155 166.440 1.00 40.02 165 LEU B O 1
ATOM 2632 N N . GLU B 1 165 ? 387.352 21.767 166.351 1.00 38.46 166 GLU B N 1
ATOM 2633 C CA . GLU B 1 165 ? 387.092 21.964 167.784 1.00 37.93 166 GLU B CA 1
ATOM 2634 C C . GLU B 1 165 ? 387.839 20.965 168.645 1.00 40.68 166 GLU B C 1
ATOM 2635 O O . GLU B 1 165 ? 388.230 21.293 169.763 1.00 41.35 166 GLU B O 1
ATOM 2641 N N . ARG B 1 166 ? 388.019 19.752 168.137 1.00 36.25 167 ARG B N 1
ATOM 2642 C CA . ARG B 1 166 ? 388.684 18.663 168.837 1.00 36.80 167 ARG B CA 1
ATOM 2643 C C . ARG B 1 166 ? 390.232 18.735 168.750 1.00 40.92 167 ARG B C 1
ATOM 2644 O O . ARG B 1 166 ? 390.912 18.374 169.712 1.00 40.80 167 ARG B O 1
ATOM 2652 N N . THR B 1 167 ? 390.773 19.166 167.591 1.00 36.30 168 THR B N 1
ATOM 2653 C CA . THR B 1 167 ? 392.203 19.137 167.319 1.00 35.26 168 THR B CA 1
ATOM 2654 C C . THR B 1 167 ? 392.969 20.471 167.332 1.00 36.95 168 THR B C 1
ATOM 2655 O O . THR B 1 167 ? 394.198 20.445 167.528 1.00 35.26 168 THR B O 1
ATOM 2659 N N . ALA B 1 168 ? 392.277 21.615 167.103 1.00 31.96 169 ALA B N 1
ATOM 2660 C CA . ALA B 1 168 ? 392.936 22.927 167.083 1.00 31.99 169 ALA B CA 1
ATOM 2661 C C . ALA B 1 168 ? 393.503 23.325 168.442 1.00 37.18 169 ALA B C 1
ATOM 2662 O O . ALA B 1 168 ? 392.880 23.052 169.475 1.00 38.42 169 ALA B O 1
ATOM 2664 N N . VAL B 1 169 ? 394.680 23.969 168.436 1.00 31.25 170 VAL B N 1
ATOM 2665 C CA . VAL B 1 169 ? 395.309 24.485 169.652 1.00 30.00 170 VAL B CA 1
ATOM 2666 C C . VAL B 1 169 ? 394.612 25.806 169.989 1.00 33.43 170 VAL B C 1
ATOM 2667 O O . VAL B 1 169 ? 394.590 26.715 169.154 1.00 32.55 170 VAL B O 1
ATOM 2671 N N . THR B 1 170 ? 394.016 25.896 171.192 1.00 30.84 171 THR B N 1
ATOM 2672 C CA . THR B 1 170 ? 393.280 27.095 171.632 1.00 30.92 171 THR B CA 1
ATOM 2673 C C . THR B 1 170 ? 393.838 27.702 172.924 1.00 34.33 171 THR B C 1
ATOM 2674 O O . THR B 1 170 ? 393.403 28.791 173.330 1.00 33.22 171 THR B O 1
ATOM 2678 N N . SER B 1 171 ? 394.791 26.988 173.576 1.00 30.57 172 SER B N 1
ATOM 2679 C CA . SER B 1 171 ? 395.501 27.442 174.776 1.00 28.95 172 SER B CA 1
ATOM 2680 C C . SER B 1 171 ? 396.915 26.845 174.839 1.00 33.48 172 SER B C 1
ATOM 2681 O O . SER B 1 171 ? 397.206 25.830 174.189 1.00 32.15 172 SER B O 1
ATOM 2684 N N . ALA B 1 172 ? 397.799 27.521 175.585 1.00 30.60 173 ALA B N 1
ATOM 2685 C CA . ALA B 1 172 ? 399.186 27.106 175.756 1.00 31.67 173 ALA B CA 1
ATOM 2686 C C . ALA B 1 172 ? 399.704 27.416 177.158 1.00 36.96 173 ALA B C 1
ATOM 2687 O O . ALA B 1 172 ? 399.330 28.428 177.735 1.00 35.84 173 ALA B O 1
ATOM 2689 N N . GLY B 1 173 ? 400.576 26.551 177.672 1.00 35.19 174 GLY B N 1
ATOM 2690 C CA . GLY B 1 173 ? 401.222 26.748 178.963 1.00 35.57 174 GLY B CA 1
ATOM 2691 C C . GLY B 1 173 ? 402.540 27.479 178.795 1.00 40.24 174 GLY B C 1
ATOM 2692 O O . GLY B 1 173 ? 403.187 27.338 177.750 1.00 38.72 174 GLY B O 1
ATOM 2693 N N . ALA B 1 174 ? 402.938 28.280 179.818 1.00 38.11 175 ALA B N 1
ATOM 2694 C CA . ALA B 1 174 ? 404.187 29.070 179.854 1.00 38.44 175 ALA B CA 1
ATOM 2695 C C . ALA B 1 174 ? 405.424 28.168 179.594 1.00 41.28 175 ALA B C 1
ATOM 2696 O O . ALA B 1 174 ? 405.398 27.010 180.012 1.00 40.52 175 ALA B O 1
ATOM 2698 N N . PRO B 1 175 ? 406.444 28.609 178.812 1.00 37.30 176 PRO B N 1
ATOM 2699 C CA . PRO B 1 175 ? 406.655 29.960 178.258 1.00 36.29 176 PRO B CA 1
ATOM 2700 C C . PRO B 1 175 ? 405.922 30.267 176.956 1.00 36.73 176 PRO B C 1
ATOM 2701 O O . PRO B 1 175 ? 406.149 31.314 176.356 1.00 36.15 176 PRO B O 1
ATOM 2705 N N . LEU B 1 176 ? 405.040 29.372 176.527 1.00 31.95 177 LEU B N 1
ATOM 2706 C CA . LEU B 1 176 ? 404.252 29.614 175.330 1.00 31.17 177 LEU B CA 1
ATOM 2707 C C . LEU B 1 176 ? 403.050 30.497 175.716 1.00 35.87 177 LEU B C 1
ATOM 2708 O O . LEU B 1 176 ? 402.425 30.298 176.763 1.00 35.35 177 LEU B O 1
ATOM 2713 N N . SER B 1 177 ? 402.761 31.491 174.894 1.00 32.32 178 SER B N 1
ATOM 2714 C CA . SER B 1 177 ? 401.615 32.357 175.128 1.00 32.36 178 SER B CA 1
ATOM 2715 C C . SER B 1 177 ? 400.979 32.738 173.806 1.00 36.02 178 SER B C 1
ATOM 2716 O O . SER B 1 177 ? 401.686 32.886 172.801 1.00 34.66 178 SER B O 1
ATOM 2719 N N . ILE B 1 178 ? 399.638 32.824 173.807 1.00 32.63 179 ILE B N 1
ATOM 2720 C CA . ILE B 1 178 ? 398.836 33.165 172.640 1.00 32.49 179 ILE B CA 1
ATOM 2721 C C . ILE B 1 178 ? 398.195 34.535 172.839 1.00 38.82 179 ILE B C 1
ATOM 2722 O O . ILE B 1 178 ? 397.630 34.818 173.900 1.00 38.44 179 ILE B O 1
ATOM 2727 N N . ARG B 1 179 ? 398.281 35.370 171.802 1.00 37.23 180 ARG B N 1
ATOM 2728 C CA . ARG B 1 179 ? 397.665 36.695 171.734 1.00 37.53 180 ARG B CA 1
ATOM 2729 C C . ARG B 1 179 ? 397.228 36.879 170.291 1.00 39.04 180 ARG B C 1
ATOM 2730 O O . ARG B 1 179 ? 398.068 36.780 169.394 1.00 38.09 180 ARG B O 1
ATOM 2738 N N . ASN B 1 180 ? 395.903 37.082 170.065 1.00 36.18 181 ASN B N 1
ATOM 2739 C CA . ASN B 1 180 ? 395.283 37.297 168.745 1.00 35.80 181 ASN B CA 1
ATOM 2740 C C . ASN B 1 180 ? 395.691 36.224 167.720 1.00 39.36 181 ASN B C 1
ATOM 2741 O O . ASN B 1 180 ? 396.262 36.546 166.660 1.00 37.77 181 ASN B O 1
ATOM 2746 N N . ASN B 1 181 ? 395.454 34.926 168.092 1.00 35.57 182 ASN B N 1
ATOM 2747 C CA . ASN B 1 181 ? 395.749 33.726 167.289 1.00 35.43 182 ASN B CA 1
ATOM 2748 C C . ASN B 1 181 ? 397.230 33.479 167.003 1.00 39.44 182 ASN B C 1
ATOM 2749 O O . ASN B 1 181 ? 397.553 32.611 166.183 1.00 39.87 182 ASN B O 1
ATOM 2754 N N . ARG B 1 182 ? 398.126 34.235 167.658 1.00 34.94 183 ARG B N 1
ATOM 2755 C CA . ARG B 1 182 ? 399.558 34.126 167.432 1.00 34.08 183 ARG B CA 1
ATOM 2756 C C . ARG B 1 182 ? 400.256 33.590 168.663 1.00 35.50 183 ARG B C 1
ATOM 2757 O O . ARG B 1 182 ? 400.084 34.120 169.758 1.00 35.10 183 ARG B O 1
ATOM 2765 N N . MET B 1 183 ? 401.055 32.540 168.476 1.00 30.23 184 MET B N 1
ATOM 2766 C CA . MET B 1 183 ? 401.818 31.970 169.575 1.00 28.77 184 MET B CA 1
ATOM 2767 C C . MET B 1 183 ? 403.269 32.476 169.593 1.00 32.54 184 MET B C 1
ATOM 2768 O O . MET B 1 183 ? 403.976 32.417 168.585 1.00 31.14 184 MET B O 1
ATOM 2773 N N . THR B 1 184 ? 403.696 32.963 170.748 1.00 29.13 185 THR B N 1
ATOM 2774 C CA . THR B 1 184 ? 405.073 33.408 170.959 1.00 29.10 185 THR B CA 1
ATOM 2775 C C . THR B 1 184 ? 405.662 32.653 172.150 1.00 34.51 185 THR B C 1
ATOM 2776 O O . THR B 1 184 ? 404.928 32.029 172.938 1.00 34.36 185 THR B O 1
ATOM 2780 N N . MET B 1 185 ? 406.988 32.709 172.275 1.00 31.16 186 MET B N 1
ATOM 2781 C CA . MET B 1 185 ? 407.697 32.078 173.374 1.00 31.05 186 MET B CA 1
ATOM 2782 C C . MET B 1 185 ? 408.551 33.141 174.106 1.00 32.72 186 MET B C 1
ATOM 2783 O O . MET B 1 185 ? 409.438 33.745 173.502 1.00 33.42 186 MET B O 1
ATOM 2788 N N . GLY B 1 186 ? 408.250 33.365 175.380 1.00 27.33 187 GLY B N 1
ATOM 2789 C CA . GLY B 1 186 ? 408.981 34.304 176.230 1.00 26.43 187 GLY B CA 1
ATOM 2790 C C . GLY B 1 186 ? 410.338 33.755 176.636 1.00 29.84 187 GLY B C 1
ATOM 2791 O O . GLY B 1 186 ? 410.430 32.620 177.103 1.00 28.21 187 GLY B O 1
ATOM 2792 N N . LEU B 1 187 ? 411.406 34.546 176.453 1.00 26.60 188 LEU B N 1
ATOM 2793 C CA . LEU B 1 187 ? 412.761 34.089 176.760 1.00 25.67 188 LEU B CA 1
ATOM 2794 C C . LEU B 1 187 ? 413.461 34.982 177.775 1.00 30.87 188 LEU B C 1
ATOM 2795 O O . LEU B 1 187 ? 413.452 36.197 177.631 1.00 33.29 188 LEU B O 1
ATOM 2800 N N . ASN B 1 188 ? 414.108 34.390 178.769 1.00 25.97 189 ASN B N 1
ATOM 2801 C CA . ASN B 1 188 ? 414.906 35.149 179.729 1.00 24.67 189 ASN B CA 1
ATOM 2802 C C . ASN B 1 1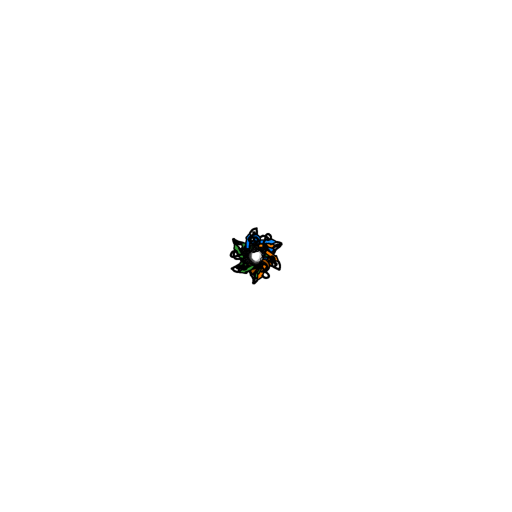88 ? 416.307 35.328 179.157 1.00 27.07 189 ASN B C 1
ATOM 2803 O O . ASN B 1 188 ? 416.671 34.628 178.204 1.00 25.92 189 ASN B O 1
ATOM 2808 N N . ASP B 1 189 ? 417.108 36.261 179.739 1.00 23.60 190 ASP B N 1
ATOM 2809 C CA . ASP B 1 189 ? 418.509 36.469 179.356 1.00 22.04 190 ASP B CA 1
ATOM 2810 C C . ASP B 1 189 ? 419.229 35.110 179.480 1.00 27.32 190 ASP B C 1
ATOM 2811 O O . ASP B 1 189 ? 419.024 34.374 180.453 1.00 25.57 190 ASP B O 1
ATOM 2816 N N . GLY B 1 190 ? 420.009 34.776 178.461 1.00 24.54 191 GLY B N 1
ATOM 2817 C CA . GLY B 1 190 ? 420.686 33.492 178.368 1.00 24.66 191 GLY B CA 1
ATOM 2818 C C . GLY B 1 190 ? 420.131 32.684 177.212 1.00 26.15 191 GLY B C 1
ATOM 2819 O O . GLY B 1 190 ? 420.820 31.819 176.684 1.00 25.49 191 GLY B O 1
ATOM 2820 N N . LEU B 1 191 ? 418.868 32.952 176.839 1.00 22.29 192 LEU B N 1
ATOM 2821 C CA . LEU B 1 191 ? 418.202 32.337 175.695 1.00 24.24 192 LEU B CA 1
ATOM 2822 C C . LEU B 1 191 ? 417.827 33.394 174.666 1.00 27.29 192 LEU B C 1
ATOM 2823 O O . LEU B 1 191 ? 417.305 34.448 175.015 1.00 25.66 192 LEU B O 1
ATOM 2828 N N . THR B 1 192 ? 418.195 33.149 173.419 1.00 24.80 193 THR B N 1
ATOM 2829 C CA . THR B 1 192 ? 417.923 34.085 172.332 1.00 25.60 193 THR B CA 1
ATOM 2830 C C . THR B 1 192 ? 417.636 33.340 171.017 1.00 32.69 193 THR B C 1
ATOM 2831 O O . THR B 1 192 ? 417.372 32.136 171.023 1.00 31.22 193 THR B O 1
ATOM 2835 N N . LEU B 1 193 ? 417.732 34.062 169.896 1.00 34.14 194 LEU B N 1
ATOM 2836 C CA . LEU B 1 193 ? 417.515 33.565 168.542 1.00 34.70 194 LEU B CA 1
ATOM 2837 C C . LEU B 1 193 ? 418.729 33.770 167.649 1.00 41.47 194 LEU B C 1
ATOM 2838 O O . LEU B 1 193 ? 419.309 34.853 167.645 1.00 41.21 194 LEU B O 1
ATOM 2843 N N . SER B 1 194 ? 419.111 32.717 166.905 1.00 39.25 195 SER B N 1
ATOM 2844 C CA . SER B 1 194 ? 420.146 32.741 165.875 1.00 38.86 195 SER B CA 1
ATOM 2845 C C . SER B 1 194 ? 419.365 32.330 164.620 1.00 40.46 195 SER B C 1
ATOM 2846 O O . SER B 1 194 ? 419.125 31.144 164.394 1.00 38.59 195 SER B O 1
ATOM 2849 N N . GLY B 1 195 ? 418.871 33.337 163.898 1.00 36.33 196 GLY B N 1
ATOM 2850 C CA . GLY B 1 195 ? 418.026 33.160 162.725 1.00 34.62 196 GLY B CA 1
ATOM 2851 C C . GLY B 1 195 ? 416.631 32.887 163.225 1.00 36.96 196 GLY B C 1
ATOM 2852 O O . GLY B 1 195 ? 416.055 33.719 163.930 1.00 36.04 196 GLY B O 1
ATOM 2853 N N . ASN B 1 196 ? 416.107 31.688 162.934 1.00 32.54 197 ASN B N 1
ATOM 2854 C CA . ASN B 1 196 ? 414.808 31.294 163.461 1.00 32.04 197 ASN B CA 1
ATOM 2855 C C . ASN B 1 196 ? 414.952 30.283 164.595 1.00 34.64 197 ASN B C 1
ATOM 2856 O O . ASN B 1 196 ? 413.941 29.827 165.120 1.00 34.00 197 ASN B O 1
ATOM 2861 N N . ASN B 1 197 ? 416.203 29.948 164.979 1.00 30.66 198 ASN B N 1
ATOM 2862 C CA . ASN B 1 197 ? 416.501 28.928 165.987 1.00 30.90 198 ASN B CA 1
ATOM 2863 C C . ASN B 1 197 ? 416.736 29.417 167.390 1.00 34.29 198 ASN B C 1
ATOM 2864 O O . ASN B 1 197 ? 417.369 30.454 167.585 1.00 34.30 198 ASN B O 1
ATOM 2869 N N . LEU B 1 198 ? 416.276 28.627 168.376 1.00 29.18 199 LEU B N 1
ATOM 2870 C CA . LEU B 1 198 ? 416.512 28.931 169.780 1.00 27.12 199 LEU B CA 1
ATOM 2871 C C . LEU B 1 198 ? 417.994 28.704 170.055 1.00 29.52 199 LEU B C 1
ATOM 2872 O O . LEU B 1 198 ? 418.540 27.665 169.683 1.00 29.28 199 LEU B O 1
ATOM 2877 N N . ALA B 1 199 ? 418.651 29.718 170.634 1.00 25.07 200 ALA B N 1
ATOM 2878 C CA . ALA B 1 199 ? 420.085 29.728 170.931 1.00 23.91 200 ALA B CA 1
ATOM 2879 C C . ALA B 1 199 ? 420.390 30.078 172.384 1.00 24.45 200 ALA B C 1
ATOM 2880 O O . ALA B 1 199 ? 419.585 30.716 173.050 1.00 24.16 200 ALA B O 1
ATOM 2882 N N . ILE B 1 200 ? 421.577 29.700 172.851 1.00 22.07 201 ILE B N 1
ATOM 2883 C CA . ILE B 1 200 ? 422.072 30.080 174.172 1.00 22.23 201 ILE B CA 1
ATOM 2884 C C . ILE B 1 200 ? 422.905 31.355 173.942 1.00 26.55 201 ILE B C 1
ATOM 2885 O O . ILE B 1 200 ? 423.704 31.394 173.006 1.00 24.90 201 ILE B O 1
ATOM 2890 N N . ARG B 1 201 ? 422.696 32.391 174.776 1.00 24.45 202 ARG B N 1
ATOM 2891 C CA . ARG B 1 201 ? 423.421 33.658 174.719 1.00 23.55 202 ARG B CA 1
ATOM 2892 C C . ARG B 1 201 ? 424.548 33.656 175.707 1.00 25.38 202 ARG B C 1
ATOM 2893 O O . ARG B 1 201 ? 424.321 33.516 176.914 1.00 23.43 202 ARG B O 1
ATOM 2901 N N . LEU B 1 202 ? 425.771 33.864 175.194 1.00 22.58 203 LEU B N 1
ATOM 2902 C CA . LEU B 1 202 ? 426.997 33.893 175.979 1.00 21.40 203 LEU B CA 1
ATOM 2903 C C . LEU B 1 202 ? 427.694 35.246 175.799 1.00 24.34 203 LEU B C 1
ATOM 2904 O O . LEU B 1 202 ? 428.644 35.330 175.012 1.00 22.03 203 LEU B O 1
ATOM 2909 N N . PRO B 1 203 ? 427.301 36.296 176.582 1.00 21.61 204 PRO B N 1
ATOM 2910 C CA . PRO B 1 203 ? 427.933 37.619 176.412 1.00 19.97 204 PRO B CA 1
ATOM 2911 C C . PRO B 1 203 ? 429.401 37.666 176.790 1.00 25.84 204 PRO B C 1
ATOM 2912 O O . PRO B 1 203 ? 429.843 37.006 177.745 1.00 25.41 204 PRO B O 1
ATOM 2916 N N . GLY B 1 204 ? 430.158 38.410 175.987 1.00 23.56 205 GLY B N 1
ATOM 2917 C CA . GLY B 1 204 ? 431.584 38.607 176.200 1.00 23.53 205 GLY B CA 1
ATOM 2918 C C . GLY B 1 204 ? 432.396 37.341 176.015 1.00 29.51 205 GLY B C 1
ATOM 2919 O O . GLY B 1 204 ? 431.964 36.408 175.337 1.00 30.58 205 GLY B O 1
ATOM 2920 N N . ASN B 1 205 ? 433.566 37.312 176.632 1.00 26.66 206 ASN B N 1
ATOM 2921 C CA . ASN B 1 205 ? 434.484 36.196 176.618 1.00 26.56 206 ASN B CA 1
ATOM 2922 C C . ASN B 1 205 ? 434.735 35.718 178.056 1.00 29.16 206 ASN B C 1
ATOM 2923 O O . ASN B 1 205 ? 435.601 36.263 178.754 1.00 28.23 206 ASN B O 1
ATOM 2928 N N . THR B 1 206 ? 433.944 34.720 178.516 1.00 25.25 207 THR B N 1
ATOM 2929 C CA . THR B 1 206 ? 434.104 34.204 179.891 1.00 24.68 207 THR B CA 1
ATOM 2930 C C . THR B 1 206 ? 434.636 32.766 179.966 1.00 28.42 207 THR B C 1
ATOM 2931 O O . THR B 1 206 ? 434.750 32.211 181.071 1.00 26.79 207 THR B O 1
ATOM 2935 N N . GLY B 1 207 ? 434.979 32.181 178.810 1.00 23.65 208 GLY B N 1
ATOM 2936 C CA . GLY B 1 207 ? 435.433 30.797 178.753 1.00 22.17 208 GLY B CA 1
ATOM 2937 C C . GLY B 1 207 ? 434.359 29.864 178.226 1.00 25.68 208 GLY B C 1
ATOM 2938 O O . GLY B 1 207 ? 434.619 28.682 178.000 1.00 26.64 208 GLY B O 1
ATOM 2939 N N . LEU B 1 208 ? 433.136 30.383 178.038 1.00 22.35 209 LEU B N 1
ATOM 2940 C CA . LEU B 1 208 ? 432.002 29.625 177.474 1.00 21.60 209 LEU B CA 1
ATOM 2941 C C . LEU B 1 208 ? 431.883 29.908 175.991 1.00 26.83 209 LEU B C 1
ATOM 2942 O O . LEU B 1 208 ? 432.046 31.056 175.527 1.00 25.48 209 LEU B O 1
ATOM 2947 N N . ASN B 1 209 ? 431.628 28.849 175.235 1.00 24.05 210 ASN B N 1
ATOM 2948 C CA . ASN B 1 209 ? 431.477 28.983 173.800 1.00 22.54 210 ASN B CA 1
ATOM 2949 C C . ASN B 1 209 ? 430.602 27.891 173.214 1.00 24.58 210 ASN B C 1
ATOM 2950 O O . ASN B 1 209 ? 430.553 26.779 173.739 1.00 23.86 210 ASN B O 1
ATOM 2955 N N . ILE B 1 210 ? 429.905 28.212 172.129 1.00 23.02 211 ILE B N 1
ATOM 2956 C CA . ILE B 1 210 ? 429.119 27.244 171.369 1.00 22.56 211 ILE B CA 1
ATOM 2957 C C . ILE B 1 210 ? 430.120 26.717 170.318 1.00 26.83 211 ILE B C 1
ATOM 2958 O O . ILE B 1 210 ? 430.534 27.460 169.432 1.00 26.33 211 ILE B O 1
ATOM 2963 N N . GLN B 1 211 ? 430.597 25.475 170.505 1.00 23.42 212 GLN B N 1
ATOM 2964 C CA . GLN B 1 211 ? 431.605 24.826 169.651 1.00 22.26 212 GLN B CA 1
ATOM 2965 C C . GLN B 1 211 ? 431.433 23.319 169.760 1.00 27.06 212 GLN B C 1
ATOM 2966 O O . GLN B 1 211 ? 430.855 22.841 170.750 1.00 24.51 212 GLN B O 1
ATOM 2972 N N . ASN B 1 212 ? 431.865 22.572 168.704 1.00 23.07 213 ASN B N 1
ATOM 2973 C CA . ASN B 1 212 ? 431.732 21.113 168.652 1.00 22.08 213 ASN B CA 1
ATOM 2974 C C . ASN B 1 212 ? 430.284 20.630 168.886 1.00 24.76 213 ASN B C 1
ATOM 2975 O O . ASN B 1 212 ? 430.082 19.596 169.521 1.00 25.24 213 ASN B O 1
ATOM 2980 N N . GLY B 1 213 ? 429.306 21.388 168.378 1.00 22.20 214 GLY B N 1
ATOM 2981 C CA . GLY B 1 213 ? 427.878 21.070 168.474 1.00 22.99 214 GLY B CA 1
ATOM 2982 C C . GLY B 1 213 ? 427.076 21.586 169.668 1.00 26.27 214 GLY B C 1
ATOM 2983 O O . GLY B 1 213 ? 425.869 21.393 169.718 1.00 26.21 214 GLY B O 1
ATOM 2984 N N . GLY B 1 214 ? 427.718 22.228 170.629 1.00 23.16 215 GLY B N 1
ATOM 2985 C CA . GLY B 1 214 ? 427.008 22.765 171.784 1.00 22.79 215 GLY B CA 1
ATOM 2986 C C . GLY B 1 214 ? 427.845 23.571 172.757 1.00 24.33 215 GLY B C 1
ATOM 2987 O O . GLY B 1 214 ? 428.926 24.056 172.412 1.00 22.25 215 GLY B O 1
ATOM 2988 N N . LEU B 1 215 ? 427.351 23.685 174.000 1.00 20.95 216 LEU B N 1
ATOM 2989 C CA . LEU B 1 215 ? 428.025 24.447 175.051 1.00 20.32 216 LEU B CA 1
ATOM 2990 C C . LEU B 1 215 ? 429.218 23.729 175.657 1.00 22.77 216 LEU B C 1
ATOM 2991 O O . LEU B 1 215 ? 429.076 22.661 176.256 1.00 21.86 216 LEU B O 1
ATOM 2996 N N . GLN B 1 216 ? 430.402 24.370 175.549 1.00 19.36 217 GLN B N 1
ATOM 2997 C CA . GLN B 1 216 ? 431.643 23.896 176.113 1.00 18.64 217 GLN B CA 1
ATOM 2998 C C . GLN B 1 216 ? 432.349 24.990 176.896 1.00 24.47 217 GLN B C 1
ATOM 2999 O O . GLN B 1 216 ? 432.190 26.186 176.628 1.00 24.31 217 GLN B O 1
ATOM 3005 N N . PHE B 1 217 ? 433.148 24.556 177.865 1.00 21.09 218 PHE B N 1
ATOM 3006 C CA . PHE B 1 217 ? 433.991 25.417 178.661 1.00 21.19 218 PHE B CA 1
ATOM 3007 C C . PHE B 1 217 ? 435.382 25.285 178.067 1.00 24.52 218 PHE B C 1
ATOM 3008 O O . PHE B 1 217 ? 435.784 24.192 177.691 1.00 21.34 218 PHE B O 1
ATOM 3016 N N . ARG B 1 218 ? 436.094 26.408 177.958 1.00 23.46 219 ARG B N 1
ATOM 3017 C CA . ARG B 1 218 ? 437.432 26.483 177.378 1.00 23.15 219 ARG B CA 1
ATOM 3018 C C . ARG B 1 218 ? 438.440 26.857 178.434 1.00 27.58 219 ARG B C 1
ATOM 3019 O O . ARG B 1 218 ? 438.176 27.688 179.317 1.00 26.64 219 ARG B O 1
ATOM 3027 N N . PHE B 1 219 ? 439.614 26.262 178.333 1.00 24.48 220 PHE B N 1
ATOM 3028 C CA . PHE B 1 219 ? 440.687 26.522 179.285 1.00 25.36 220 PHE B CA 1
ATOM 3029 C C . PHE B 1 219 ? 442.026 26.404 178.582 1.00 30.39 220 PHE B C 1
ATOM 3030 O O . PHE B 1 219 ? 442.119 25.785 177.521 1.00 29.98 220 PHE B O 1
ATOM 3038 N N . ASN B 1 220 ? 443.071 26.958 179.206 1.00 29.51 221 ASN B N 1
ATOM 3039 C CA . ASN B 1 220 ? 444.447 26.857 178.739 1.00 29.44 221 ASN B CA 1
ATOM 3040 C C . ASN B 1 220 ? 444.873 25.401 178.983 1.00 32.72 221 ASN B C 1
ATOM 3041 O O . ASN B 1 220 ? 444.925 24.961 180.136 1.00 31.36 221 ASN B O 1
ATOM 3046 N N . THR B 1 221 ? 445.133 24.647 177.887 1.00 30.93 222 THR B N 1
ATOM 3047 C CA . THR B 1 221 ? 445.494 23.216 177.923 1.00 31.21 222 THR B CA 1
ATOM 3048 C C . THR B 1 221 ? 446.874 22.884 178.536 1.00 38.32 222 THR B C 1
ATOM 3049 O O . THR B 1 221 ? 447.139 21.725 178.867 1.00 36.87 222 THR B O 1
ATOM 3053 N N . ASP B 1 222 ? 447.728 23.907 178.725 1.00 37.83 223 ASP B N 1
ATOM 3054 C CA . ASP B 1 222 ? 449.032 23.756 179.374 1.00 38.41 223 ASP B CA 1
ATOM 3055 C C . ASP B 1 222 ? 448.939 23.903 180.900 1.00 40.04 223 ASP B C 1
ATOM 3056 O O . ASP B 1 222 ? 449.849 23.481 181.609 1.00 40.92 223 ASP B O 1
ATOM 3061 N N . GLN B 1 223 ? 447.842 24.496 181.413 1.00 33.82 224 GLN B N 1
ATOM 3062 C CA . GLN B 1 223 ? 447.679 24.731 182.859 1.00 31.93 224 GLN B CA 1
ATOM 3063 C C . GLN B 1 223 ? 446.548 23.926 183.445 1.00 33.11 224 GLN B C 1
ATOM 3064 O O . GLN B 1 223 ? 446.547 23.648 184.644 1.00 33.50 224 GLN B O 1
ATOM 3070 N N . PHE B 1 224 ? 445.543 23.617 182.616 1.00 28.31 225 PHE B N 1
ATOM 3071 C CA . PHE B 1 224 ? 444.357 22.888 183.049 1.00 27.80 225 PHE B CA 1
ATOM 3072 C C . PHE B 1 224 ? 444.104 21.631 182.209 1.00 32.20 225 PHE B C 1
ATOM 3073 O O . PHE B 1 224 ? 444.536 21.525 181.055 1.00 30.54 225 PHE B O 1
ATOM 3081 N N . GLN B 1 225 ? 443.375 20.698 182.808 1.00 29.93 226 GLN B N 1
ATOM 3082 C CA . GLN B 1 225 ? 442.933 19.465 182.174 1.00 29.68 226 GLN B CA 1
ATOM 3083 C C . GLN B 1 225 ? 441.619 19.052 182.805 1.00 32.17 226 GLN B C 1
ATOM 3084 O O . GLN B 1 225 ? 441.260 19.556 183.874 1.00 30.07 226 GLN B O 1
ATOM 3090 N N . ILE B 1 226 ? 440.913 18.130 182.148 1.00 29.63 227 ILE B N 1
ATOM 3091 C CA . ILE B 1 226 ? 439.639 17.581 182.631 1.00 28.94 227 ILE B CA 1
ATOM 3092 C C . ILE B 1 226 ? 439.869 16.126 183.031 1.00 34.58 227 ILE B C 1
ATOM 3093 O O . ILE B 1 226 ? 440.409 15.343 182.252 1.00 36.37 227 ILE B O 1
ATOM 3098 N N . VAL B 1 227 ? 439.512 15.778 184.250 1.00 31.09 228 VAL B N 1
ATOM 3099 C CA . VAL B 1 227 ? 439.633 14.411 184.735 1.00 31.93 228 VAL B CA 1
ATOM 3100 C C . VAL B 1 227 ? 438.329 14.135 185.448 1.00 32.06 228 VAL B C 1
ATOM 3101 O O . VAL B 1 227 ? 437.962 14.889 186.361 1.00 30.38 228 VAL B O 1
ATOM 3105 N N . ASN B 1 228 ? 437.588 13.115 184.965 1.00 27.86 229 ASN B N 1
ATOM 3106 C CA . ASN B 1 228 ? 436.236 12.727 185.407 1.00 28.07 229 ASN B CA 1
ATOM 3107 C C . ASN B 1 228 ? 435.289 13.921 185.306 1.00 30.48 229 ASN B C 1
ATOM 3108 O O . ASN B 1 228 ? 434.516 14.180 186.218 1.00 30.17 229 ASN B O 1
ATOM 3113 N N . ASN B 1 229 ? 435.402 14.682 184.211 1.00 27.21 230 ASN B N 1
ATOM 3114 C CA . ASN B 1 229 ? 434.601 15.876 183.943 1.00 26.75 230 ASN B CA 1
ATOM 3115 C C . ASN B 1 229 ? 434.754 16.988 185.014 1.00 28.95 230 ASN B C 1
ATOM 3116 O O . ASN B 1 229 ? 433.816 17.736 185.282 1.00 28.49 230 ASN B O 1
ATOM 3121 N N . ASN B 1 230 ? 435.940 17.078 185.624 1.00 25.47 231 ASN B N 1
ATOM 3122 C CA . ASN B 1 230 ? 436.229 18.085 186.650 1.00 25.50 231 ASN B CA 1
ATOM 3123 C C . ASN B 1 230 ? 437.432 18.915 186.230 1.00 30.75 231 ASN B C 1
ATOM 3124 O O . ASN B 1 230 ? 438.465 18.341 185.852 1.00 31.08 231 ASN B O 1
ATOM 3129 N N . LEU B 1 231 ? 437.319 20.261 186.332 1.00 26.95 232 LEU B N 1
ATOM 3130 C CA . LEU B 1 231 ? 438.446 21.145 186.059 1.00 26.39 232 LEU B CA 1
ATOM 3131 C C . LEU B 1 231 ? 439.546 20.834 187.077 1.00 28.49 232 LEU B C 1
ATOM 3132 O O . LEU B 1 231 ? 439.275 20.727 188.275 1.00 26.71 232 LEU B O 1
ATOM 3137 N N . THR B 1 232 ? 440.761 20.619 186.574 1.00 26.47 233 THR B N 1
ATOM 3138 C CA . THR B 1 232 ? 441.927 20.215 187.361 1.00 27.44 233 THR B CA 1
ATOM 3139 C C . THR B 1 232 ? 443.141 20.992 186.937 1.00 35.45 233 THR B C 1
ATOM 3140 O O . THR B 1 232 ? 443.330 21.240 185.752 1.00 35.68 233 THR B O 1
ATOM 3144 N N . LEU B 1 233 ? 443.998 21.327 187.895 1.00 36.66 234 LEU B N 1
ATOM 3145 C CA . LEU B 1 233 ? 445.262 21.988 187.599 1.00 39.19 234 LEU B CA 1
ATOM 3146 C C . LEU B 1 233 ? 446.263 20.946 187.096 1.00 44.31 234 LEU B C 1
ATOM 3147 O O . LEU B 1 233 ? 446.399 19.890 187.718 1.00 43.74 234 LEU B O 1
ATOM 3152 N N . LYS B 1 234 ? 446.947 21.222 185.975 1.00 43.03 235 LYS B N 1
ATOM 3153 C CA . LYS B 1 234 ? 447.985 20.305 185.481 1.00 44.81 235 LYS B CA 1
ATOM 3154 C C . LYS B 1 234 ? 449.183 20.339 186.458 1.00 54.51 235 LYS B C 1
ATOM 3155 O O . LYS B 1 234 ? 449.518 21.414 186.964 1.00 53.51 235 LYS B O 1
ATOM 3161 N N . THR B 1 235 ? 449.800 19.168 186.745 1.00 56.76 236 THR B N 1
ATOM 3162 C CA . THR B 1 235 ? 450.946 19.035 187.676 1.00 58.69 236 THR B CA 1
ATOM 3163 C C . THR B 1 235 ? 452.136 19.945 187.326 1.00 66.53 236 THR B C 1
ATOM 3164 O O . THR B 1 235 ? 452.804 20.460 188.227 1.00 66.69 236 THR B O 1
ATOM 3168 N N . THR B 1 236 ? 452.354 20.177 186.018 1.00 65.20 237 THR B N 1
ATOM 3169 C CA . THR B 1 236 ? 453.429 21.005 185.459 1.00 66.10 237 THR B CA 1
ATOM 3170 C C . THR B 1 236 ? 453.386 22.504 185.834 1.00 73.38 237 THR B C 1
ATOM 3171 O O . THR B 1 236 ? 454.384 23.204 185.631 1.00 73.61 237 THR B O 1
ATOM 3175 N N . VAL B 1 237 ? 452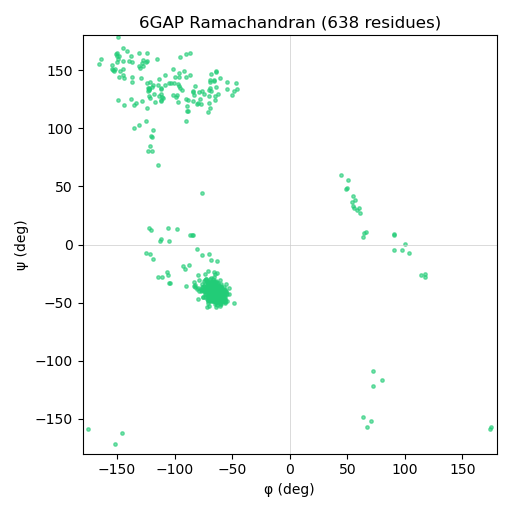.249 22.993 186.375 1.00 71.38 238 VAL B N 1
ATOM 3176 C CA . VAL B 1 237 ? 452.072 24.390 186.782 1.00 71.91 238 VAL B CA 1
ATOM 3177 C C . VAL B 1 237 ? 452.969 24.774 187.966 1.00 77.43 238 VAL B C 1
ATOM 3178 O O . VAL B 1 237 ? 453.439 25.910 188.021 1.00 76.56 238 VAL B O 1
ATOM 3180 N N . PHE B 1 238 ? 453.212 23.822 188.899 1.00 75.64 239 PHE B N 1
ATOM 3181 C CA . PHE B 1 238 ? 454.019 24.017 190.113 1.00 75.89 239 PHE B CA 1
ATOM 3182 C C . PHE B 1 238 ? 455.545 23.882 189.938 1.00 80.55 239 PHE B C 1
ATOM 3183 O O . PHE B 1 238 ? 456.278 24.614 190.606 1.00 80.59 239 PHE B O 1
ATOM 3185 N N . ASP B 1 239 ? 456.014 22.953 189.055 1.00 76.84 240 ASP B N 1
ATOM 3186 C CA . ASP B 1 239 ? 457.427 22.651 188.746 1.00 96.30 240 ASP B CA 1
ATOM 3187 C C . ASP B 1 239 ? 458.421 23.803 189.018 1.00 116.08 240 ASP B C 1
ATOM 3188 O O . ASP B 1 239 ? 459.222 24.190 188.168 1.00 76.71 240 ASP B O 1
ATOM 3193 N N . GLY C 1 26 ? 205.364 18.364 82.263 1.00 76.41 27 GLY C N 1
ATOM 3194 C CA . GLY C 1 26 ? 206.000 19.056 81.150 1.00 76.15 27 GLY C CA 1
ATOM 3195 C C . GLY C 1 26 ? 207.050 20.047 81.607 1.00 79.60 27 GLY C C 1
ATOM 3196 O O . GLY C 1 26 ? 207.950 19.683 82.375 1.00 79.43 27 GLY C O 1
ATOM 3197 N N . LEU C 1 27 ? 206.933 21.314 81.145 1.00 74.97 28 LEU C N 1
ATOM 3198 C CA . LEU C 1 27 ? 207.854 22.396 81.503 1.00 74.41 28 LEU C CA 1
ATOM 3199 C C . LEU C 1 27 ? 207.914 22.649 83.004 1.00 76.69 28 LEU C C 1
ATOM 3200 O O . LEU C 1 27 ? 209.008 22.878 83.512 1.00 76.48 28 LEU C O 1
ATOM 3205 N N . GLU C 1 28 ? 206.766 22.557 83.723 1.00 71.44 29 GLU C N 1
ATOM 3206 C CA . GLU C 1 28 ? 206.714 22.746 85.178 1.00 70.62 29 GLU C CA 1
ATOM 3207 C C . GLU C 1 28 ? 207.696 21.808 85.890 0.86 72.69 29 GLU C C 1
ATOM 3208 O O . GLU C 1 28 ? 208.390 22.260 86.797 0.93 72.12 29 GLU C O 1
ATOM 3214 N N . SER C 1 29 ? 207.774 20.526 85.460 1.00 67.54 30 SER C N 1
ATOM 3215 C CA . SER C 1 29 ? 208.688 19.532 86.032 1.00 66.08 30 SER C CA 1
ATOM 3216 C C . SER C 1 29 ? 210.158 19.839 85.653 1.00 66.38 30 SER C C 1
ATOM 3217 O O . SER C 1 29 ? 211.038 19.702 86.508 1.00 65.56 30 SER C O 1
ATOM 3220 N N . ARG C 1 30 ? 210.402 20.269 84.383 1.00 60.14 31 ARG C N 1
ATOM 3221 C CA . ARG C 1 30 ? 211.716 20.656 83.843 1.00 58.55 31 ARG C CA 1
ATOM 3222 C C . ARG C 1 30 ? 212.264 21.892 84.580 1.00 61.65 31 ARG C C 1
ATOM 3223 O O . ARG C 1 30 ? 213.417 21.882 85.011 1.00 60.92 31 ARG C O 1
ATOM 3231 N N . VAL C 1 31 ? 211.420 22.940 84.736 1.00 57.22 32 VAL C N 1
ATOM 3232 C CA . VAL C 1 31 ? 211.731 24.172 85.458 1.00 56.63 32 VAL C CA 1
ATOM 3233 C C . VAL C 1 31 ? 211.976 23.826 86.933 1.00 62.41 32 VAL C C 1
ATOM 3234 O O . VAL C 1 31 ? 212.957 24.312 87.506 1.00 63.25 32 VAL C O 1
ATOM 3238 N N . SER C 1 32 ? 211.130 22.935 87.518 1.00 57.85 33 SER C N 1
ATOM 3239 C CA . SER C 1 32 ? 211.246 22.478 88.909 1.00 57.16 33 SER C CA 1
ATOM 3240 C C . SER C 1 32 ? 212.582 21.770 89.138 1.00 59.07 33 SER C C 1
ATOM 3241 O O . SER C 1 32 ? 213.207 21.985 90.178 1.00 59.33 33 SER C O 1
ATOM 3244 N N . ALA C 1 33 ? 213.022 20.949 88.155 1.00 53.04 34 ALA C N 1
ATOM 3245 C CA . ALA C 1 33 ? 214.293 20.231 88.180 1.00 51.86 34 ALA C CA 1
ATOM 3246 C C . ALA C 1 33 ? 215.433 21.249 88.146 1.00 54.07 34 ALA C C 1
ATOM 3247 O O . ALA C 1 33 ? 216.344 21.168 88.974 1.00 52.79 34 ALA C O 1
ATOM 3249 N N . LEU C 1 34 ? 215.338 22.235 87.220 1.00 50.02 35 LEU C N 1
ATOM 3250 C CA . LEU C 1 34 ? 216.296 23.329 87.052 1.00 49.80 35 LEU C CA 1
ATOM 3251 C C . LEU C 1 34 ? 216.442 24.136 88.341 1.00 54.10 35 LEU C C 1
ATOM 3252 O O . LEU C 1 34 ? 217.577 24.416 88.746 1.00 53.75 35 LEU C O 1
ATOM 3257 N N . GLU C 1 35 ? 215.303 24.419 89.022 1.00 49.76 36 GLU C N 1
ATOM 3258 C CA . GLU C 1 35 ? 215.249 25.143 90.301 1.00 49.23 36 GLU C CA 1
ATOM 3259 C C . GLU C 1 35 ? 215.961 24.381 91.408 1.00 52.40 36 GLU C C 1
ATOM 3260 O O . GLU C 1 35 ? 216.616 25.007 92.245 1.00 52.79 36 GLU C O 1
ATOM 3266 N N . LYS C 1 36 ? 215.807 23.033 91.431 1.00 46.91 37 LYS C N 1
ATOM 3267 C CA . LYS C 1 36 ? 216.419 22.155 92.432 1.00 45.37 37 LYS C CA 1
ATOM 3268 C C . LYS C 1 36 ? 217.949 22.133 92.258 1.00 47.05 37 LYS C C 1
ATOM 3269 O O . LYS C 1 36 ? 218.678 22.287 93.242 1.00 46.37 37 LYS C O 1
ATOM 3273 N N . THR C 1 37 ? 218.423 21.927 91.008 1.00 42.07 38 THR C N 1
ATOM 3274 C CA . THR C 1 37 ? 219.845 21.899 90.669 1.00 41.42 38 THR C CA 1
ATOM 3275 C C . THR C 1 37 ? 220.473 23.292 90.930 1.00 43.99 38 THR C C 1
ATOM 3276 O O . THR C 1 37 ? 221.584 23.363 91.463 1.00 42.44 38 THR C O 1
ATOM 3280 N N . SER C 1 38 ? 219.736 24.380 90.582 1.00 40.47 39 SER C N 1
ATOM 3281 C CA . SER C 1 38 ? 220.170 25.772 90.754 1.00 40.39 39 SER C CA 1
ATOM 3282 C C . SER C 1 38 ? 220.407 26.101 92.207 1.00 44.89 39 SER C C 1
ATOM 3283 O O . SER C 1 38 ? 221.385 26.773 92.510 1.00 44.75 39 SER C O 1
ATOM 3286 N N . GLN C 1 39 ? 219.550 25.593 93.105 1.00 42.70 40 GLN C N 1
ATOM 3287 C CA . GLN C 1 39 ? 219.687 25.799 94.547 1.00 43.29 40 GLN C CA 1
ATOM 3288 C C . GLN C 1 39 ? 220.900 25.022 95.099 1.00 46.15 40 GLN C C 1
ATOM 3289 O O . GLN C 1 39 ? 221.587 25.522 95.994 1.00 45.80 40 GLN C O 1
ATOM 3295 N N . ILE C 1 40 ? 221.171 23.818 94.548 1.00 41.16 41 ILE C N 1
ATOM 3296 C CA . ILE C 1 40 ? 222.310 22.992 94.956 1.00 40.02 41 ILE C CA 1
ATOM 3297 C C . ILE C 1 40 ? 223.610 23.701 94.535 1.00 41.29 41 ILE C C 1
ATOM 3298 O O . ILE C 1 40 ? 224.544 23.780 95.332 1.00 41.37 41 ILE C O 1
ATOM 3303 N N . HIS C 1 41 ? 223.621 24.273 93.306 1.00 34.77 42 HIS C N 1
ATOM 3304 C CA . HIS C 1 41 ? 224.738 25.034 92.753 1.00 32.06 42 HIS C CA 1
ATOM 3305 C C . HIS C 1 41 ? 225.087 26.236 93.599 1.00 34.94 42 HIS C C 1
ATOM 3306 O O . HIS C 1 41 ? 226.254 26.377 93.940 1.00 33.86 42 HIS C O 1
ATOM 3313 N N . SER C 1 42 ? 224.093 27.032 94.029 1.00 33.57 43 SER C N 1
ATOM 3314 C CA . SER C 1 42 ? 224.324 28.189 94.923 1.00 34.36 43 SER C CA 1
ATOM 3315 C C . SER C 1 42 ? 225.033 27.769 96.210 1.00 40.16 43 SER C C 1
ATOM 3316 O O . SER C 1 42 ? 226.043 28.379 96.579 1.00 40.13 43 SER C O 1
ATOM 3319 N N . ASP C 1 43 ? 224.522 26.70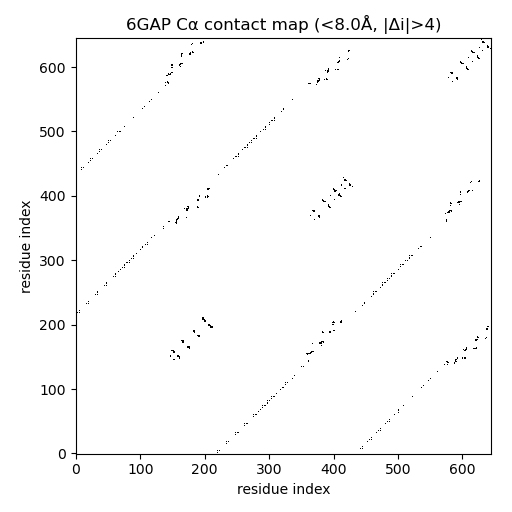7 96.874 1.00 37.90 44 ASP C N 1
ATOM 3320 C CA . ASP C 1 43 ? 225.089 26.191 98.122 1.00 38.27 44 ASP C CA 1
ATOM 3321 C C . ASP C 1 43 ? 226.512 25.664 97.962 1.00 39.59 44 ASP C C 1
ATOM 3322 O O . ASP C 1 43 ? 227.354 25.956 98.803 1.00 40.15 44 ASP C O 1
ATOM 3327 N N . THR C 1 44 ? 226.786 24.911 96.891 1.00 33.77 45 THR C N 1
ATOM 3328 C CA . THR C 1 44 ? 228.131 24.383 96.621 1.00 33.05 45 THR C CA 1
ATOM 3329 C C . THR C 1 44 ? 229.078 25.534 96.275 1.00 33.62 45 THR C C 1
ATOM 3330 O O . THR C 1 44 ? 230.210 25.533 96.737 1.00 31.78 45 THR C O 1
ATOM 3334 N N . ILE C 1 45 ? 228.607 26.514 95.465 1.00 31.46 46 ILE C N 1
ATOM 3335 C CA . ILE C 1 45 ? 229.393 27.690 95.070 1.00 31.05 46 ILE C CA 1
ATOM 3336 C C . ILE C 1 45 ? 229.866 28.435 96.315 1.00 35.65 46 ILE C C 1
ATOM 3337 O O . ILE C 1 45 ? 231.066 28.671 96.453 1.00 34.08 46 ILE C O 1
ATOM 3342 N N . LEU C 1 46 ? 228.949 28.688 97.269 1.00 34.27 47 LEU C N 1
ATOM 3343 C CA . LEU C 1 46 ? 229.292 29.357 98.533 1.00 35.46 47 LEU C CA 1
ATOM 3344 C C . LEU C 1 46 ? 230.352 28.569 99.334 1.00 37.64 47 LEU C C 1
ATOM 3345 O O . LEU C 1 46 ? 231.289 29.170 99.850 1.00 36.50 47 LEU C O 1
ATOM 3350 N N . ARG C 1 47 ? 230.216 27.226 99.412 1.00 33.37 48 ARG C N 1
ATOM 3351 C CA . ARG C 1 47 ? 231.176 26.367 100.119 1.00 32.63 48 ARG C CA 1
ATOM 3352 C C . ARG C 1 47 ? 232.558 26.393 99.438 1.00 34.70 48 ARG C C 1
ATOM 3353 O O . ARG C 1 47 ? 233.577 26.448 100.129 1.00 33.49 48 ARG C O 1
ATOM 3361 N N . ILE C 1 48 ? 232.580 26.378 98.076 1.00 30.68 49 ILE C N 1
ATOM 3362 C CA . ILE C 1 48 ? 233.809 26.457 97.289 1.00 29.88 49 ILE C CA 1
ATOM 3363 C C . ILE C 1 48 ? 234.494 27.824 97.530 1.00 32.86 49 ILE C C 1
ATOM 3364 O O . ILE C 1 48 ? 235.699 27.856 97.804 1.00 33.11 49 ILE C O 1
ATOM 3369 N N . THR C 1 49 ? 233.718 28.926 97.515 1.00 28.21 50 THR C N 1
ATOM 3370 C CA . THR C 1 49 ? 234.266 30.271 97.765 1.00 27.80 50 THR C CA 1
ATOM 3371 C C . THR C 1 49 ? 234.915 30.302 99.147 1.00 30.72 50 THR C C 1
ATOM 3372 O O . THR C 1 49 ? 236.043 30.769 99.290 1.00 29.54 50 THR C O 1
ATOM 3376 N N . GLN C 1 50 ? 234.245 29.694 100.140 1.00 28.42 51 GLN C N 1
ATOM 3377 C CA . GLN C 1 50 ? 234.747 29.572 101.514 1.00 28.14 51 GLN C CA 1
ATOM 3378 C C . GLN C 1 50 ? 236.059 28.798 101.554 1.00 30.56 51 GLN C C 1
ATOM 3379 O O . GLN C 1 50 ? 236.999 29.225 102.218 1.00 29.82 51 GLN C O 1
ATOM 3385 N N . GLY C 1 51 ? 236.122 27.695 100.807 1.00 27.92 52 GLY C N 1
ATOM 3386 C CA . GLY C 1 51 ? 237.308 26.853 100.731 1.00 26.56 52 GLY C CA 1
ATOM 3387 C C . GLY C 1 51 ? 238.444 27.564 100.041 1.00 28.91 52 GLY C C 1
ATOM 3388 O O . GLY C 1 51 ? 239.580 27.503 100.501 1.00 28.20 52 GLY C O 1
ATOM 3389 N N . LEU C 1 52 ? 238.149 28.232 98.906 1.00 26.41 53 LEU C N 1
ATOM 3390 C CA . LEU C 1 52 ? 239.172 29.001 98.178 1.00 24.47 53 LEU C CA 1
ATOM 3391 C C . LEU C 1 52 ? 239.719 30.130 99.059 1.00 26.71 53 LEU C C 1
ATOM 3392 O O . LEU C 1 52 ? 240.926 30.327 99.128 1.00 25.23 53 LEU C O 1
ATOM 3397 N N . ASP C 1 53 ? 238.833 30.822 99.781 1.00 25.09 54 ASP C N 1
ATOM 3398 C CA . ASP C 1 53 ? 239.240 31.904 100.683 1.00 25.32 54 ASP C CA 1
ATOM 3399 C C . ASP C 1 53 ? 240.201 31.396 101.759 1.00 30.50 54 ASP C C 1
ATOM 3400 O O . ASP C 1 53 ? 241.208 32.038 102.039 1.00 29.11 54 ASP C O 1
ATOM 3405 N N . ASP C 1 54 ? 239.894 30.226 102.334 1.00 29.65 55 ASP C N 1
ATOM 3406 C CA . ASP C 1 54 ? 240.702 29.601 103.363 1.00 29.51 55 ASP C CA 1
ATOM 3407 C C . ASP C 1 54 ? 242.060 29.153 102.827 1.00 30.27 55 ASP C C 1
ATOM 3408 O O . ASP C 1 54 ? 243.082 29.415 103.468 1.00 28.48 55 ASP C O 1
ATOM 3413 N N . ALA C 1 55 ? 242.074 28.565 101.609 1.00 26.52 56 ALA C N 1
ATOM 3414 C CA . ALA C 1 55 ? 243.301 28.155 100.925 1.00 26.17 56 ALA C CA 1
ATOM 3415 C C . ALA C 1 55 ? 244.208 29.386 100.651 1.00 29.64 56 ALA C C 1
ATOM 3416 O O . ALA C 1 55 ? 245.410 29.313 100.895 1.00 29.68 56 ALA C O 1
ATOM 3418 N N . ASN C 1 56 ? 243.619 30.523 100.227 1.00 26.15 57 ASN C N 1
ATOM 3419 C CA . ASN C 1 56 ? 244.334 31.789 99.980 1.00 25.75 57 ASN C CA 1
ATOM 3420 C C . ASN C 1 56 ? 245.017 32.336 101.227 1.00 28.64 57 ASN C C 1
ATOM 3421 O O . ASN C 1 56 ? 246.177 32.754 101.158 1.00 27.30 57 ASN C O 1
ATOM 3426 N N . LYS C 1 57 ? 244.309 32.303 102.373 1.00 24.97 58 LYS C N 1
ATOM 3427 C CA . LYS C 1 57 ? 244.854 32.723 103.665 1.00 23.88 58 LYS C CA 1
ATOM 3428 C C . LYS C 1 57 ? 246.038 31.834 104.086 1.00 27.69 58 LYS C C 1
ATOM 3429 O O . LYS C 1 57 ? 247.023 32.330 104.642 1.00 27.18 58 LYS C O 1
ATOM 3435 N N . ARG C 1 58 ? 245.937 30.516 103.835 1.00 24.01 59 ARG C N 1
ATOM 3436 C CA . ARG C 1 58 ? 247.008 29.579 104.179 1.00 22.86 59 ARG C CA 1
ATOM 3437 C C . ARG C 1 58 ? 248.227 29.756 103.266 1.00 22.74 59 ARG C C 1
ATOM 3438 O O . ARG C 1 58 ? 249.363 29.662 103.732 1.00 22.24 59 ARG C O 1
ATOM 3446 N N . ILE C 1 59 ? 247.992 30.102 102.002 1.00 19.53 60 ILE C N 1
ATOM 3447 C CA . ILE C 1 59 ? 249.064 30.397 101.046 1.00 20.21 60 ILE C CA 1
ATOM 3448 C C . ILE C 1 59 ? 249.841 31.641 101.493 1.00 23.84 60 ILE C C 1
ATOM 3449 O O . ILE C 1 59 ? 251.063 31.614 101.563 1.00 22.37 60 ILE C O 1
ATOM 3454 N N . ILE C 1 60 ? 249.131 32.691 101.882 1.00 23.94 61 ILE C N 1
ATOM 3455 C CA . ILE C 1 60 ? 249.768 33.923 102.383 1.00 23.59 61 ILE C CA 1
ATOM 3456 C C . ILE C 1 60 ? 250.688 33.625 103.575 1.00 26.23 61 ILE C C 1
ATOM 3457 O O . ILE C 1 60 ? 251.853 34.046 103.571 1.00 26.27 61 ILE C O 1
ATOM 3462 N N . ALA C 1 61 ? 250.186 32.863 104.570 1.00 22.60 62 ALA C N 1
ATOM 3463 C CA . ALA C 1 61 ? 250.990 32.507 105.740 1.00 22.50 62 ALA C CA 1
ATOM 3464 C C . ALA C 1 61 ? 252.245 31.715 105.324 1.00 24.96 62 ALA C C 1
ATOM 3465 O O . ALA C 1 61 ? 253.314 31.936 105.884 1.00 25.03 62 ALA C O 1
ATOM 3467 N N . LEU C 1 62 ? 252.127 30.827 104.312 1.00 20.90 63 LEU C N 1
ATOM 3468 C CA . LEU C 1 62 ? 253.267 30.042 103.825 1.00 20.11 63 LEU C CA 1
ATOM 3469 C C . LEU C 1 62 ? 254.309 30.905 103.117 1.00 24.20 63 LEU C C 1
ATOM 3470 O O . LEU C 1 62 ? 255.518 30.688 103.305 1.00 23.93 63 LEU C O 1
ATOM 3475 N N . GLU C 1 63 ? 253.848 31.899 102.324 1.00 21.26 64 GLU C N 1
ATOM 3476 C CA . GLU C 1 63 ? 254.741 32.833 101.623 1.00 21.52 64 GLU C CA 1
ATOM 3477 C C . GLU C 1 63 ? 255.561 33.649 102.615 1.00 24.12 64 GLU C C 1
ATOM 3478 O O . GLU C 1 63 ? 256.756 33.804 102.429 1.00 23.92 64 GLU C O 1
ATOM 3484 N N . GLN C 1 64 ? 254.936 34.058 103.726 1.00 21.31 65 GLN C N 1
ATOM 3485 C CA . GLN C 1 64 ? 255.544 34.846 104.800 1.00 20.32 65 GLN C CA 1
ATOM 3486 C C . GLN C 1 64 ? 256.539 34.002 105.568 1.00 23.64 65 GLN C C 1
ATOM 3487 O O . GLN C 1 64 ? 257.664 34.443 105.798 1.00 23.53 65 GLN C O 1
ATOM 3493 N N . SER C 1 65 ? 256.157 32.755 105.903 1.00 19.97 66 SER C N 1
ATOM 3494 C CA . SER C 1 65 ? 257.065 31.791 106.521 1.00 19.59 66 SER C CA 1
ATOM 3495 C C . SER C 1 65 ? 258.278 31.538 105.584 1.00 22.24 66 SER C C 1
ATOM 3496 O O . SER C 1 65 ? 259.425 31.519 106.046 1.00 20.68 66 SER C O 1
ATOM 3499 N N . ARG C 1 66 ? 258.011 31.381 104.273 1.00 20.39 67 ARG C N 1
ATOM 3500 C CA . ARG C 1 66 ? 259.062 31.149 103.265 1.00 20.89 67 ARG C CA 1
ATOM 3501 C C . ARG C 1 66 ? 260.051 32.314 103.263 1.00 23.97 67 ARG C C 1
ATOM 3502 O O . ARG C 1 66 ? 261.269 32.087 103.335 1.00 22.77 67 ARG C O 1
ATOM 3510 N N . ASP C 1 67 ? 259.522 33.569 103.197 1.00 20.72 68 ASP C N 1
ATOM 3511 C CA . ASP C 1 67 ? 260.363 34.776 103.247 1.00 20.47 68 ASP C CA 1
ATOM 3512 C C . ASP C 1 67 ? 261.228 34.792 104.495 1.00 23.91 68 ASP C C 1
ATOM 3513 O O . ASP C 1 67 ? 262.412 35.067 104.394 1.00 20.83 68 ASP C O 1
ATOM 3518 N N . ASP C 1 68 ? 260.642 34.466 105.674 1.00 22.33 69 ASP C N 1
ATOM 3519 C CA . ASP C 1 68 ? 261.399 34.414 106.926 1.00 22.33 69 ASP C CA 1
ATOM 3520 C C . ASP C 1 68 ? 262.493 33.335 106.915 1.00 24.78 69 ASP C C 1
ATOM 3521 O O . ASP C 1 68 ? 263.600 33.584 107.412 1.00 23.22 69 ASP C O 1
ATOM 3526 N N . LEU C 1 69 ? 262.201 32.155 106.305 1.00 21.22 70 LEU C N 1
ATOM 3527 C CA . LEU C 1 69 ? 263.194 31.077 106.200 1.00 20.55 70 LEU C CA 1
ATOM 3528 C C . LEU C 1 69 ? 264.376 31.449 105.319 1.00 24.27 70 LEU C C 1
ATOM 3529 O O . LEU C 1 69 ? 265.533 31.181 105.685 1.00 22.43 70 LEU C O 1
ATOM 3534 N N . VAL C 1 70 ? 264.083 32.100 104.174 1.00 23.47 71 VAL C N 1
ATOM 3535 C CA . VAL C 1 70 ? 265.093 32.556 103.210 1.00 23.82 71 VAL C CA 1
ATOM 3536 C C . VAL C 1 70 ? 266.055 33.522 103.921 1.00 27.63 71 VAL C C 1
ATOM 3537 O O . VAL C 1 70 ? 267.272 33.352 103.833 1.00 26.47 71 VAL C O 1
ATOM 3541 N N . ALA C 1 71 ? 265.500 34.473 104.694 1.00 25.10 72 ALA C N 1
ATOM 3542 C CA . ALA C 1 71 ? 266.302 35.432 105.443 1.00 24.91 72 ALA C CA 1
ATOM 3543 C C . ALA C 1 71 ? 267.169 34.737 106.487 1.00 27.98 72 ALA C C 1
ATOM 3544 O O . ALA C 1 71 ? 268.362 35.050 106.606 1.00 27.64 72 ALA C O 1
ATOM 3546 N N . SER C 1 72 ? 266.585 33.788 107.246 1.00 24.59 73 SER C N 1
ATOM 3547 C CA . SER C 1 72 ? 267.374 33.098 108.269 1.00 24.26 73 SER C CA 1
ATOM 3548 C C . SER C 1 72 ? 268.435 32.138 107.682 1.00 26.15 73 SER C C 1
ATOM 3549 O O . SER C 1 72 ? 269.540 32.085 108.206 1.00 25.52 73 SER C O 1
ATOM 3552 N N . VAL C 1 73 ? 268.148 31.494 106.533 1.00 23.89 74 VAL C N 1
ATOM 3553 C CA . VAL C 1 73 ? 269.115 30.614 105.844 1.00 23.26 74 VAL C CA 1
ATOM 3554 C C . VAL C 1 73 ? 270.274 31.435 105.315 1.00 26.68 74 VAL C C 1
ATOM 3555 O O . VAL C 1 73 ? 271.422 31.032 105.492 1.00 25.25 74 VAL C O 1
ATOM 3559 N N . SER C 1 74 ? 269.980 32.625 104.742 1.00 25.87 75 SER C N 1
ATOM 3560 C CA . SER C 1 74 ? 270.993 33.557 104.231 1.00 25.93 75 SER C CA 1
ATOM 3561 C C . SER C 1 74 ? 271.949 33.978 105.355 1.00 28.20 75 SER C C 1
ATOM 3562 O O . SER C 1 74 ? 273.163 33.894 105.166 1.00 26.16 75 SER C O 1
ATOM 3565 N N . ASP C 1 75 ? 271.393 34.389 106.523 1.00 24.20 76 ASP C N 1
ATOM 3566 C CA . ASP C 1 75 ? 272.151 34.749 107.716 1.00 25.10 76 ASP C CA 1
ATOM 3567 C C . ASP C 1 75 ? 272.987 33.556 108.196 1.00 28.74 76 ASP C C 1
ATOM 3568 O O . ASP C 1 75 ? 274.171 33.738 108.491 1.00 27.91 76 ASP C O 1
ATOM 3573 N N . ALA C 1 76 ? 272.384 32.321 108.233 1.00 24.38 77 ALA C N 1
ATOM 3574 C CA . ALA C 1 76 ? 273.140 31.112 108.630 1.00 22.98 77 ALA C CA 1
ATOM 3575 C C . ALA C 1 76 ? 274.339 30.835 107.694 1.00 25.32 77 ALA C C 1
ATOM 3576 O O . ALA C 1 76 ? 275.436 30.561 108.187 1.00 24.60 77 ALA C O 1
ATOM 3578 N N . GLN C 1 77 ? 274.146 30.969 106.362 1.00 23.18 78 GLN C N 1
ATOM 3579 C CA . GLN C 1 77 ? 275.218 30.760 105.370 1.00 23.70 78 GLN C CA 1
ATOM 3580 C C . GLN C 1 77 ? 276.370 31.721 105.563 1.00 29.42 78 GLN C C 1
ATOM 3581 O O . GLN C 1 77 ? 277.530 31.301 105.476 1.00 28.56 78 GLN C O 1
ATOM 3587 N N . LEU C 1 78 ? 276.051 33.017 105.825 1.00 27.06 79 LEU C N 1
ATOM 3588 C CA . LEU C 1 78 ? 277.062 34.046 106.048 1.00 26.94 79 LEU C CA 1
ATOM 3589 C C . LEU C 1 78 ? 277.879 33.774 107.297 1.00 28.17 79 LEU C C 1
ATOM 3590 O O . LEU C 1 78 ? 279.112 33.860 107.259 1.00 26.75 79 LEU C O 1
ATOM 3595 N N . ALA C 1 79 ? 277.193 33.384 108.386 1.00 26.30 80 ALA C N 1
ATOM 3596 C CA . ALA C 1 79 ? 277.809 33.035 109.659 1.00 26.70 80 ALA C CA 1
ATOM 3597 C C . ALA C 1 79 ? 278.712 31.801 109.528 1.00 31.16 80 ALA C C 1
ATOM 3598 O O . ALA C 1 79 ? 279.820 31.804 110.084 1.00 30.90 80 ALA C O 1
ATOM 3600 N N . ILE C 1 80 ? 278.270 30.775 108.766 1.00 26.86 81 ILE C N 1
ATOM 3601 C CA . ILE C 1 80 ? 279.073 29.564 108.513 1.00 26.89 81 ILE C CA 1
ATOM 3602 C C . ILE C 1 80 ? 280.375 29.953 107.782 1.00 33.16 81 ILE C C 1
ATOM 3603 O O . ILE C 1 80 ? 281.463 29.544 108.197 1.00 31.80 81 ILE C O 1
ATOM 3608 N N . SER C 1 81 ? 280.245 30.746 106.700 1.00 31.66 82 SER C N 1
ATOM 3609 C CA . SER C 1 81 ? 281.352 31.249 105.893 1.00 31.74 82 SER C CA 1
ATOM 3610 C C . SER C 1 81 ? 282.403 31.963 106.790 1.00 36.70 82 SER C C 1
ATOM 3611 O O . SER C 1 81 ? 283.610 31.723 106.651 1.00 34.36 82 SER C O 1
ATOM 3614 N N . ARG C 1 82 ? 281.931 32.772 107.762 1.00 34.35 83 ARG C N 1
ATOM 3615 C CA . ARG C 1 82 ? 282.813 33.456 108.707 1.00 33.78 83 ARG C CA 1
ATOM 3616 C C . ARG C 1 82 ? 283.498 32.469 109.652 1.00 35.79 83 ARG C C 1
ATOM 3617 O O . ARG C 1 82 ? 284.682 32.641 109.959 1.00 35.94 83 ARG C O 1
ATOM 3625 N N . LEU C 1 83 ? 282.769 31.433 110.098 1.00 30.65 84 LEU C N 1
ATOM 3626 C CA . LEU C 1 83 ? 283.330 30.405 110.966 1.00 30.58 84 LEU C CA 1
ATOM 3627 C C . LEU C 1 83 ? 284.394 29.609 110.208 1.00 34.79 84 LEU C C 1
ATOM 3628 O O . LEU C 1 83 ? 285.439 29.308 110.782 1.00 33.32 84 LEU C O 1
ATOM 3633 N N . GLU C 1 84 ? 284.169 29.359 108.899 1.00 32.38 85 GLU C N 1
ATOM 3634 C CA . GLU C 1 84 ? 285.147 28.659 108.063 1.00 33.13 85 GLU C CA 1
ATOM 3635 C C . GLU C 1 84 ? 286.470 29.460 107.982 1.00 39.37 85 GLU C C 1
ATOM 3636 O O . GLU C 1 84 ? 287.538 28.898 108.222 1.00 38.65 85 GLU C O 1
ATOM 3642 N N . SER C 1 85 ? 286.371 30.783 107.731 1.00 37.75 86 SER C N 1
ATOM 3643 C CA . SER C 1 85 ? 287.502 31.706 107.656 1.00 38.43 86 SER C CA 1
ATOM 3644 C C . SER C 1 85 ? 288.285 31.770 108.963 1.00 41.56 86 SER C C 1
ATOM 3645 O O . SER C 1 85 ? 289.499 31.604 108.929 1.00 40.06 86 SER C O 1
ATOM 3648 N N . SER C 1 86 ? 287.590 31.998 110.103 1.00 38.58 87 SER C N 1
ATOM 3649 C CA . SER C 1 86 ? 288.226 32.086 111.411 1.00 38.60 87 SER C CA 1
ATOM 3650 C C . SER C 1 86 ? 288.870 30.769 111.874 1.00 43.72 87 SER C C 1
ATOM 3651 O O . SER C 1 86 ? 289.957 30.818 112.458 1.00 43.42 87 SER C O 1
ATOM 3654 N N . ILE C 1 87 ? 288.254 29.603 111.570 1.00 40.52 88 ILE C N 1
ATOM 3655 C CA . ILE C 1 87 ? 288.845 28.296 111.907 1.00 40.76 88 ILE C CA 1
ATOM 3656 C C . ILE C 1 87 ? 290.134 28.086 111.105 1.00 44.37 88 ILE C C 1
ATOM 3657 O O . ILE C 1 87 ? 291.134 27.666 111.682 1.00 44.11 88 ILE C O 1
ATOM 3662 N N . GLY C 1 88 ? 290.106 28.428 109.813 1.00 40.48 89 GLY C N 1
ATOM 3663 C CA . GLY C 1 88 ? 291.267 28.333 108.931 1.00 40.21 89 GLY C CA 1
ATOM 3664 C C . GLY C 1 88 ? 292.450 29.178 109.384 1.00 44.92 89 GLY C C 1
ATOM 3665 O O . GLY C 1 88 ? 293.594 28.705 109.378 1.00 43.79 89 GLY C O 1
ATOM 3666 N N . ALA C 1 89 ? 292.173 30.436 109.806 1.00 41.33 90 ALA C N 1
ATOM 3667 C CA . ALA C 1 89 ? 293.184 31.379 110.286 1.00 41.00 90 ALA C CA 1
ATOM 3668 C C . ALA C 1 89 ? 293.758 30.888 111.610 1.00 46.41 90 ALA C C 1
ATOM 3669 O O . ALA C 1 89 ? 294.961 31.003 111.845 1.00 45.94 90 ALA C O 1
ATOM 3671 N N . LEU C 1 90 ? 292.888 30.348 112.473 1.00 43.24 91 LEU C N 1
ATOM 3672 C CA . LEU C 1 90 ? 293.279 29.844 113.776 1.00 42.84 91 LEU C CA 1
ATOM 3673 C C . LEU C 1 90 ? 294.123 28.580 113.631 1.00 48.14 91 LEU C C 1
ATOM 3674 O O . LEU C 1 90 ? 295.074 28.411 114.393 1.00 48.17 91 LEU C O 1
ATOM 3679 N N . GLN C 1 91 ? 293.815 27.732 112.624 1.00 44.63 92 GLN C N 1
ATOM 3680 C CA . GLN C 1 91 ? 294.582 26.521 112.334 1.00 44.84 92 GLN C CA 1
ATOM 3681 C C . GLN C 1 91 ? 296.022 26.886 111.945 1.00 49.87 92 GLN C C 1
ATOM 3682 O O . GLN C 1 91 ? 296.950 26.285 112.480 1.00 49.45 92 GLN C O 1
ATOM 3688 N N . THR C 1 92 ? 296.195 27.891 111.053 1.00 47.42 93 THR C N 1
ATOM 3689 C CA . THR C 1 92 ? 297.488 28.418 110.593 1.00 48.17 93 THR C CA 1
ATOM 3690 C C . THR C 1 92 ? 298.346 28.897 111.801 1.00 52.77 93 THR C C 1
ATOM 3691 O O . THR C 1 92 ? 299.517 28.530 111.899 1.00 52.69 93 THR C O 1
ATOM 3695 N N . VAL C 1 93 ? 297.731 29.662 112.728 1.00 49.07 94 VAL C N 1
ATOM 3696 C CA . VAL C 1 93 ? 298.342 30.176 113.960 1.00 48.84 94 VAL C CA 1
ATOM 3697 C C . VAL C 1 93 ? 298.723 29.005 114.914 1.00 53.38 94 VAL C C 1
ATOM 3698 O O . VAL C 1 93 ? 299.829 28.996 115.463 1.00 53.26 94 VAL C O 1
ATOM 3702 N N . VAL C 1 94 ? 297.830 28.016 115.076 1.00 49.90 95 VAL C N 1
ATOM 3703 C CA . VAL C 1 94 ? 298.079 26.853 115.947 1.00 50.10 95 VAL C CA 1
ATOM 3704 C C . VAL C 1 94 ? 299.217 25.965 115.386 1.00 56.79 95 VAL C C 1
ATOM 3705 O O . VAL C 1 94 ? 299.987 25.387 116.159 1.00 56.43 95 VAL C O 1
ATOM 3709 N N . ASN C 1 95 ? 299.372 25.952 114.049 1.00 55.13 96 ASN C N 1
ATOM 3710 C CA . ASN C 1 95 ? 300.438 25.240 113.345 1.00 55.53 96 ASN C CA 1
ATOM 3711 C C . ASN C 1 95 ? 301.788 25.924 113.629 1.00 60.22 96 ASN C C 1
ATOM 3712 O O . ASN C 1 95 ? 302.769 25.241 113.923 1.00 59.57 96 ASN C O 1
ATOM 3717 N N . GLY C 1 96 ? 301.799 27.259 113.551 1.00 57.66 97 GLY C N 1
ATOM 3718 C CA . GLY C 1 96 ? 302.954 28.103 113.836 1.00 57.74 97 GLY C CA 1
ATOM 3719 C C . GLY C 1 96 ? 303.365 28.010 115.294 1.00 62.08 97 GLY C C 1
ATOM 3720 O O . GLY C 1 96 ? 304.560 28.000 115.601 1.00 61.68 97 GLY C O 1
ATOM 3721 N N . LEU C 1 97 ? 302.371 27.906 116.204 1.00 58.54 98 LEU C N 1
ATOM 3722 C CA . LEU C 1 97 ? 302.623 27.737 117.632 1.00 58.16 98 LEU C CA 1
ATOM 3723 C C . LEU C 1 97 ? 303.232 26.369 117.918 1.00 62.18 98 LEU C C 1
ATOM 3724 O O . LEU C 1 97 ? 304.201 26.296 118.677 1.00 61.69 98 LEU C O 1
ATOM 3729 N N . ASP C 1 98 ? 302.691 25.300 117.285 1.00 58.44 99 ASP C N 1
ATOM 3730 C CA . ASP C 1 98 ? 303.165 23.922 117.442 1.00 58.55 99 ASP C CA 1
ATOM 3731 C C . ASP C 1 98 ? 304.643 23.766 117.069 1.00 63.34 99 ASP C C 1
ATOM 3732 O O . ASP C 1 98 ? 305.373 23.082 117.789 1.00 62.64 99 ASP C O 1
ATOM 3737 N N . SER C 1 99 ? 305.077 24.407 115.959 1.00 60.61 100 SER C N 1
ATOM 3738 C CA . SER C 1 99 ? 306.464 24.372 115.501 1.00 61.11 100 SER C CA 1
ATOM 3739 C C . SER C 1 99 ? 307.388 25.086 116.509 1.00 66.31 100 SER C C 1
ATOM 3740 O O . SER C 1 99 ? 308.431 24.530 116.857 1.00 66.31 100 SER C O 1
ATOM 3743 N N . SER C 1 100 ? 306.968 26.276 117.017 1.00 62.86 101 SER C N 1
ATOM 3744 C CA . SER C 1 100 ? 307.681 27.072 118.026 1.00 62.47 101 SER C CA 1
ATOM 3745 C C . SER C 1 100 ? 307.877 26.301 119.336 1.00 67.69 101 SER C C 1
ATOM 3746 O O . SER C 1 100 ? 308.974 26.347 119.899 1.00 68.04 101 SER C O 1
ATOM 3749 N N . VAL C 1 101 ? 306.833 25.573 119.803 1.00 63.96 102 VAL C N 1
ATOM 3750 C CA . VAL C 1 101 ? 306.878 24.741 121.015 1.00 64.16 102 VAL C CA 1
ATOM 3751 C C . VAL C 1 101 ? 307.855 23.562 120.807 1.00 70.98 102 VAL C C 1
ATOM 3752 O O . VAL C 1 101 ? 308.532 23.154 121.755 1.00 71.18 102 VAL C O 1
ATOM 3756 N N . THR C 1 102 ? 307.955 23.051 119.561 1.00 69.15 103 THR C N 1
ATOM 3757 C CA . THR C 1 102 ? 308.875 21.964 119.199 1.00 69.52 103 THR C CA 1
ATOM 3758 C C . THR C 1 102 ? 310.326 22.482 119.208 1.00 73.67 103 THR C C 1
ATOM 3759 O O . THR C 1 102 ? 311.187 21.844 119.816 1.00 73.37 103 THR C O 1
ATOM 3763 N N . GLN C 1 103 ? 310.573 23.650 118.565 1.00 70.22 104 GLN C N 1
ATOM 3764 C CA . GLN C 1 103 ? 311.876 24.315 118.481 1.00 70.07 104 GLN C CA 1
ATOM 3765 C C . GLN C 1 103 ? 312.413 24.674 119.873 1.00 75.55 104 GLN C C 1
ATOM 3766 O O . GLN C 1 103 ? 313.598 24.465 120.137 1.00 75.52 104 GLN C O 1
ATOM 3768 N N . LEU C 1 104 ? 311.529 25.173 120.767 1.00 72.48 105 LEU C N 1
ATOM 3769 C CA . LEU C 1 104 ? 311.851 25.533 122.149 1.00 72.14 105 LEU C CA 1
ATOM 3770 C C . LEU C 1 104 ? 312.189 24.308 122.993 1.00 76.27 105 LEU C C 1
ATOM 3771 O O . LEU C 1 104 ? 313.064 24.396 123.853 1.00 75.69 105 LEU C O 1
ATOM 3776 N N . GLY C 1 105 ? 311.506 23.190 122.728 1.00 72.84 106 GLY C N 1
ATOM 3777 C CA . GLY C 1 105 ? 311.714 21.910 123.401 1.00 72.66 106 GLY C CA 1
ATOM 3778 C C . GLY C 1 105 ? 313.081 21.318 123.110 1.00 76.95 106 GLY C C 1
ATOM 3779 O O . GLY C 1 105 ? 313.668 20.651 123.968 1.00 76.74 106 GLY C O 1
ATOM 3780 N N . ALA C 1 106 ? 313.599 21.573 121.890 1.00 73.08 107 ALA C N 1
ATOM 3781 C CA . ALA C 1 106 ? 314.922 21.131 121.461 1.00 72.79 107 ALA C CA 1
ATOM 3782 C C . ALA C 1 106 ? 315.968 22.003 122.162 1.00 76.85 107 ALA C C 1
ATOM 3783 O O . ALA C 1 106 ? 316.934 21.466 122.705 1.00 76.93 107 ALA C O 1
ATOM 3785 N N . ARG C 1 107 ? 315.738 23.340 122.192 1.00 72.54 108 ARG C N 1
ATOM 3786 C CA . ARG C 1 107 ? 316.597 24.338 122.838 1.00 71.98 108 ARG C CA 1
ATOM 3787 C C . ARG C 1 107 ? 316.707 24.118 124.357 1.00 77.20 108 ARG C C 1
ATOM 3788 O O . ARG C 1 107 ? 317.803 24.257 124.907 1.00 77.27 108 ARG C O 1
ATOM 3796 N N . VAL C 1 108 ? 315.581 23.761 125.021 1.00 73.90 109 VAL C N 1
ATOM 3797 C CA . VAL C 1 108 ? 315.508 23.497 126.464 1.00 73.87 109 VAL C CA 1
ATOM 3798 C C . VAL C 1 108 ? 316.312 22.243 126.854 1.00 79.36 109 VAL C C 1
ATOM 3799 O O . VAL C 1 108 ? 317.072 22.287 127.824 1.00 78.98 109 VAL C O 1
ATOM 3803 N N . GLY C 1 109 ? 316.157 21.169 126.074 1.00 76.55 110 GLY C N 1
ATOM 3804 C CA . GLY C 1 109 ? 316.860 19.904 126.270 1.00 76.48 110 GLY C CA 1
ATOM 3805 C C . GLY C 1 109 ? 318.361 20.030 126.085 1.00 80.42 110 GLY C C 1
ATOM 3806 O O . GLY C 1 109 ? 319.127 19.319 126.742 1.00 79.88 110 GLY C O 1
ATOM 3807 N N . GLN C 1 110 ? 318.786 20.943 125.183 1.00 76.84 111 GLN C N 1
ATOM 3808 C CA . GLN C 1 110 ? 320.187 21.244 124.897 1.00 76.66 111 GLN C CA 1
ATOM 3809 C C . GLN C 1 110 ? 320.781 22.014 126.087 1.00 81.39 111 GLN C C 1
ATOM 3810 O O . GLN C 1 110 ? 321.920 21.745 126.483 1.00 81.07 111 GLN C O 1
ATOM 3813 N N . LEU C 1 111 ? 319.987 22.945 126.669 1.00 77.97 112 LEU C N 1
ATOM 3814 C CA . LEU C 1 111 ? 320.353 23.750 127.836 1.00 77.91 112 LEU C CA 1
ATOM 3815 C C . LEU C 1 111 ? 320.464 22.904 129.108 1.00 82.95 112 LEU C C 1
ATOM 3816 O O . LEU C 1 111 ? 321.326 23.180 129.945 1.00 83.02 112 LEU C O 1
ATOM 3821 N N . GLU C 1 112 ? 319.595 21.884 129.251 1.00 79.41 113 GLU C N 1
ATOM 3822 C CA . GLU C 1 112 ? 319.581 20.968 130.393 1.00 79.33 113 GLU C CA 1
ATOM 3823 C C . GLU C 1 112 ? 320.799 20.045 130.381 1.00 84.16 113 GLU C C 1
ATOM 3824 O O . GLU C 1 112 ? 321.331 19.726 131.449 1.00 83.61 113 GLU C O 1
ATOM 3830 N N . THR C 1 113 ? 321.235 19.623 129.172 1.00 80.96 114 THR C N 1
ATOM 3831 C CA . THR C 1 113 ? 322.416 18.783 128.961 1.00 81.03 114 THR C CA 1
ATOM 3832 C C . THR C 1 113 ? 323.675 19.624 129.257 1.00 85.33 114 THR C C 1
ATOM 3833 O O . THR C 1 113 ? 324.521 19.193 130.045 1.00 84.86 114 THR C O 1
ATOM 3837 N N . GLY C 1 114 ? 323.739 20.820 128.655 1.00 81.93 115 GLY C N 1
ATOM 3838 C CA . GLY C 1 114 ? 324.819 21.794 128.796 1.00 81.60 115 GLY C CA 1
ATOM 3839 C C . GLY C 1 114 ? 325.121 22.209 130.224 1.00 85.29 115 GLY C C 1
ATOM 3840 O O . GLY C 1 114 ? 326.292 22.352 130.581 1.00 85.15 115 GLY C O 1
ATOM 3841 N N . LEU C 1 115 ? 324.071 22.392 131.054 1.00 81.22 116 LEU C N 1
ATOM 3842 C CA . LEU C 1 115 ? 324.197 22.761 132.468 1.00 80.83 116 LEU C CA 1
ATOM 3843 C C . LEU C 1 115 ? 324.685 21.567 133.289 1.00 84.70 116 LEU C C 1
ATOM 3844 O O . LEU C 1 115 ? 325.507 21.756 134.185 1.00 84.37 116 LEU C O 1
ATOM 3849 N N . ALA C 1 116 ? 324.166 20.350 133.001 1.00 81.23 117 ALA C N 1
ATOM 3850 C CA . ALA C 1 116 ? 324.540 19.109 133.692 1.00 81.17 117 ALA C CA 1
ATOM 3851 C C . ALA C 1 116 ? 325.998 18.730 133.401 1.00 85.59 117 ALA C C 1
ATOM 3852 O O . ALA C 1 116 ? 326.674 18.169 134.269 1.00 84.81 117 ALA C O 1
ATOM 3854 N N . GLU C 1 117 ? 326.472 19.056 132.177 1.00 82.65 118 GLU C N 1
ATOM 3855 C CA . GLU C 1 117 ? 327.836 18.831 131.694 1.00 82.63 118 GLU C CA 1
ATOM 3856 C C . GLU C 1 117 ? 328.785 19.798 132.413 1.00 87.19 118 GLU C C 1
ATOM 3857 O O . GLU C 1 117 ? 329.860 19.388 132.855 1.00 87.14 118 GLU C O 1
ATOM 3863 N N . LEU C 1 118 ? 328.369 21.072 132.538 1.00 83.77 119 LEU C N 1
ATOM 3864 C CA . LEU C 1 118 ? 329.127 22.137 133.189 1.00 83.64 119 LEU C CA 1
ATOM 3865 C C . LEU C 1 118 ? 329.215 21.958 134.704 1.00 87.54 119 LEU C C 1
ATOM 3866 O O . LEU C 1 118 ? 330.234 22.324 135.287 1.00 87.32 119 LEU C O 1
ATOM 3871 N N . ARG C 1 119 ? 328.167 21.381 135.335 1.00 83.68 120 ARG C N 1
ATOM 3872 C CA . ARG C 1 119 ? 328.136 21.100 136.774 1.00 83.51 120 ARG C CA 1
ATOM 3873 C C . ARG C 1 119 ? 329.126 19.975 137.107 1.00 87.50 120 ARG C C 1
ATOM 3874 O O . ARG C 1 119 ? 329.727 19.992 138.182 1.00 87.28 120 ARG C O 1
ATOM 3882 N N . VAL C 1 120 ? 329.295 19.007 136.178 1.00 83.73 121 VAL C N 1
ATOM 3883 C CA . VAL C 1 120 ? 330.234 17.895 136.313 1.00 83.25 121 VAL C CA 1
ATOM 3884 C C . VAL C 1 120 ? 331.667 18.426 136.162 1.00 86.64 121 VAL C C 1
ATOM 3885 O O . VAL C 1 120 ? 332.522 18.119 136.999 1.00 86.03 121 VAL C O 1
ATOM 3887 N N . ASP C 1 121 ? 331.905 19.262 135.121 1.00 82.65 122 ASP C N 1
ATOM 3888 C CA . ASP C 1 121 ? 333.193 19.894 134.818 1.00 82.12 122 ASP C CA 1
ATOM 3889 C C . ASP C 1 121 ? 333.652 20.850 135.921 1.00 86.11 122 ASP C C 1
ATOM 3890 O O . ASP C 1 121 ? 334.856 20.959 136.162 1.00 86.13 122 ASP C O 1
ATOM 3895 N N . HIS C 1 122 ? 332.697 21.520 136.601 1.00 81.97 123 HIS C N 1
ATOM 3896 C CA . HIS C 1 122 ? 332.975 22.428 137.715 1.00 81.41 123 HIS C CA 1
ATOM 3897 C C . HIS C 1 122 ? 333.398 21.613 138.933 1.00 86.90 123 HIS C C 1
ATOM 3898 O O . HIS C 1 122 ? 334.473 21.865 139.473 1.00 86.76 123 HIS C O 1
ATOM 3905 N N . ASP C 1 123 ? 332.569 20.621 139.339 1.00 84.26 124 ASP C N 1
ATOM 3906 C CA . ASP C 1 123 ? 332.803 19.729 140.483 1.00 84.53 124 ASP C CA 1
ATOM 3907 C C . ASP C 1 123 ? 334.174 19.035 140.433 1.00 89.20 124 ASP C C 1
ATOM 3908 O O . ASP C 1 123 ? 334.812 18.875 141.477 1.00 88.42 124 ASP C O 1
ATOM 3910 N N . ASN C 1 124 ? 334.622 18.645 139.216 1.00 86.44 125 ASN C N 1
ATOM 3911 C CA . ASN C 1 124 ? 335.919 18.007 138.969 1.00 86.37 125 ASN C CA 1
ATOM 3912 C C . ASN C 1 124 ? 337.063 19.005 139.166 1.00 90.42 125 ASN C C 1
ATOM 3913 O O . ASN C 1 124 ? 338.092 18.636 139.737 1.00 90.51 125 ASN C O 1
ATOM 3918 N N . LEU C 1 125 ? 336.876 20.270 138.717 1.00 86.14 126 LEU C N 1
ATOM 3919 C CA . LEU C 1 125 ? 337.859 21.344 138.881 1.00 85.42 126 LEU C CA 1
ATOM 3920 C C . LEU C 1 125 ? 337.937 21.761 140.355 1.00 88.48 126 LEU C C 1
ATOM 3921 O O . LEU C 1 125 ? 339.023 22.101 140.826 1.00 87.92 126 LEU C O 1
ATOM 3926 N N . VAL C 1 126 ? 336.798 21.693 141.087 1.00 84.67 127 VAL C N 1
ATOM 3927 C CA . VAL C 1 126 ? 336.722 21.991 142.524 1.00 84.51 127 VAL C CA 1
ATOM 3928 C C . VAL C 1 126 ? 337.655 21.008 143.253 1.00 88.66 127 VAL C C 1
ATOM 3929 O O . VAL C 1 126 ? 338.481 21.446 144.054 1.00 88.53 127 VAL C O 1
ATOM 3933 N N . ALA C 1 127 ? 337.570 19.700 142.904 1.00 84.72 128 ALA C N 1
ATOM 3934 C CA . ALA C 1 127 ? 338.404 18.627 143.456 1.00 84.37 128 ALA C CA 1
ATOM 3935 C C . ALA C 1 127 ? 339.903 18.867 143.190 1.00 87.60 128 ALA C C 1
ATOM 3936 O O . ALA C 1 127 ? 340.729 18.514 144.032 1.00 87.13 128 ALA C O 1
ATOM 3938 N N . ARG C 1 128 ? 340.240 19.483 142.031 1.00 83.28 129 ARG C N 1
ATOM 3939 C CA . ARG C 1 128 ? 341.607 19.840 141.642 1.00 82.58 129 ARG C CA 1
ATOM 3940 C C . ARG C 1 128 ? 342.110 21.009 142.495 1.00 87.65 129 ARG C C 1
ATOM 3941 O O . ARG C 1 128 ? 343.298 21.058 142.822 1.00 87.67 129 ARG C O 1
ATOM 3949 N N . VAL C 1 129 ? 341.203 21.939 142.864 1.00 84.18 130 VAL C N 1
ATOM 3950 C CA . VAL C 1 129 ? 341.498 23.089 143.725 1.00 83.88 130 VAL C CA 1
ATOM 3951 C C . VAL C 1 129 ? 341.622 22.600 145.180 1.00 89.10 130 VAL C C 1
ATOM 3952 O O . VAL C 1 129 ? 342.485 23.083 145.909 1.00 88.89 130 VAL C O 1
ATOM 3956 N N . ASP C 1 130 ? 340.796 21.608 145.573 1.00 86.68 131 ASP C N 1
ATOM 3957 C CA . ASP C 1 130 ? 340.800 20.982 146.904 1.00 87.03 131 ASP C CA 1
ATOM 3958 C C . ASP C 1 130 ? 342.184 20.386 147.235 1.00 90.79 131 ASP C C 1
ATOM 3959 O O . ASP C 1 130 ? 342.667 20.560 148.356 1.00 90.31 131 ASP C O 1
ATOM 3964 N N . THR C 1 131 ? 342.823 19.718 146.245 1.00 86.90 132 THR C N 1
ATOM 3965 C CA . THR C 1 131 ? 344.160 19.133 146.381 1.00 86.58 132 THR C CA 1
ATOM 3966 C C . THR C 1 131 ? 345.221 20.241 146.367 1.00 89.64 132 THR C C 1
ATOM 3967 O O . THR C 1 131 ? 346.152 20.196 147.174 1.00 89.43 132 THR C O 1
ATOM 3971 N N . ALA C 1 132 ? 345.067 21.240 145.460 1.00 84.98 133 ALA C N 1
ATOM 3972 C CA . ALA C 1 132 ? 345.964 22.392 145.320 1.00 84.15 133 ALA C CA 1
ATOM 3973 C C . ALA C 1 132 ? 346.064 23.181 146.627 1.00 87.19 133 ALA C C 1
ATOM 3974 O O . ALA C 1 132 ? 347.171 23.527 147.033 1.00 87.12 133 ALA C O 1
ATOM 3976 N N . GLU C 1 133 ? 344.918 23.408 147.309 1.00 82.55 134 GLU C N 1
ATOM 3977 C CA . GLU C 1 133 ? 344.832 24.104 148.598 1.00 81.80 134 GLU C CA 1
ATOM 3978 C C . GLU C 1 133 ? 345.517 23.293 149.707 1.00 85.18 134 GLU C C 1
ATOM 3979 O O . GLU C 1 133 ? 346.066 23.884 150.637 1.00 84.48 134 GLU C O 1
ATOM 3985 N N . ARG C 1 134 ? 345.474 21.943 149.601 1.00 81.55 135 ARG C N 1
ATOM 3986 C CA . ARG C 1 134 ? 346.073 20.996 150.550 1.00 81.19 135 ARG C CA 1
ATOM 3987 C C . ARG C 1 134 ? 347.586 20.871 150.313 1.00 84.19 135 ARG C C 1
ATOM 3988 O O . ARG C 1 134 ? 348.333 20.615 151.261 1.00 83.85 135 ARG C O 1
ATOM 3992 N N . ASN C 1 135 ? 348.023 21.047 149.050 1.00 79.49 136 ASN C N 1
ATOM 3993 C CA . ASN C 1 135 ? 349.429 21.012 148.655 1.00 78.60 136 ASN C CA 1
ATOM 3994 C C . ASN C 1 135 ? 350.145 22.311 149.059 1.00 82.08 136 ASN C C 1
ATOM 3995 O O . ASN C 1 135 ? 351.296 22.252 149.498 1.00 81.72 136 ASN C O 1
ATOM 4000 N N . ILE C 1 136 ? 349.460 23.475 148.926 1.00 77.89 137 ILE C N 1
ATOM 4001 C CA . ILE C 1 136 ? 349.987 24.793 149.309 1.00 77.37 137 ILE C CA 1
ATOM 4002 C C . ILE C 1 136 ? 350.189 24.828 150.832 1.00 81.17 137 ILE C C 1
ATOM 4003 O O . ILE C 1 136 ? 351.242 25.267 151.294 1.00 81.36 137 ILE C O 1
ATOM 4008 N N . GLY C 1 137 ? 349.210 24.309 151.574 1.00 77.05 138 GLY C N 1
ATOM 4009 C CA . GLY C 1 137 ? 349.249 24.212 153.030 1.00 76.86 138 GLY C CA 1
ATOM 4010 C C . GLY C 1 137 ? 350.419 23.391 153.546 1.00 80.51 138 GLY C C 1
ATOM 4011 O O . GLY C 1 137 ? 350.997 23.729 154.584 1.00 80.31 138 GLY C O 1
ATOM 4012 N N . SER C 1 138 ? 350.787 22.312 152.815 1.00 76.16 139 SER C N 1
ATOM 4013 C CA . SER C 1 138 ? 351.917 21.450 153.161 1.00 75.78 139 SER C CA 1
ATOM 4014 C C . SER C 1 138 ? 353.243 22.156 152.823 1.00 80.17 139 SER C C 1
ATOM 4015 O O . SER C 1 138 ? 354.151 22.163 153.658 1.00 79.99 139 SER C O 1
ATOM 4018 N N . LEU C 1 139 ? 353.327 22.782 151.617 1.00 76.29 140 LEU C N 1
ATOM 4019 C CA . LEU C 1 139 ? 354.490 23.541 151.140 1.00 75.76 140 LEU C CA 1
ATOM 4020 C C . LEU C 1 139 ? 354.809 24.720 152.059 1.00 80.17 140 LEU C C 1
ATOM 4021 O O . LEU C 1 139 ? 355.985 24.993 152.294 1.00 79.74 140 LEU C O 1
ATOM 4026 N N . THR C 1 140 ? 353.766 25.404 152.585 1.00 76.96 141 THR C N 1
ATOM 4027 C CA . THR C 1 140 ? 353.893 26.531 153.515 1.00 76.89 141 THR C CA 1
ATOM 4028 C C . THR C 1 140 ? 354.457 26.033 154.850 1.00 80.80 141 THR C C 1
ATOM 4029 O O . THR C 1 140 ? 355.308 26.704 155.432 1.00 80.14 141 THR C O 1
ATOM 4033 N N . THR C 1 141 ? 353.994 24.853 155.313 1.00 77.66 142 THR C N 1
ATOM 4034 C CA . THR C 1 141 ? 354.430 24.215 156.559 1.00 77.59 142 THR C CA 1
ATOM 4035 C C . THR C 1 141 ? 355.888 23.724 156.454 1.00 81.53 142 THR C C 1
ATOM 4036 O O . THR C 1 141 ? 356.691 24.014 157.347 1.00 81.31 142 THR C O 1
ATOM 4040 N N . GLU C 1 142 ? 356.222 23.004 155.363 1.00 77.44 143 GLU C N 1
ATOM 4041 C CA . GLU C 1 142 ? 357.566 22.483 155.114 1.00 77.10 143 GLU C CA 1
ATOM 4042 C C . GLU C 1 142 ? 358.611 23.583 154.882 1.00 81.15 143 GLU C C 1
ATOM 4043 O O . GLU C 1 142 ? 359.768 23.398 155.264 1.00 81.38 143 GLU C O 1
ATOM 4049 N N . LEU C 1 143 ? 358.205 24.735 154.300 1.00 76.70 144 LEU C N 1
ATOM 4050 C CA . LEU C 1 143 ? 359.099 25.879 154.085 1.00 75.97 144 LEU C CA 1
ATOM 4051 C C . LEU C 1 143 ? 359.353 26.605 155.412 1.00 79.28 144 LEU C C 1
ATOM 4052 O O . LEU C 1 143 ? 360.481 27.019 155.660 1.00 79.37 144 LEU C O 1
ATOM 4057 N N . SER C 1 144 ? 358.314 26.744 156.260 1.00 74.94 145 SER C N 1
ATOM 4058 C CA . SER C 1 144 ? 358.406 27.401 157.566 1.00 74.52 145 SER C CA 1
ATOM 4059 C C . SER C 1 144 ? 359.355 26.651 158.511 1.00 78.35 145 SER C C 1
ATOM 4060 O O . SER C 1 144 ? 360.099 27.292 159.261 1.00 78.10 145 SER C O 1
ATOM 4063 N N . THR C 1 145 ? 359.328 25.299 158.464 1.00 74.00 146 THR C N 1
ATOM 4064 C CA . THR C 1 145 ? 360.185 24.434 159.279 1.00 73.32 146 THR C CA 1
ATOM 4065 C C . THR C 1 145 ? 361.638 24.464 158.776 1.00 75.70 146 THR C C 1
ATOM 4066 O O . THR C 1 145 ? 362.560 24.437 159.597 1.00 75.25 146 THR C O 1
ATOM 4070 N N . LEU C 1 146 ? 361.833 24.535 157.433 1.00 70.28 147 LEU C N 1
ATOM 4071 C CA . LEU C 1 146 ? 363.150 24.604 156.790 1.00 69.14 147 LEU C CA 1
ATOM 4072 C C . LEU C 1 146 ? 363.828 25.952 157.060 1.00 72.06 147 LEU C C 1
ATOM 4073 O O . LEU C 1 146 ? 365.048 25.985 157.219 1.00 71.81 147 LEU C O 1
ATOM 4078 N N . THR C 1 147 ? 363.043 27.052 157.119 1.00 67.33 148 THR C N 1
ATOM 4079 C CA . THR C 1 147 ? 363.543 28.403 157.398 1.00 66.57 148 THR C CA 1
ATOM 4080 C C . THR C 1 147 ? 364.058 28.478 158.842 1.00 69.89 148 THR C C 1
ATOM 4081 O O . THR C 1 147 ? 365.131 29.040 159.075 1.00 69.08 148 THR C O 1
ATOM 4085 N N . LEU C 1 148 ? 363.306 27.883 159.793 1.00 66.01 149 LEU C N 1
ATOM 4086 C CA . LEU C 1 148 ? 363.656 27.830 161.212 1.00 65.75 149 LEU C CA 1
ATOM 4087 C C . LEU C 1 148 ? 364.904 26.964 161.422 1.00 68.88 149 LEU C C 1
ATOM 4088 O O . LEU C 1 148 ? 365.699 27.252 162.317 1.00 68.56 149 LEU C O 1
ATOM 4090 N N . ARG C 1 149 ? 365.068 25.915 160.581 1.00 64.02 150 ARG C N 1
ATOM 4091 C CA . ARG C 1 149 ? 366.195 24.982 160.578 1.00 63.18 150 ARG C CA 1
ATOM 4092 C C . ARG C 1 149 ? 367.467 25.687 160.070 1.00 65.35 150 ARG C C 1
ATOM 4093 O O . ARG C 1 149 ? 368.523 25.520 160.674 1.00 65.34 150 ARG C O 1
ATOM 4101 N N . VAL C 1 150 ? 367.356 26.477 158.977 1.00 59.51 151 VAL C N 1
ATOM 4102 C CA . VAL C 1 150 ? 368.458 27.238 158.378 1.00 58.40 151 VAL C CA 1
ATOM 4103 C C . VAL C 1 150 ? 368.947 28.309 159.363 1.00 62.47 151 VAL C C 1
ATOM 4104 O O . VAL C 1 150 ? 370.159 28.493 159.507 1.00 61.85 151 VAL C O 1
ATOM 4108 N N . THR C 1 151 ? 368.004 28.954 160.086 1.00 58.41 152 THR C N 1
ATOM 4109 C CA . THR C 1 151 ? 368.297 29.968 161.104 1.00 57.69 152 THR C CA 1
ATOM 4110 C C . THR C 1 151 ? 369.036 29.321 162.289 1.00 60.22 152 THR C C 1
ATOM 4111 O O . THR C 1 151 ? 370.019 29.883 162.769 1.00 59.69 152 THR C O 1
ATOM 4115 N N . SER C 1 152 ? 368.576 28.131 162.717 1.00 56.44 153 SER C N 1
ATOM 4116 C CA . SER C 1 152 ? 369.131 27.334 163.811 1.00 56.49 153 SER C CA 1
ATOM 4117 C C . SER C 1 152 ? 370.577 26.885 163.514 1.00 61.01 153 SER C C 1
ATOM 4118 O O . SER C 1 152 ? 371.440 26.993 164.389 1.00 60.47 153 SER C O 1
ATOM 4121 N N . ILE C 1 153 ? 370.819 26.376 162.283 1.00 57.71 154 ILE C N 1
ATOM 4122 C CA . ILE C 1 153 ? 372.108 25.901 161.767 1.00 57.18 154 ILE C CA 1
ATOM 4123 C C . ILE C 1 153 ? 373.094 27.071 161.674 1.00 60.31 154 ILE C C 1
ATOM 4124 O O . ILE C 1 153 ? 374.251 26.918 162.075 1.00 61.09 154 ILE C O 1
ATOM 4129 N N . GLN C 1 154 ? 372.636 28.229 161.148 1.00 54.77 155 GLN C N 1
ATOM 4130 C CA . GLN C 1 154 ? 373.460 29.427 160.977 1.00 53.92 155 GLN C CA 1
ATOM 4131 C C . GLN C 1 154 ? 373.979 29.979 162.312 1.00 56.48 155 GLN C C 1
ATOM 4132 O O . GLN C 1 154 ? 375.164 30.285 162.412 1.00 55.97 155 GLN C O 1
ATOM 4138 N N . ALA C 1 155 ? 373.092 30.094 163.322 1.00 51.12 156 ALA C N 1
ATOM 4139 C CA . ALA C 1 155 ? 373.405 30.606 164.654 1.00 49.89 156 ALA C CA 1
ATOM 4140 C C . ALA C 1 155 ? 374.402 29.706 165.394 1.00 52.42 156 ALA C C 1
ATOM 4141 O O . ALA C 1 155 ? 375.304 30.224 166.055 1.00 51.77 156 ALA C O 1
ATOM 4143 N N . ASP C 1 156 ? 374.247 28.375 165.271 1.00 47.88 157 ASP C N 1
ATOM 4144 C CA . ASP C 1 156 ? 375.119 27.399 165.921 1.00 48.16 157 ASP C CA 1
ATOM 4145 C C . ASP C 1 156 ? 376.516 27.410 165.291 1.00 50.90 157 ASP C C 1
ATOM 4146 O O . ASP C 1 156 ? 377.503 27.470 166.020 1.00 50.69 157 ASP C O 1
ATOM 4151 N N . PHE C 1 157 ? 376.586 27.381 163.947 1.00 45.93 158 PHE C N 1
ATOM 4152 C CA . PHE C 1 157 ? 377.846 27.405 163.209 1.00 44.40 158 PHE C CA 1
ATOM 4153 C C . PHE C 1 157 ? 378.545 28.740 163.334 1.00 48.90 158 PHE C C 1
ATOM 4154 O O . PHE C 1 157 ? 379.756 28.744 163.542 1.00 49.31 158 PHE C O 1
ATOM 4162 N N . GLU C 1 158 ? 377.795 29.870 163.254 1.00 44.56 159 GLU C N 1
ATOM 4163 C CA . GLU C 1 158 ? 378.367 31.217 163.389 1.00 43.99 159 GLU C CA 1
ATOM 4164 C C . GLU C 1 158 ? 379.098 31.371 164.723 1.00 47.65 159 GLU C C 1
ATOM 4165 O O . GLU C 1 158 ? 380.206 31.904 164.746 1.00 46.97 159 GLU C O 1
ATOM 4171 N N . SER C 1 159 ? 378.483 30.884 165.815 1.00 44.21 160 SER C N 1
ATOM 4172 C CA . SER C 1 159 ? 379.044 30.937 167.155 1.00 44.64 160 SER C CA 1
ATOM 4173 C C . SER C 1 159 ? 380.285 30.029 167.254 1.00 47.93 160 SER C C 1
ATOM 4174 O O . SER C 1 159 ? 381.322 30.470 167.753 1.00 47.43 160 SER C O 1
ATOM 4177 N N . ARG C 1 160 ? 380.182 28.784 166.743 1.00 42.88 161 ARG C N 1
ATOM 4178 C CA . ARG C 1 160 ? 381.270 27.807 166.755 1.00 42.55 161 ARG C CA 1
ATOM 4179 C C . ARG C 1 160 ? 382.464 28.230 165.912 1.00 44.29 161 ARG C C 1
ATOM 4180 O O . ARG C 1 160 ? 383.588 28.146 166.407 1.00 43.23 161 ARG C O 1
ATOM 4188 N N . ILE C 1 161 ? 382.222 28.737 164.679 1.00 39.62 162 ILE C N 1
ATOM 4189 C CA . ILE C 1 161 ? 383.290 29.221 163.793 1.00 39.38 162 ILE C CA 1
ATOM 4190 C C . ILE C 1 161 ? 384.013 30.434 164.420 1.00 43.83 162 ILE C C 1
ATOM 4191 O O . ILE C 1 161 ? 385.237 30.398 164.563 1.00 42.00 162 ILE C O 1
ATOM 4196 N N . SER C 1 162 ? 383.250 31.470 164.835 1.00 41.03 163 SER C N 1
ATOM 4197 C CA . SER C 1 162 ? 383.801 32.672 165.469 1.00 40.35 163 SER C CA 1
ATOM 4198 C C . SER C 1 162 ? 384.625 32.365 166.738 1.00 42.14 163 SER C C 1
ATOM 4199 O O . SER C 1 162 ? 385.635 33.025 166.934 1.00 40.93 163 SER C O 1
ATOM 4202 N N . THR C 1 163 ? 384.218 31.357 167.566 1.00 39.26 164 THR C N 1
ATOM 4203 C CA . THR C 1 163 ? 384.950 30.912 168.765 1.00 39.40 164 THR C CA 1
ATOM 4204 C C . THR C 1 163 ? 386.315 30.360 168.321 1.00 44.75 164 THR C C 1
ATOM 4205 O O . THR C 1 163 ? 387.345 30.718 168.903 1.00 44.68 164 THR C O 1
ATOM 4209 N N . LEU C 1 164 ? 386.316 29.537 167.242 1.00 40.90 165 LEU C N 1
ATOM 4210 C CA . LEU C 1 164 ? 387.529 28.982 166.654 1.00 39.61 165 LEU C CA 1
ATOM 4211 C C . LEU C 1 164 ? 388.408 30.092 166.079 1.00 42.62 165 LEU C C 1
ATOM 4212 O O . LEU C 1 164 ? 389.589 30.118 166.382 1.00 42.95 165 LEU C O 1
ATOM 4217 N N . GLU C 1 165 ? 387.823 31.061 165.346 1.00 38.13 166 GLU C N 1
ATOM 4218 C CA . GLU C 1 165 ? 388.527 32.215 164.761 1.00 37.92 166 GLU C CA 1
ATOM 4219 C C . GLU C 1 165 ? 389.148 33.149 165.823 1.00 42.53 166 GLU C C 1
ATOM 4220 O O . GLU C 1 165 ? 390.105 33.873 165.523 1.00 41.09 166 GLU C O 1
ATOM 4226 N N . ARG C 1 166 ? 388.586 33.137 167.047 1.00 40.22 167 ARG C N 1
ATOM 4227 C CA . ARG C 1 166 ? 389.035 33.960 168.161 1.00 41.30 167 ARG C CA 1
ATOM 4228 C C . ARG C 1 166 ? 390.120 33.272 169.018 1.00 44.99 167 ARG C C 1
ATOM 4229 O O . ARG C 1 166 ? 390.999 33.955 169.554 1.00 43.95 167 ARG C O 1
ATOM 4237 N N . THR C 1 167 ? 390.024 31.934 169.179 1.00 40.47 168 THR C N 1
ATOM 4238 C CA . THR C 1 167 ? 390.903 31.163 170.063 1.00 38.77 168 THR C CA 1
ATOM 4239 C C . THR C 1 167 ? 392.000 30.339 169.383 1.00 40.31 168 THR C C 1
ATOM 4240 O O . THR C 1 167 ? 393.060 30.176 169.982 1.00 40.08 168 THR C O 1
ATOM 4244 N N . ALA C 1 168 ? 391.751 29.797 168.169 1.00 35.85 169 ALA C N 1
ATOM 4245 C CA . ALA C 1 168 ? 392.715 28.950 167.446 1.00 35.52 169 ALA C CA 1
ATOM 4246 C C . ALA C 1 168 ? 394.028 29.669 167.131 1.00 39.34 169 ALA C C 1
ATOM 4247 O O . ALA C 1 168 ? 394.019 30.863 166.844 1.00 40.19 169 ALA C O 1
ATOM 4249 N N . VAL C 1 169 ? 395.155 28.943 167.202 1.00 34.76 170 VA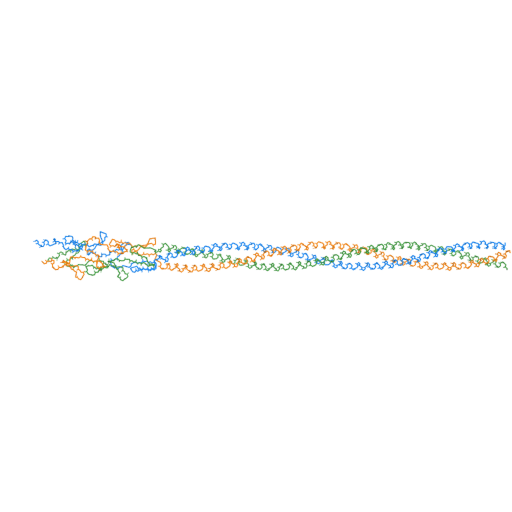L C N 1
ATOM 4250 C CA . VAL C 1 169 ? 396.490 29.465 166.871 1.00 32.80 170 VAL C CA 1
ATOM 4251 C C . VAL C 1 169 ? 396.612 29.321 165.362 1.00 37.08 170 VAL C C 1
ATOM 4252 O O . VAL C 1 169 ? 396.477 28.205 164.846 1.00 35.77 170 VAL C O 1
ATOM 4256 N N . THR C 1 170 ? 396.881 30.439 164.660 1.00 34.76 171 THR C N 1
ATOM 4257 C CA . THR C 1 170 ? 397.022 30.450 163.197 1.00 34.72 171 THR C CA 1
ATOM 4258 C C . THR C 1 170 ? 398.414 30.900 162.732 1.00 37.43 171 THR C C 1
ATOM 4259 O O . THR C 1 170 ? 398.740 30.743 161.553 1.00 36.44 171 THR C O 1
ATOM 4263 N N . SER C 1 171 ? 399.232 31.465 163.653 1.00 33.81 172 SER C N 1
ATOM 4264 C CA . SER C 1 171 ? 400.595 31.920 163.355 1.00 32.85 172 SER C CA 1
ATOM 4265 C C . SER C 1 171 ? 401.488 31.810 164.578 1.00 35.96 172 SER C C 1
ATOM 4266 O O . SER C 1 171 ? 400.995 31.672 165.699 1.00 36.27 172 SER C O 1
ATOM 4269 N N . ALA C 1 172 ? 402.798 31.842 164.364 1.00 31.99 173 ALA C N 1
ATOM 4270 C CA . ALA C 1 172 ? 403.763 31.746 165.458 1.00 32.52 173 ALA C CA 1
ATOM 4271 C C . ALA C 1 172 ? 405.015 32.549 165.180 1.00 35.91 173 ALA C C 1
ATOM 4272 O O . ALA C 1 172 ? 405.414 32.685 164.018 1.00 35.35 173 ALA C O 1
ATOM 4274 N N . GLY C 1 173 ? 405.625 33.057 166.250 1.00 31.86 174 GLY C N 1
ATOM 4275 C CA . GLY C 1 173 ? 406.895 33.771 166.167 1.00 31.84 174 GLY C CA 1
ATOM 4276 C C . GLY C 1 173 ? 408.060 32.845 166.463 1.00 35.40 174 GLY C C 1
ATOM 4277 O O . GLY C 1 173 ? 407.895 31.907 167.255 1.00 34.23 174 GLY C O 1
ATOM 4278 N N . ALA C 1 174 ? 409.248 33.081 165.828 1.00 31.66 175 ALA C N 1
ATOM 4279 C CA . ALA C 1 174 ? 410.488 32.316 166.091 1.00 31.40 175 ALA C CA 1
ATOM 4280 C C . ALA C 1 174 ? 410.729 32.162 167.615 1.00 33.80 175 ALA C C 1
ATOM 4281 O O . ALA C 1 174 ? 410.390 33.087 168.363 1.00 32.69 175 ALA C O 1
ATOM 4283 N N . PRO C 1 175 ? 411.168 30.975 168.121 1.00 29.81 176 PRO C N 1
ATOM 4284 C CA . PRO C 1 175 ? 411.642 29.788 167.387 1.00 28.65 176 PRO C CA 1
ATOM 4285 C C . PRO C 1 175 ? 410.554 28.821 166.906 1.00 30.45 176 PRO C C 1
ATOM 4286 O O . PRO C 1 175 ? 410.868 27.739 166.409 1.00 28.26 176 PRO C O 1
ATOM 4290 N N . LEU C 1 176 ? 409.288 29.211 167.039 1.00 28.80 177 LEU C N 1
ATOM 4291 C CA . LEU C 1 176 ? 408.182 28.383 166.563 1.00 29.28 177 LEU C CA 1
ATOM 4292 C C . LEU C 1 176 ? 407.870 28.654 165.099 1.00 33.08 177 LEU C C 1
ATOM 4293 O O . LEU C 1 176 ? 407.969 29.788 164.633 1.00 32.43 177 LEU C O 1
ATOM 4298 N N . SER C 1 177 ? 407.461 27.609 164.380 1.00 30.99 178 SER C N 1
ATOM 4299 C CA . SER C 1 177 ? 407.009 27.740 162.997 1.00 30.56 178 SER C CA 1
ATOM 4300 C C . SER C 1 177 ? 405.938 26.705 162.701 1.00 34.10 178 SER C C 1
ATOM 4301 O O . SER C 1 177 ? 405.960 25.612 163.270 1.00 32.98 178 SER C O 1
ATOM 4304 N N . ILE C 1 178 ? 404.956 27.088 161.874 1.00 31.14 179 ILE C N 1
ATOM 4305 C CA . ILE C 1 178 ? 403.859 26.219 161.469 1.00 31.00 179 ILE C CA 1
ATOM 4306 C C . ILE C 1 178 ? 404.007 25.898 159.991 1.00 35.60 179 ILE C C 1
ATOM 4307 O O . ILE C 1 178 ? 404.275 26.789 159.189 1.00 35.25 179 ILE C O 1
ATOM 4312 N N . ARG C 1 179 ? 403.844 24.620 159.642 1.00 32.98 180 ARG C N 1
ATOM 4313 C CA . ARG C 1 179 ? 403.904 24.102 158.277 1.00 32.98 180 ARG C CA 1
ATOM 4314 C C . ARG C 1 179 ? 402.959 22.911 158.243 1.00 37.38 180 ARG C C 1
ATOM 4315 O O . ARG C 1 179 ? 403.084 22.007 159.082 1.00 37.35 180 ARG C O 1
ATOM 4323 N N . ASN C 1 180 ? 401.972 22.945 157.310 1.00 33.86 181 ASN C N 1
ATOM 4324 C CA . ASN C 1 180 ? 400.945 21.910 157.126 1.00 32.84 181 ASN C CA 1
ATOM 4325 C C . ASN C 1 180 ? 400.259 21.532 158.449 1.00 35.00 181 ASN C C 1
ATOM 4326 O O . ASN C 1 180 ? 400.186 20.353 158.801 1.00 34.38 181 ASN C O 1
ATOM 4331 N N . ASN C 1 181 ? 399.820 22.569 159.213 1.00 30.22 182 ASN C N 1
ATOM 4332 C CA . ASN C 1 181 ? 399.128 22.459 160.507 1.00 29.85 182 ASN C CA 1
ATOM 4333 C C . ASN C 1 181 ? 400.005 21.875 161.634 1.00 32.13 182 ASN C C 1
ATOM 4334 O O . ASN C 1 181 ? 399.495 21.543 162.701 1.00 32.01 182 ASN C O 1
ATOM 4339 N N . ARG C 1 182 ? 401.311 21.742 161.397 1.00 28.48 183 ARG C N 1
ATOM 4340 C CA . ARG C 1 182 ? 402.225 21.202 162.394 1.00 28.09 183 ARG C CA 1
ATOM 4341 C C . ARG C 1 182 ? 403.155 22.273 162.907 1.00 30.90 183 ARG C C 1
ATOM 4342 O O . ARG C 1 182 ? 403.805 22.973 162.124 1.00 30.56 183 ARG C O 1
ATOM 4350 N N . MET C 1 183 ? 403.207 22.417 164.228 1.00 27.20 184 MET C N 1
ATOM 4351 C CA . MET C 1 183 ? 404.138 23.357 164.839 1.00 26.15 184 MET C CA 1
ATOM 4352 C C . MET C 1 183 ? 405.434 22.661 165.266 1.00 29.48 184 MET C C 1
ATOM 4353 O O . MET C 1 183 ? 405.416 21.569 165.852 1.00 30.65 184 MET C O 1
ATOM 4358 N N . THR C 1 184 ? 406.557 23.287 164.947 1.00 25.37 185 THR C N 1
ATOM 4359 C CA . THR C 1 184 ? 407.882 22.798 165.317 1.00 24.50 185 THR C CA 1
ATOM 4360 C C . THR C 1 184 ? 408.681 23.929 165.931 1.00 27.58 185 THR C C 1
ATOM 4361 O O . THR C 1 184 ? 408.310 25.094 165.817 1.00 25.31 185 THR C O 1
ATOM 4365 N N . MET C 1 185 ? 409.779 23.570 166.602 1.00 26.24 186 MET C N 1
ATOM 4366 C CA . MET C 1 185 ? 410.668 24.496 167.272 1.00 25.62 186 MET C CA 1
ATOM 4367 C C . MET C 1 185 ? 412.039 24.308 166.665 1.00 27.62 186 MET C C 1
ATOM 4368 O O . MET C 1 185 ? 412.558 23.184 166.640 1.00 27.27 186 MET C O 1
ATOM 4373 N N . GLY C 1 186 ? 412.612 25.408 166.192 1.00 22.34 187 GLY C N 1
ATOM 4374 C CA . GLY C 1 186 ? 413.952 25.402 165.619 1.00 22.17 187 GLY C CA 1
ATOM 4375 C C . GLY C 1 186 ? 415.007 25.515 166.698 1.00 25.69 187 GLY C C 1
ATOM 4376 O O . GLY C 1 186 ? 414.898 26.369 167.584 1.00 26.24 187 GLY C O 1
ATOM 4377 N N . LEU C 1 187 ? 416.027 24.653 166.654 1.00 22.98 188 LEU C N 1
ATOM 4378 C CA . LEU C 1 187 ? 417.076 24.656 167.681 1.00 23.38 188 LEU C CA 1
ATOM 4379 C C . LEU C 1 187 ? 418.451 24.853 167.132 1.00 27.10 188 LEU C C 1
ATOM 4380 O O . LEU C 1 187 ? 418.832 24.164 166.199 1.00 28.43 188 LEU C O 1
ATOM 4385 N N . ASN C 1 188 ? 419.230 25.741 167.752 1.00 23.61 189 ASN C N 1
ATOM 4386 C CA . ASN C 1 188 ? 420.629 25.950 167.384 1.00 22.60 189 ASN C CA 1
ATOM 4387 C C . ASN C 1 188 ? 421.486 24.996 168.225 1.00 26.79 189 ASN C C 1
ATOM 4388 O O . ASN C 1 188 ? 421.007 24.474 169.246 1.00 25.58 189 ASN C O 1
ATOM 4393 N N . ASP C 1 189 ? 422.770 24.790 167.817 1.00 24.14 190 ASP C N 1
ATOM 4394 C CA . ASP C 1 189 ? 423.782 24.038 168.563 1.00 23.55 190 ASP C CA 1
ATOM 4395 C C . ASP C 1 189 ? 423.790 24.593 170.000 1.00 27.46 190 ASP C C 1
ATOM 4396 O O . ASP C 1 189 ? 423.856 25.816 170.186 1.00 26.42 190 ASP C O 1
ATOM 4401 N N . GLY C 1 190 ? 423.684 23.697 170.981 1.00 23.95 191 GLY C N 1
ATOM 4402 C CA . GLY C 1 190 ? 423.613 24.070 172.388 1.00 23.60 191 GLY C CA 1
ATOM 4403 C C . GLY C 1 190 ? 422.295 23.637 172.997 1.00 26.64 191 GLY C C 1
ATOM 4404 O O . GLY C 1 190 ? 422.201 23.439 174.205 1.00 26.25 191 GLY C O 1
ATOM 4405 N N . LEU C 1 191 ? 421.272 23.501 172.159 1.00 24.08 192 LEU C N 1
ATOM 4406 C CA . LEU C 1 191 ? 419.928 23.039 172.502 1.00 24.87 192 LEU C CA 1
ATOM 4407 C C . LEU C 1 191 ? 419.572 21.825 171.680 1.00 30.86 192 LEU C C 1
ATOM 4408 O O . LEU C 1 191 ? 419.874 21.771 170.484 1.00 31.24 192 LEU C O 1
ATOM 4413 N N . THR C 1 192 ? 419.020 20.806 172.342 1.00 27.63 193 THR C N 1
ATOM 4414 C CA . THR C 1 192 ? 418.675 19.529 171.702 1.00 27.08 193 THR C CA 1
ATOM 4415 C C . THR C 1 192 ? 417.490 18.890 172.446 1.00 29.96 193 THR C C 1
ATOM 4416 O O . THR C 1 192 ? 416.926 19.514 173.343 1.00 28.23 193 THR C O 1
ATOM 4420 N N . LEU C 1 193 ? 417.154 17.637 172.093 1.00 26.77 194 LEU C N 1
ATOM 4421 C CA . LEU C 1 193 ? 416.128 16.848 172.753 1.00 26.09 194 LEU C CA 1
ATOM 4422 C C . LEU C 1 193 ? 416.751 15.718 173.576 1.00 32.24 194 LEU C C 1
ATOM 4423 O O . LEU C 1 193 ? 417.707 15.082 173.134 1.00 31.42 194 LEU C O 1
ATOM 4428 N N . SER C 1 194 ? 416.232 15.512 174.798 1.00 30.08 195 SER C N 1
ATOM 4429 C CA . SER C 1 194 ? 416.549 14.386 175.675 1.00 29.27 195 SER C CA 1
ATOM 4430 C C . SER C 1 194 ? 415.173 13.745 175.809 1.00 32.64 195 SER C C 1
ATOM 4431 O O . SER C 1 194 ? 414.291 14.284 176.500 1.00 30.77 195 SER C O 1
ATOM 4434 N N . GLY C 1 195 ? 414.952 12.697 175.002 1.00 29.04 196 GLY C N 1
ATOM 4435 C CA . GLY C 1 195 ? 413.634 12.092 174.831 1.00 27.24 196 GLY C CA 1
ATOM 4436 C C . GLY C 1 195 ? 412.814 13.076 174.013 1.00 28.46 196 GLY C C 1
ATOM 4437 O O . GLY C 1 195 ? 413.245 13.505 172.933 1.00 27.96 196 GLY C O 1
ATOM 4438 N N . ASN C 1 196 ? 411.686 13.521 174.553 1.00 23.46 197 ASN C N 1
ATOM 4439 C CA . ASN C 1 196 ? 410.833 14.531 173.899 1.00 22.67 197 ASN C CA 1
ATOM 4440 C C . ASN C 1 196 ? 410.950 15.895 174.584 1.00 24.67 197 ASN C C 1
ATOM 4441 O O . ASN C 1 196 ? 410.121 16.756 174.351 1.00 24.01 197 ASN C O 1
ATOM 4446 N N . ASN C 1 197 ? 411.972 16.082 175.432 1.00 20.49 198 ASN C N 1
ATOM 4447 C CA . ASN C 1 197 ? 412.156 17.315 176.190 1.00 21.20 198 ASN C CA 1
ATOM 4448 C C . ASN C 1 197 ? 413.298 18.150 175.724 1.00 25.71 198 ASN C C 1
ATOM 4449 O O . ASN C 1 197 ? 414.340 17.617 175.339 1.00 26.67 198 ASN C O 1
ATOM 4454 N N . LEU C 1 198 ? 413.127 19.473 175.826 1.00 22.43 199 LEU C N 1
ATOM 4455 C CA . LEU C 1 198 ? 414.187 20.419 175.501 1.00 22.56 199 LEU C CA 1
ATOM 4456 C C . LEU C 1 198 ? 415.292 20.301 176.534 1.00 26.58 199 LEU C C 1
ATOM 4457 O O . LEU C 1 198 ? 415.021 20.256 177.735 1.00 29.20 199 LEU C O 1
ATOM 4462 N N . ALA C 1 199 ? 416.527 20.208 176.061 1.00 21.84 200 ALA C N 1
ATOM 4463 C CA . ALA C 1 199 ? 417.724 20.028 176.876 1.00 20.96 200 ALA C CA 1
ATOM 4464 C C . ALA C 1 199 ? 418.893 20.860 176.380 1.00 24.92 200 ALA C C 1
ATOM 4465 O O . ALA C 1 199 ? 418.966 21.192 175.201 1.00 25.43 200 ALA C O 1
ATOM 4467 N N . ILE C 1 200 ? 419.843 21.118 177.264 1.00 22.71 201 ILE C N 1
ATOM 4468 C CA . ILE C 1 200 ? 421.103 21.784 176.925 1.00 23.45 201 ILE C CA 1
ATOM 4469 C C . ILE C 1 200 ? 422.086 20.688 176.391 1.00 28.18 201 ILE C C 1
ATOM 4470 O O . ILE C 1 200 ? 422.253 19.643 177.021 1.00 25.97 201 ILE C O 1
ATOM 4475 N N . ARG C 1 201 ? 422.721 20.947 175.244 1.00 24.18 202 ARG C N 1
ATOM 4476 C CA . ARG C 1 201 ? 423.708 20.048 174.660 1.00 23.91 202 ARG C CA 1
ATOM 4477 C C . ARG C 1 201 ? 425.085 20.430 175.221 1.00 24.41 202 ARG C C 1
ATOM 4478 O O . ARG C 1 201 ? 425.538 21.565 175.057 1.00 23.20 202 ARG C O 1
ATOM 4486 N N . LEU C 1 202 ? 425.722 19.490 175.916 1.00 20.85 203 LEU C N 1
ATOM 4487 C CA . LEU C 1 202 ? 427.034 19.654 176.535 1.00 20.94 203 LEU C CA 1
ATOM 4488 C C . LEU C 1 202 ? 427.963 18.604 175.909 1.00 26.27 203 LEU C C 1
ATOM 4489 O O . LEU C 1 202 ? 428.162 17.555 176.521 1.00 25.40 203 LEU C O 1
ATOM 4494 N N . PRO C 1 203 ? 428.516 18.839 174.686 1.00 22.85 204 PRO C N 1
ATOM 4495 C CA . PRO C 1 203 ? 429.368 17.805 174.067 1.00 22.47 204 PRO C CA 1
ATOM 4496 C C . PRO C 1 203 ? 430.704 17.611 174.769 1.00 26.03 204 PRO C C 1
ATOM 4497 O O . PRO C 1 203 ? 431.289 18.597 175.265 1.00 24.67 204 PRO C O 1
ATOM 4501 N N . GLY C 1 204 ? 431.134 16.338 174.860 1.00 20.07 205 GLY C N 1
ATOM 4502 C CA . GLY C 1 204 ? 432.409 15.967 175.480 1.00 19.92 205 GLY C CA 1
ATOM 4503 C C . GLY C 1 204 ? 432.429 16.141 176.983 1.00 25.75 205 GLY C C 1
ATOM 4504 O O . GLY C 1 204 ? 431.389 16.047 177.617 1.00 26.57 205 GLY C O 1
ATOM 4505 N N . ASN C 1 205 ? 433.602 16.388 177.570 1.00 22.78 206 ASN C N 1
ATOM 4506 C CA . ASN C 1 205 ? 433.739 16.645 179.000 1.00 23.37 206 ASN C CA 1
ATOM 4507 C C . ASN C 1 205 ? 434.576 17.887 179.160 1.00 27.58 206 ASN C C 1
ATOM 4508 O O . ASN C 1 205 ? 435.797 17.834 178.989 1.00 27.47 206 ASN C O 1
ATOM 4513 N N . THR C 1 206 ? 433.934 19.014 179.459 1.00 23.97 207 THR C N 1
ATOM 4514 C CA . THR C 1 206 ? 434.667 20.274 179.633 1.00 23.05 207 THR C CA 1
ATOM 4515 C C . THR C 1 206 ? 434.428 20.889 181.018 1.00 25.83 207 THR C C 1
ATOM 4516 O O . THR C 1 206 ? 434.790 22.046 181.232 1.00 24.71 207 THR C O 1
ATOM 4520 N N . GLY C 1 207 ? 433.860 20.094 181.948 1.00 22.14 208 GLY C N 1
ATOM 4521 C CA . GLY C 1 207 ? 433.549 20.536 183.310 1.00 21.25 208 GLY C CA 1
ATOM 4522 C C . GLY C 1 207 ? 432.102 20.954 183.512 1.00 24.95 208 GLY C C 1
ATOM 4523 O O . GLY C 1 207 ? 431.688 21.277 184.630 1.00 25.15 208 GLY C O 1
ATOM 4524 N N . LEU C 1 208 ? 431.323 20.966 182.442 1.00 22.09 209 LEU C N 1
ATOM 4525 C CA . LEU C 1 208 ? 429.901 21.318 182.506 1.00 22.66 209 LEU C CA 1
ATOM 4526 C C . LEU C 1 208 ? 429.071 20.048 182.605 1.00 27.17 209 LEU C C 1
ATOM 4527 O O . LEU C 1 208 ? 429.365 19.067 181.913 1.00 26.55 209 LEU C O 1
ATOM 4532 N N . ASN C 1 209 ? 428.063 20.042 183.482 1.00 23.59 210 ASN C N 1
ATOM 4533 C CA . ASN C 1 209 ? 427.195 18.867 183.622 1.00 22.64 210 ASN C CA 1
ATOM 4534 C C . ASN C 1 209 ? 425.794 19.223 184.080 1.00 26.81 210 ASN C C 1
ATOM 4535 O O . ASN C 1 209 ? 425.597 20.216 184.788 1.00 27.49 210 ASN C O 1
ATOM 4540 N N . ILE C 1 210 ? 424.816 18.407 183.689 1.00 21.94 211 ILE C N 1
ATOM 4541 C CA . ILE C 1 210 ? 423.474 18.544 184.218 1.00 21.46 211 ILE C CA 1
ATOM 4542 C C . ILE C 1 210 ? 423.444 17.675 185.496 1.00 25.73 211 ILE C C 1
ATOM 4543 O O . ILE C 1 210 ? 423.668 16.463 185.423 1.00 25.48 211 ILE C O 1
ATOM 4548 N N . GLN C 1 211 ? 423.272 18.312 186.670 1.00 22.33 212 GLN C N 1
ATOM 4549 C CA . GLN C 1 211 ? 423.310 17.641 187.986 1.00 22.02 212 GLN C CA 1
ATOM 4550 C C . GLN C 1 211 ? 422.728 18.588 189.015 1.00 27.11 212 GLN C C 1
ATOM 4551 O O . GLN C 1 211 ? 422.747 19.792 188.795 1.00 26.10 212 GLN C O 1
ATOM 4557 N N . ASN C 1 212 ? 422.207 18.057 190.135 1.00 23.29 213 ASN C N 1
ATOM 4558 C CA . ASN C 1 212 ? 421.624 18.888 191.180 1.00 23.01 213 ASN C CA 1
ATOM 4559 C C . ASN C 1 212 ? 420.435 19.697 190.716 1.00 27.25 213 ASN C C 1
ATOM 4560 O O . ASN C 1 212 ? 420.147 20.730 191.308 1.00 26.20 213 ASN C O 1
ATOM 4565 N N . GLY C 1 213 ? 419.731 19.200 189.691 1.00 24.51 214 GLY C N 1
ATOM 4566 C CA . GLY C 1 213 ? 418.527 19.835 189.171 1.00 23.53 214 GLY C CA 1
ATOM 4567 C C . GLY C 1 213 ? 418.724 20.844 188.044 1.00 25.91 214 GLY C C 1
ATOM 4568 O O . GLY C 1 213 ? 417.770 21.524 187.669 1.00 24.43 214 GLY C O 1
ATOM 4569 N N . GLY C 1 214 ? 419.938 20.938 187.501 1.00 23.68 215 GLY C N 1
ATOM 4570 C CA . GLY C 1 214 ? 420.230 21.867 186.402 1.00 23.32 215 GLY C CA 1
ATOM 4571 C C . GLY C 1 214 ? 421.687 21.961 185.995 1.00 24.81 215 GLY C C 1
ATOM 4572 O O . GLY C 1 214 ? 422.478 21.041 186.243 1.00 22.39 215 GLY C O 1
ATOM 4573 N N . LEU C 1 215 ? 422.046 23.076 185.334 1.00 21.53 216 LEU C N 1
ATOM 4574 C CA . LEU C 1 215 ? 423.410 23.300 184.841 1.00 20.20 216 LEU C CA 1
ATOM 4575 C C . LEU C 1 215 ? 424.415 23.741 185.911 1.00 21.83 216 LEU C C 1
ATOM 4576 O O . LEU C 1 215 ? 424.220 24.745 186.600 1.00 20.94 216 LEU C O 1
ATOM 4581 N N . GLN C 1 216 ? 425.529 22.986 186.017 1.00 17.98 217 GLN C N 1
ATOM 4582 C CA . GLN C 1 216 ? 426.600 23.264 186.962 1.00 17.13 217 GLN C CA 1
ATOM 4583 C C . GLN C 1 216 ? 427.967 23.111 186.326 1.00 21.50 217 GLN C C 1
ATOM 4584 O O . GLN C 1 216 ? 428.145 22.357 185.368 1.00 21.73 217 GLN C O 1
ATOM 4590 N N . PHE C 1 217 ? 428.949 23.782 186.915 1.00 20.56 218 PHE C N 1
ATOM 4591 C CA . PHE C 1 217 ? 430.361 23.669 186.558 1.00 20.38 218 PHE C CA 1
ATOM 4592 C C . PHE C 1 217 ? 431.033 22.804 187.623 1.00 26.08 218 PHE C C 1
ATOM 4593 O O . PHE C 1 217 ? 430.688 22.920 188.798 1.00 26.62 218 PHE C O 1
ATOM 4601 N N . ARG C 1 218 ? 431.944 21.897 187.204 1.00 24.13 219 ARG C N 1
ATOM 4602 C CA . ARG C 1 218 ? 432.638 20.938 188.067 1.00 23.28 219 ARG C CA 1
ATOM 4603 C C . ARG C 1 218 ? 434.156 21.203 188.137 1.00 27.53 219 ARG C C 1
ATOM 4604 O O . ARG C 1 218 ? 434.819 21.479 187.132 1.00 26.53 219 ARG C O 1
ATOM 4612 N N . PHE C 1 219 ? 434.701 21.115 189.338 1.00 24.21 220 PHE C N 1
ATOM 4613 C CA . PHE C 1 219 ? 436.122 21.399 189.567 1.00 24.09 220 PHE C CA 1
ATOM 4614 C C . PHE C 1 219 ? 436.645 20.459 190.653 1.00 28.04 220 PHE C C 1
ATOM 4615 O O . PHE C 1 219 ? 435.856 19.963 191.474 1.00 26.96 220 PHE C O 1
ATOM 4623 N N . ASN C 1 220 ? 437.962 20.254 190.684 1.00 25.62 221 ASN C N 1
ATOM 4624 C CA . ASN C 1 220 ? 438.637 19.431 191.693 1.00 26.09 221 ASN C CA 1
ATOM 4625 C C . ASN C 1 220 ? 438.528 20.186 193.019 1.00 30.35 221 ASN C C 1
ATOM 4626 O O . ASN C 1 220 ? 439.011 21.308 193.114 1.00 30.26 221 ASN C O 1
ATOM 4631 N N . THR C 1 221 ? 437.853 19.594 194.017 1.00 28.02 222 THR C N 1
ATOM 4632 C CA . THR C 1 221 ? 437.594 20.234 195.311 1.00 28.11 222 THR C CA 1
ATOM 4633 C C . THR C 1 221 ? 438.813 20.424 196.220 1.00 34.43 222 THR C C 1
ATOM 4634 O O . THR C 1 221 ? 438.689 21.095 197.236 1.00 34.65 222 THR C O 1
ATOM 4638 N N . ASP C 1 222 ? 439.976 19.857 195.859 1.00 31.49 223 ASP C N 1
ATOM 4639 C CA . ASP C 1 222 ? 441.226 20.043 196.597 1.00 31.30 223 ASP C CA 1
ATOM 4640 C C . ASP C 1 222 ? 442.032 21.211 196.015 1.00 34.93 223 ASP C C 1
ATOM 4641 O O . ASP C 1 222 ? 442.928 21.715 196.689 1.00 35.32 223 ASP C O 1
ATOM 4646 N N . GLN C 1 223 ? 441.733 21.637 194.767 1.00 30.31 224 GLN C N 1
ATOM 4647 C CA . GLN C 1 223 ? 442.484 22.704 194.075 1.00 29.16 224 GLN C CA 1
ATOM 4648 C C . GLN C 1 223 ? 441.673 23.996 193.903 1.00 32.31 224 GLN C C 1
ATOM 4649 O O . GLN C 1 223 ? 442.253 25.078 193.840 1.00 31.44 224 GLN C O 1
ATOM 4655 N N . PHE C 1 224 ? 440.338 23.873 193.835 1.00 28.45 225 PHE C N 1
ATOM 4656 C CA . PHE C 1 224 ? 439.426 25.006 193.671 1.00 27.59 225 PHE C CA 1
ATOM 4657 C C . PHE C 1 224 ? 438.318 25.017 194.698 1.00 30.50 225 PHE C C 1
ATOM 4658 O O . PHE C 1 224 ? 437.921 23.973 195.220 1.00 28.44 225 PHE C O 1
ATOM 4666 N N . GLN C 1 225 ? 437.771 26.223 194.920 1.00 28.18 226 GLN C N 1
ATOM 4667 C CA . GLN C 1 225 ? 436.592 26.483 195.740 1.00 26.93 226 GLN C CA 1
ATOM 4668 C C . GLN C 1 225 ? 435.806 27.641 195.088 1.00 29.05 226 GLN C C 1
ATOM 4669 O O . GLN C 1 225 ? 436.303 28.303 194.158 1.00 27.80 226 GLN C O 1
ATOM 4675 N N . ILE C 1 226 ? 434.581 27.863 195.572 1.00 23.62 227 ILE C N 1
ATOM 4676 C CA . ILE C 1 226 ? 433.695 28.907 195.078 1.00 23.16 227 ILE C CA 1
ATOM 4677 C C . ILE C 1 226 ? 433.530 29.981 196.158 1.00 28.54 227 ILE C C 1
ATOM 4678 O O . ILE C 1 226 ? 433.119 29.688 197.283 1.00 27.53 227 ILE C O 1
ATOM 4683 N N . VAL C 1 227 ? 433.848 31.222 195.804 1.00 26.09 228 VAL C N 1
ATOM 4684 C CA . VAL C 1 227 ? 433.713 32.370 196.714 1.00 24.99 228 VAL C CA 1
ATOM 4685 C C . VAL C 1 227 ? 432.929 33.360 195.916 1.00 28.10 228 VAL C C 1
ATOM 4686 O O . VAL C 1 227 ? 433.352 33.696 194.802 1.00 27.27 228 VAL C O 1
ATOM 4690 N N . ASN C 1 228 ? 431.770 33.805 196.456 1.00 24.97 229 ASN C N 1
ATOM 4691 C CA . ASN C 1 228 ? 430.854 34.735 195.787 1.00 24.53 229 ASN C CA 1
ATOM 4692 C C . ASN C 1 228 ? 430.587 34.253 194.341 1.00 27.62 229 ASN C C 1
ATOM 4693 O O . ASN C 1 228 ? 430.687 35.027 193.387 1.00 27.31 229 ASN C O 1
ATOM 4698 N N . ASN C 1 229 ? 430.280 32.945 194.186 1.00 24.55 230 ASN C N 1
ATOM 4699 C CA . ASN C 1 229 ? 429.995 32.341 192.874 1.00 24.22 230 ASN C CA 1
ATOM 4700 C C . ASN C 1 229 ? 431.124 32.559 191.832 1.00 26.77 230 ASN C C 1
ATOM 4701 O O . ASN C 1 229 ? 430.859 32.676 190.642 1.00 25.38 230 ASN C O 1
ATOM 4706 N N . ASN C 1 230 ? 432.375 32.600 192.307 1.00 23.80 231 ASN C N 1
ATOM 4707 C CA . ASN C 1 230 ? 433.562 32.806 191.485 1.00 23.98 231 ASN C CA 1
ATOM 4708 C C . ASN C 1 230 ? 434.496 31.662 191.690 1.00 27.70 231 ASN C C 1
ATOM 4709 O O . ASN C 1 230 ? 434.798 31.322 192.835 1.00 28.74 231 ASN C O 1
ATOM 4714 N N . LEU C 1 231 ? 435.035 31.133 190.595 1.00 23.94 232 LEU C N 1
ATOM 4715 C CA . LEU C 1 231 ? 436.053 30.091 190.676 1.00 23.15 232 LEU C CA 1
ATOM 4716 C C . LEU C 1 231 ? 437.306 30.688 191.341 1.00 24.29 232 LEU C C 1
ATOM 4717 O O . LEU C 1 231 ? 437.828 31.703 190.884 1.00 23.21 232 LEU C O 1
ATOM 4722 N N . THR C 1 232 ? 437.751 30.057 192.427 1.00 22.30 233 THR C N 1
ATOM 4723 C CA . THR C 1 232 ? 438.894 30.477 193.233 1.00 24.32 233 THR C CA 1
ATOM 4724 C C . THR C 1 232 ? 439.865 29.319 193.445 1.00 31.14 233 THR C C 1
ATOM 4725 O O . THR C 1 232 ? 439.427 28.193 193.660 1.00 30.44 233 THR C O 1
ATOM 4729 N N . LEU C 1 233 ? 441.177 29.608 193.448 1.00 32.70 234 LEU C N 1
ATOM 4730 C CA . LEU C 1 233 ? 442.194 28.622 193.793 1.00 35.13 234 LEU C CA 1
ATOM 4731 C C . LEU C 1 233 ? 442.049 28.345 195.279 1.00 43.31 234 LEU C C 1
ATOM 4732 O O . LEU C 1 233 ? 441.844 29.284 196.059 1.00 42.59 234 LEU C O 1
ATOM 4737 N N . LYS C 1 234 ? 442.086 27.062 195.669 1.00 43.73 235 LYS C N 1
ATOM 4738 C CA . LYS C 1 234 ? 441.958 26.700 197.077 1.00 45.40 235 LYS C CA 1
ATOM 4739 C C . LYS C 1 234 ? 443.129 27.256 197.882 1.00 53.58 235 LYS C C 1
ATOM 4740 O O . LYS C 1 234 ? 444.268 27.250 197.407 1.00 51.41 235 LYS C O 1
ATOM 4746 N N . THR C 1 235 ? 442.816 27.831 199.055 1.00 56.45 236 THR C N 1
ATOM 4747 C CA . THR C 1 235 ? 443.785 28.437 199.981 1.00 59.46 236 THR C CA 1
ATOM 4748 C C . THR C 1 235 ? 444.844 27.428 200.456 1.00 67.66 236 THR C C 1
ATOM 4749 O O . THR C 1 235 ? 446.031 27.764 200.500 1.00 68.17 236 THR C O 1
ATOM 4753 N N . THR C 1 236 ? 444.416 26.178 200.747 1.00 65.98 237 THR C N 1
ATOM 4754 C CA . THR C 1 236 ? 445.287 25.093 201.209 1.00 66.70 237 THR C CA 1
ATOM 4755 C C . THR C 1 236 ? 446.137 24.461 200.088 1.00 73.12 237 THR C C 1
ATOM 4756 O O . THR C 1 236 ? 446.241 23.235 200.017 1.00 73.65 237 THR C O 1
ATOM 4760 N N . VAL C 1 237 ? 446.745 25.283 199.214 1.00 71.21 238 VAL C N 1
ATOM 4761 C CA . VAL C 1 237 ? 447.633 24.769 198.163 1.00 71.81 238 VAL C CA 1
ATOM 4762 C C . VAL C 1 237 ? 449.064 25.273 198.440 1.00 77.23 238 VAL C C 1
ATOM 4763 O O . VAL C 1 237 ? 449.594 26.150 197.745 1.00 76.81 238 VAL C O 1
ATOM 4767 N N . PHE C 1 238 ? 449.641 24.736 199.536 1.00 74.69 239 PHE C N 1
ATOM 4768 C CA . PHE C 1 238 ? 450.988 25.014 200.034 1.00 100.99 239 PHE C CA 1
ATOM 4769 C C . PHE C 1 238 ? 451.782 23.709 200.123 1.00 135.59 239 PHE C C 1
ATOM 4770 O O . PHE C 1 238 ? 451.329 22.668 199.641 1.00 96.51 239 PHE C O 1
#